Protein AF-A0A1Y2BN99-F1 (afdb_monomer_lite)

Organism: NCBI:txid1754190

Structure (mmCIF, N/CA/C/O backbone):
data_AF-A0A1Y2BN99-F1
#
_entry.id   AF-A0A1Y2BN99-F1
#
loop_
_atom_site.group_PDB
_atom_site.id
_atom_site.type_symbol
_atom_site.label_atom_id
_atom_site.label_alt_id
_atom_site.label_comp_id
_atom_site.label_asym_id
_atom_site.label_entity_id
_atom_site.label_seq_id
_atom_site.pdbx_PDB_ins_code
_atom_site.Cartn_x
_atom_site.Cartn_y
_atom_site.Cartn_z
_atom_site.occupancy
_atom_site.B_iso_or_equiv
_atom_site.auth_seq_id
_atom_site.auth_comp_id
_atom_site.auth_asym_id
_atom_site.auth_atom_id
_atom_site.pdbx_PDB_model_num
ATOM 1 N N . MET A 1 1 ? 44.346 22.057 24.877 1.00 33.91 1 MET A N 1
ATOM 2 C CA . MET A 1 1 ? 43.843 23.451 24.880 1.00 33.91 1 MET A CA 1
ATOM 3 C C . MET A 1 1 ? 42.356 23.394 25.220 1.00 33.91 1 MET A C 1
ATOM 5 O O . MET A 1 1 ? 41.665 22.600 24.599 1.00 33.91 1 MET A O 1
ATOM 9 N N . LYS A 1 2 ? 41.877 24.092 26.260 1.00 27.78 2 LYS A N 1
ATOM 10 C CA . LYS A 1 2 ? 40.460 24.037 26.681 1.00 27.78 2 LYS A CA 1
ATOM 11 C C . LYS A 1 2 ? 39.674 25.147 25.982 1.00 27.78 2 LYS A C 1
ATOM 13 O O . LYS A 1 2 ? 40.075 26.296 26.105 1.00 27.78 2 LYS A O 1
ATOM 18 N N . PHE A 1 3 ? 38.525 24.825 25.394 1.00 26.42 3 PHE A N 1
ATOM 19 C CA . PHE A 1 3 ? 37.441 25.790 25.208 1.00 26.42 3 PHE A CA 1
ATOM 20 C C . PHE A 1 3 ? 36.146 25.204 25.771 1.00 26.42 3 PHE A C 1
ATOM 22 O O . PHE A 1 3 ? 35.718 24.121 25.383 1.00 26.42 3 PHE A O 1
ATOM 29 N N . LYS A 1 4 ? 35.562 25.917 26.737 1.00 31.06 4 LYS A N 1
ATOM 30 C CA . LYS A 1 4 ? 34.190 25.715 27.208 1.00 31.06 4 LYS A CA 1
ATOM 31 C C . LYS A 1 4 ? 33.295 26.674 26.430 1.00 31.06 4 LYS A C 1
ATOM 33 O O . LYS A 1 4 ? 33.593 27.865 26.421 1.00 31.06 4 LYS A O 1
ATOM 38 N N . VAL A 1 5 ? 32.168 26.191 25.923 1.00 30.19 5 VAL A N 1
ATOM 39 C CA . VAL A 1 5 ? 30.958 27.003 25.728 1.00 30.19 5 VAL A CA 1
ATOM 40 C C . VAL A 1 5 ? 29.785 26.206 26.313 1.00 30.19 5 VAL A C 1
ATOM 42 O O . VAL A 1 5 ? 29.772 24.978 26.242 1.00 30.19 5 VAL A O 1
ATOM 45 N N . LEU A 1 6 ? 28.883 26.901 27.006 1.00 28.36 6 LEU A N 1
ATOM 46 C CA . LEU A 1 6 ? 27.783 26.341 27.804 1.00 28.36 6 LEU A CA 1
ATOM 47 C C . LEU A 1 6 ? 26.597 25.916 26.902 1.00 28.36 6 LEU A C 1
ATOM 49 O O . LEU A 1 6 ? 26.437 26.493 25.826 1.00 28.36 6 LEU A O 1
ATOM 53 N N . PRO A 1 7 ? 25.741 24.957 27.312 1.00 33.22 7 PRO A N 1
ATOM 54 C CA . PRO A 1 7 ? 24.580 24.555 26.525 1.00 33.22 7 PRO A CA 1
ATOM 55 C C . PRO A 1 7 ? 23.406 25.510 26.775 1.00 33.22 7 PRO A C 1
ATOM 57 O O . PRO A 1 7 ? 23.031 25.747 27.922 1.00 33.22 7 PRO A O 1
ATOM 60 N N . LEU A 1 8 ? 22.806 26.043 25.706 1.00 29.75 8 LEU A N 1
ATOM 61 C CA . LEU A 1 8 ? 21.688 26.989 25.815 1.00 29.75 8 LEU A CA 1
ATOM 62 C C . LEU A 1 8 ? 20.678 26.839 24.661 1.00 29.75 8 LEU A C 1
ATOM 64 O O . LEU A 1 8 ? 20.353 27.797 23.975 1.00 29.75 8 LEU A O 1
ATOM 68 N N . PHE A 1 9 ? 20.201 25.608 24.437 1.00 29.98 9 PHE A N 1
ATOM 69 C CA . PHE A 1 9 ? 19.189 25.291 23.411 1.00 29.98 9 PHE A CA 1
ATOM 70 C C . PHE A 1 9 ? 18.104 24.291 23.863 1.00 29.98 9 PHE A C 1
ATOM 72 O O . PHE A 1 9 ? 17.357 23.776 23.041 1.00 29.98 9 PHE A O 1
ATOM 79 N N . PHE A 1 10 ? 17.981 24.031 25.171 1.00 30.25 10 PHE A N 1
ATOM 80 C CA . PHE A 1 10 ? 17.065 23.018 25.728 1.00 30.25 10 PHE A CA 1
ATOM 81 C C . PHE A 1 10 ? 15.894 23.584 26.558 1.00 30.25 10 PHE A C 1
ATOM 83 O O . PHE A 1 10 ? 15.270 22.849 27.311 1.00 30.25 10 PHE A O 1
ATOM 90 N N . ALA A 1 11 ? 15.591 24.883 26.436 1.00 29.25 11 ALA A N 1
ATOM 91 C CA . ALA A 1 11 ? 14.594 25.564 27.277 1.00 29.25 11 ALA A CA 1
ATOM 92 C C . ALA A 1 11 ? 13.634 26.504 26.512 1.00 29.25 11 ALA A C 1
ATOM 94 O O . ALA A 1 11 ? 13.099 27.435 27.105 1.00 29.25 11 ALA A O 1
ATOM 95 N N . LEU A 1 12 ? 13.418 26.288 25.205 1.00 29.33 12 LEU A N 1
ATOM 96 C CA . LEU A 1 12 ? 12.486 27.105 24.402 1.00 29.33 12 LEU A CA 1
ATOM 97 C C . LEU A 1 12 ? 11.410 26.313 23.633 1.00 29.33 12 LEU A C 1
ATOM 99 O O . LEU A 1 12 ? 10.606 26.920 22.935 1.00 29.33 12 LEU A O 1
ATOM 103 N N . PHE A 1 13 ? 11.377 24.978 23.747 1.00 29.19 13 PHE A N 1
ATOM 104 C CA . PHE A 1 13 ? 10.461 24.131 22.962 1.00 29.19 13 PHE A CA 1
ATOM 105 C C . PHE A 1 13 ? 9.253 23.581 23.745 1.00 29.19 13 PHE A C 1
ATOM 107 O O . PHE A 1 13 ? 8.289 23.141 23.129 1.00 29.19 13 PHE A O 1
ATOM 114 N N . GLU A 1 14 ? 9.244 23.662 25.082 1.00 28.22 14 GLU A N 1
ATOM 115 C CA . GLU A 1 14 ? 8.116 23.195 25.918 1.00 28.22 14 GLU A CA 1
ATOM 116 C C . GLU A 1 14 ? 7.023 24.258 26.167 1.00 28.22 14 GLU A C 1
ATOM 118 O O . GLU A 1 14 ? 6.048 23.985 26.858 1.00 28.22 14 GLU A O 1
ATOM 123 N N . VAL A 1 15 ? 7.140 25.465 25.595 1.00 27.73 15 VAL A N 1
ATOM 124 C CA . VAL A 1 15 ? 6.176 26.571 25.823 1.00 27.73 15 VAL A CA 1
ATOM 125 C C . VAL A 1 15 ? 5.208 26.790 24.646 1.00 27.73 15 VAL A C 1
ATOM 127 O O . VAL A 1 15 ? 4.137 27.363 24.826 1.00 27.73 15 VAL A O 1
ATOM 130 N N . ILE A 1 16 ? 5.519 26.286 23.446 1.00 29.02 16 ILE A N 1
ATOM 131 C CA . ILE A 1 16 ? 4.730 26.564 22.226 1.00 29.02 16 ILE A CA 1
ATOM 132 C C . ILE A 1 16 ? 3.460 25.685 22.116 1.00 29.02 16 ILE A C 1
ATOM 134 O O . ILE A 1 16 ? 2.539 26.022 21.381 1.00 29.02 16 ILE A O 1
ATOM 138 N N . LEU A 1 17 ? 3.347 24.603 22.897 1.00 30.78 17 LEU A N 1
ATOM 139 C CA . LEU A 1 17 ? 2.191 23.685 22.875 1.00 30.78 17 LEU A CA 1
ATOM 140 C C . LEU A 1 17 ? 1.091 23.998 23.910 1.00 30.78 17 LEU A C 1
ATOM 142 O O . LEU A 1 17 ? 0.138 23.234 24.026 1.00 30.78 17 LEU A O 1
ATOM 146 N N . ALA A 1 18 ? 1.204 25.100 24.659 1.00 29.75 18 ALA A N 1
ATOM 147 C CA . ALA A 1 18 ? 0.263 25.451 25.733 1.00 29.75 18 ALA A CA 1
ATOM 148 C C . ALA A 1 18 ? -0.421 26.822 25.566 1.00 29.75 18 ALA A C 1
ATOM 150 O O . ALA A 1 18 ? -1.178 27.229 26.444 1.00 29.75 18 ALA A O 1
ATOM 151 N N . ASN A 1 19 ? -0.148 27.547 24.474 1.00 33.94 19 ASN A N 1
ATOM 152 C CA . ASN A 1 19 ? -0.617 28.922 24.291 1.00 33.94 19 ASN A CA 1
ATOM 153 C C . ASN A 1 19 ? -0.935 29.224 22.808 1.00 33.94 19 ASN A C 1
ATOM 155 O O . ASN A 1 19 ? -0.271 30.035 22.168 1.00 33.94 19 ASN A O 1
ATOM 159 N N . GLN A 1 20 ? -1.973 28.582 22.255 1.00 37.56 20 GLN A N 1
ATOM 160 C CA . GLN A 1 20 ? -2.703 29.172 21.125 1.00 37.56 20 GLN A CA 1
ATOM 161 C C . GLN A 1 20 ? -3.594 30.289 21.676 1.00 37.56 20 GLN A C 1
ATOM 163 O O . GLN A 1 20 ? -4.746 30.065 22.040 1.00 37.56 20 GLN A O 1
ATOM 168 N N . GLU A 1 21 ? -3.031 31.489 21.800 1.00 43.44 21 GLU A N 1
ATOM 169 C CA . GLU A 1 21 ? -3.819 32.685 22.089 1.00 43.44 21 GLU A CA 1
ATOM 170 C C . GLU A 1 21 ? -4.521 33.121 20.798 1.00 43.44 21 GLU A C 1
ATOM 172 O O . GLU A 1 21 ? -3.869 33.372 19.785 1.00 43.44 21 GLU A O 1
ATOM 177 N N . PHE A 1 22 ? -5.856 33.180 20.823 1.00 46.72 22 PHE A N 1
ATOM 178 C CA . PHE A 1 22 ? -6.636 33.766 19.734 1.00 46.72 22 PHE A CA 1
ATOM 179 C C . PHE A 1 22 ? -6.193 35.215 19.536 1.00 46.72 22 PHE A C 1
ATOM 181 O O . PHE A 1 22 ? -6.215 36.012 20.476 1.00 46.72 22 PHE A O 1
ATOM 188 N N . HIS A 1 23 ? -5.797 35.562 18.316 1.00 54.41 23 HIS A N 1
ATOM 189 C CA . HIS A 1 23 ? -5.402 36.926 17.998 1.00 54.41 23 HIS A CA 1
ATOM 190 C C . HIS A 1 23 ? -6.633 37.742 17.597 1.00 54.41 23 HIS A C 1
ATOM 192 O O . HIS A 1 23 ? -7.434 37.313 16.764 1.00 54.41 23 HIS A O 1
ATOM 198 N N . GLU A 1 24 ? -6.769 38.936 18.174 1.00 57.53 24 GLU A N 1
ATOM 199 C CA . GLU A 1 24 ? -7.702 39.941 17.665 1.00 57.53 24 GLU A CA 1
ATOM 200 C C . GLU A 1 24 ? -7.327 40.281 16.218 1.00 57.53 24 GLU A C 1
ATOM 202 O O . GLU A 1 24 ? -6.145 40.364 15.866 1.00 57.53 24 GLU A O 1
ATOM 207 N N . SER A 1 25 ? -8.337 40.428 15.361 1.00 55.97 25 SER A N 1
ATOM 208 C CA . SER A 1 25 ? -8.122 40.679 13.939 1.00 55.97 25 SER A CA 1
ATOM 209 C C . SER A 1 25 ? -7.267 41.933 13.685 1.00 55.97 25 SER A C 1
ATOM 211 O O . SER A 1 25 ? -7.557 42.993 14.244 1.00 55.97 25 SER A O 1
ATOM 213 N N . PRO A 1 26 ? -6.244 41.865 12.809 1.00 47.38 26 PRO A N 1
ATOM 214 C CA . PRO A 1 26 ? -5.308 42.968 12.593 1.00 47.38 26 PRO A CA 1
ATOM 215 C C . PRO A 1 26 ? -5.886 44.173 11.819 1.00 47.38 26 PRO A C 1
ATOM 217 O O . PRO A 1 26 ? -5.144 45.124 11.573 1.00 47.38 26 PRO A O 1
ATOM 220 N N . GLY A 1 27 ? -7.168 44.173 11.421 1.00 51.84 27 GLY A N 1
ATOM 221 C CA . GLY A 1 27 ? -7.800 45.350 10.812 1.00 51.84 27 GLY A CA 1
ATOM 222 C C . GLY A 1 27 ? -9.236 45.172 10.290 1.00 51.84 27 GLY A C 1
ATOM 223 O O . GLY A 1 27 ? -9.685 44.067 9.995 1.00 51.84 27 GLY A O 1
ATOM 224 N N . GLU A 1 28 ? -9.933 46.309 10.171 1.00 54.41 28 GLU A N 1
ATOM 225 C CA . GLU A 1 28 ? -11.200 46.541 9.443 1.00 54.41 28 GLU A CA 1
ATOM 226 C C . GLU A 1 28 ? -12.254 45.418 9.476 1.00 54.41 28 GLU A C 1
ATOM 228 O O . GLU A 1 28 ? -12.714 44.936 8.441 1.00 54.41 28 GLU A O 1
ATOM 233 N N . GLY A 1 29 ? -12.691 45.032 10.679 1.00 61.31 29 GLY A N 1
ATOM 234 C CA . GLY A 1 29 ? -13.958 44.313 10.871 1.00 61.31 29 GLY A CA 1
ATOM 235 C C . GLY A 1 29 ? -14.053 42.936 10.207 1.00 61.31 29 GLY A C 1
ATOM 236 O O . GLY A 1 29 ? -15.163 42.425 10.057 1.00 61.31 29 GLY A O 1
ATOM 237 N N . ARG A 1 30 ? -12.923 42.337 9.811 1.00 69.50 30 ARG A N 1
ATOM 238 C CA . ARG A 1 30 ? -12.855 40.963 9.299 1.00 69.50 30 ARG A CA 1
ATOM 239 C C . ARG A 1 30 ? -12.431 39.982 10.378 1.00 69.50 30 ARG A C 1
ATOM 241 O O . ARG A 1 30 ? -11.727 40.357 11.307 1.00 69.50 30 ARG A O 1
ATOM 248 N N . CYS A 1 31 ? -12.811 38.725 10.226 1.00 74.81 31 CYS A N 1
ATOM 249 C CA . CYS A 1 31 ? -12.552 37.659 11.190 1.00 74.81 31 CYS A CA 1
ATOM 250 C C . CYS A 1 31 ? -12.576 36.287 10.510 1.00 74.81 31 CYS A C 1
ATOM 252 O O . CYS A 1 31 ? -12.922 36.161 9.333 1.00 74.81 31 CYS A O 1
ATOM 254 N N . ASN A 1 32 ? -12.222 35.252 11.263 1.00 67.25 32 ASN A N 1
ATOM 255 C CA . ASN A 1 32 ? -12.538 33.856 10.961 1.00 67.25 32 ASN A CA 1
ATOM 256 C C . ASN A 1 32 ? -12.445 33.037 12.256 1.00 67.25 32 ASN A C 1
ATOM 258 O O . ASN A 1 32 ? -12.114 33.594 13.300 1.00 67.25 32 ASN A O 1
ATOM 262 N N . ALA A 1 33 ? -12.648 31.720 12.189 1.00 55.44 33 ALA A N 1
ATOM 263 C CA . ALA A 1 33 ? -12.542 30.804 13.334 1.00 55.44 33 ALA A CA 1
ATOM 264 C C . ALA A 1 33 ? -11.294 30.980 14.243 1.00 55.44 33 ALA A C 1
ATOM 266 O O . ALA A 1 33 ? -11.370 30.640 15.421 1.00 55.44 33 ALA A O 1
ATOM 267 N N . PHE A 1 34 ? -10.176 31.532 13.748 1.00 54.69 34 PHE A N 1
ATOM 268 C CA . PHE A 1 34 ? -8.941 31.767 14.519 1.00 54.69 34 PHE A CA 1
ATOM 269 C C . PHE A 1 34 ? -8.666 33.243 14.853 1.00 54.69 34 PHE A C 1
ATOM 271 O O . PHE A 1 34 ? -7.999 33.524 15.848 1.00 54.69 34 PHE A O 1
ATOM 278 N N . PHE A 1 35 ? -9.168 34.180 14.043 1.00 67.44 35 PHE A N 1
ATOM 279 C CA . PHE A 1 35 ? -9.079 35.617 14.312 1.00 67.44 35 PHE A CA 1
ATOM 280 C C . PHE A 1 35 ? -10.412 36.121 14.839 1.00 67.44 35 PHE A C 1
ATOM 282 O O . PHE A 1 35 ? -11.356 36.300 14.064 1.00 67.44 35 PHE A O 1
ATOM 289 N N . ARG A 1 36 ? -10.475 36.367 16.149 1.00 77.31 36 ARG A N 1
ATOM 290 C CA . ARG A 1 36 ? -11.670 36.938 16.767 1.00 77.31 36 ARG A CA 1
ATOM 291 C C . ARG A 1 36 ? -11.912 38.347 16.244 1.00 77.31 36 ARG A C 1
ATOM 293 O O . ARG A 1 36 ? -10.984 39.107 15.945 1.00 77.31 36 ARG A O 1
ATOM 300 N N . CYS A 1 37 ? -13.186 38.700 16.191 1.00 83.75 37 CYS A N 1
ATOM 301 C CA . CYS A 1 37 ? -13.590 40.089 16.090 1.00 83.75 37 CYS A CA 1
ATOM 302 C C . CYS A 1 37 ? -13.102 40.912 17.290 1.00 83.75 37 CYS A C 1
ATOM 304 O O . CYS A 1 37 ? -12.708 40.337 18.304 1.00 83.75 37 CYS A O 1
ATOM 306 N N . PRO A 1 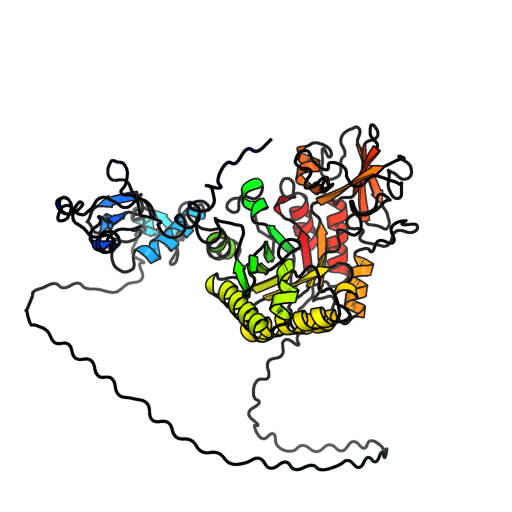38 ? -13.148 42.252 17.211 1.00 86.00 38 PRO A N 1
ATOM 307 C CA . PRO A 1 38 ? -12.959 43.100 18.381 1.00 86.00 38 PRO A CA 1
ATOM 308 C C . PRO A 1 38 ? -13.942 42.758 19.509 1.00 86.00 38 PRO A C 1
ATOM 310 O O . PRO A 1 38 ? -14.983 42.131 19.283 1.00 86.00 38 PRO A O 1
ATOM 313 N N . LEU A 1 39 ? -13.635 43.225 20.719 1.00 86.56 39 LEU A N 1
ATOM 314 C CA . LEU A 1 39 ? -14.598 43.255 21.819 1.00 86.56 39 LEU A CA 1
ATOM 315 C C . LEU A 1 39 ? -15.872 44.013 21.409 1.00 86.56 39 LEU A C 1
ATOM 317 O O . LEU A 1 39 ? -15.821 44.919 20.569 1.00 86.56 39 LEU A O 1
ATOM 321 N N . LYS A 1 40 ? -17.010 43.654 22.011 1.00 87.75 40 LYS A N 1
ATOM 322 C CA . LYS A 1 40 ? -18.251 44.440 21.901 1.00 87.75 40 LYS A CA 1
ATOM 323 C C . LYS A 1 40 ? -18.013 45.870 22.376 1.00 87.75 40 LYS A C 1
ATOM 325 O O . LYS A 1 40 ? -17.159 46.104 23.234 1.00 87.75 40 LYS A O 1
ATOM 330 N N . ASP A 1 41 ? -18.779 46.828 21.856 1.00 83.69 41 ASP A N 1
ATOM 331 C CA . ASP A 1 41 ? -18.519 48.251 22.146 1.00 83.69 41 ASP A CA 1
ATOM 332 C C . ASP A 1 41 ? -18.663 48.582 23.646 1.00 83.69 41 ASP A C 1
ATOM 334 O O . ASP A 1 41 ? -17.956 49.444 24.160 1.00 83.69 41 ASP A O 1
ATOM 338 N N . GLU A 1 42 ? -19.496 47.833 24.379 1.00 83.88 42 GLU A N 1
ATOM 339 C CA . GLU A 1 42 ? -19.636 47.925 25.842 1.00 83.88 42 GLU A CA 1
ATOM 340 C C . GLU A 1 42 ? -18.414 47.423 26.644 1.00 83.88 42 GLU A C 1
ATOM 342 O O . GLU A 1 42 ? -18.280 47.741 27.827 1.00 83.88 42 GLU A O 1
ATOM 347 N N . TYR A 1 43 ? -17.502 46.676 26.013 1.00 83.00 43 TYR A N 1
ATOM 348 C CA . TYR A 1 43 ? -16.294 46.115 26.630 1.00 83.00 43 TYR A CA 1
ATOM 349 C C . TYR A 1 43 ? -14.988 46.663 26.035 1.00 83.00 43 TYR A C 1
ATOM 351 O O . TYR A 1 43 ? -13.910 46.314 26.519 1.00 83.00 43 TYR A O 1
ATOM 359 N N . ALA A 1 44 ? -15.050 47.541 25.028 1.00 74.12 44 ALA A N 1
ATOM 360 C CA . ALA A 1 44 ? -13.874 48.057 24.322 1.00 74.12 44 ALA A CA 1
ATOM 361 C C . ALA A 1 44 ? -12.837 48.712 25.263 1.00 74.12 44 ALA A C 1
ATOM 363 O O . ALA A 1 44 ? -11.634 48.472 25.134 1.00 74.12 44 ALA A O 1
ATOM 364 N N . ASP A 1 45 ? -13.295 49.460 26.272 1.00 77.75 45 ASP A N 1
ATOM 365 C CA . ASP A 1 45 ? -12.431 50.098 27.279 1.00 77.75 45 ASP A CA 1
ATOM 366 C C . ASP A 1 45 ? -11.814 49.106 28.288 1.00 77.75 45 ASP A C 1
ATOM 368 O O . ASP A 1 45 ? -10.803 49.413 28.929 1.00 77.75 45 ASP A O 1
ATOM 372 N N . LEU A 1 46 ? -12.374 47.897 28.422 1.00 74.69 46 LEU A N 1
ATOM 373 C CA . LEU A 1 46 ? -11.901 46.859 29.348 1.00 74.69 46 LEU A CA 1
ATOM 374 C C . LEU A 1 46 ? -10.770 45.997 28.769 1.00 74.69 46 LEU A C 1
ATOM 376 O O . LEU A 1 46 ? -10.123 45.270 29.522 1.00 74.69 46 LEU A O 1
ATOM 380 N N . ALA A 1 47 ? -10.464 46.099 27.470 1.00 67.44 47 ALA A N 1
ATOM 381 C CA . ALA A 1 47 ? -9.470 45.261 26.783 1.00 67.44 47 ALA A CA 1
ATOM 382 C C . ALA A 1 47 ? -8.135 45.111 27.543 1.00 67.44 47 ALA A C 1
ATOM 384 O O . ALA A 1 47 ? -7.514 44.048 27.556 1.00 67.44 47 ALA A O 1
ATOM 385 N N . LYS A 1 48 ? -7.685 46.180 28.212 1.00 70.75 48 LYS A N 1
ATOM 386 C CA . LYS A 1 48 ? -6.408 46.239 28.946 1.00 70.75 48 LYS A CA 1
ATOM 387 C C . LYS A 1 48 ? -6.478 45.729 30.391 1.00 70.75 48 LYS A C 1
ATOM 389 O O . LYS A 1 48 ? -5.424 45.566 31.000 1.00 70.75 48 LYS A O 1
ATOM 394 N N . THR A 1 49 ? -7.670 45.492 30.934 1.00 78.25 49 THR A N 1
ATOM 395 C CA . THR A 1 49 ? -7.897 45.077 32.329 1.00 78.25 49 THR A CA 1
ATOM 396 C C . THR A 1 49 ? -8.501 43.679 32.474 1.00 78.25 49 THR A C 1
ATOM 398 O O . THR A 1 49 ? -8.383 43.117 33.561 1.00 78.25 49 THR A O 1
ATOM 401 N N . LEU A 1 50 ? -9.077 43.097 31.412 1.00 76.88 50 LEU A N 1
ATOM 402 C CA . LEU A 1 50 ? -9.521 41.695 31.401 1.00 76.88 50 LEU A CA 1
ATOM 403 C C . LEU A 1 50 ? -8.362 40.738 31.727 1.00 76.88 50 LEU A C 1
ATOM 405 O O . LEU A 1 50 ? -7.287 40.812 31.116 1.00 76.88 50 LEU A O 1
ATOM 409 N N . SER A 1 51 ? -8.605 39.815 32.657 1.00 79.19 51 SER A N 1
ATOM 410 C CA . SER A 1 51 ? -7.693 38.724 33.010 1.00 79.19 51 SER A CA 1
ATOM 411 C C . SER A 1 51 ? -7.537 37.707 31.872 1.00 79.19 51 SER A C 1
ATOM 413 O O . SER A 1 51 ? -8.261 37.733 30.876 1.00 79.19 51 SER A O 1
ATOM 415 N N . LYS A 1 52 ? -6.577 36.778 32.008 1.00 70.06 52 LYS A N 1
ATOM 416 C CA . LYS A 1 52 ? -6.327 35.762 30.973 1.00 70.06 52 LYS A CA 1
ATOM 417 C C . LYS A 1 52 ? -7.552 34.874 30.720 1.00 70.06 52 LYS A C 1
ATOM 419 O O . LYS A 1 52 ? -7.808 34.546 29.569 1.00 70.06 52 LYS A O 1
ATOM 424 N N . ASP A 1 53 ? -8.306 34.538 31.766 1.00 70.94 53 ASP A N 1
ATOM 425 C CA . ASP A 1 53 ? -9.484 33.675 31.653 1.00 70.94 53 ASP A CA 1
ATOM 426 C C . ASP A 1 53 ? -10.684 34.434 31.058 1.00 70.94 53 ASP A C 1
ATOM 428 O O . ASP A 1 53 ? -11.372 33.901 30.194 1.00 70.94 53 ASP A O 1
ATOM 432 N N . GLU A 1 54 ? -10.889 35.707 31.423 1.00 75.31 54 GLU A N 1
ATOM 433 C CA . GLU A 1 54 ? -11.934 36.558 30.820 1.00 75.31 54 GLU A CA 1
ATOM 434 C C . GLU A 1 54 ? -11.673 36.816 29.327 1.00 75.31 54 GLU A C 1
ATOM 436 O O . GLU A 1 54 ? -12.600 36.828 28.526 1.00 75.31 54 GLU A O 1
ATOM 441 N N . ARG A 1 55 ? -10.404 36.929 28.914 1.00 69.44 55 ARG A N 1
ATOM 442 C CA . ARG A 1 55 ? -10.016 37.000 27.493 1.00 69.44 55 ARG A CA 1
ATOM 443 C C . ARG A 1 55 ? -10.235 35.696 26.723 1.00 69.44 55 ARG A C 1
ATOM 445 O O . ARG A 1 55 ? -10.045 35.684 25.510 1.00 69.44 55 ARG A O 1
ATOM 452 N N . LEU A 1 56 ? -10.584 34.589 27.376 1.00 69.56 56 LEU A N 1
ATOM 453 C CA . LEU A 1 56 ? -10.949 33.339 26.703 1.00 69.56 56 LEU A CA 1
ATOM 454 C C . LEU A 1 56 ? -12.466 33.171 26.548 1.00 69.56 56 LEU A C 1
ATOM 456 O O . LEU A 1 56 ? -12.880 32.312 25.773 1.00 69.56 56 LEU A O 1
ATOM 460 N N . ASP A 1 57 ? -13.273 33.991 27.222 1.00 81.19 57 ASP A N 1
ATOM 461 C CA . ASP A 1 57 ? -14.730 33.967 27.129 1.00 81.19 57 ASP A CA 1
ATOM 462 C C . ASP A 1 57 ? -15.199 34.704 25.858 1.00 81.19 57 ASP A C 1
ATOM 464 O O . ASP A 1 57 ? -14.999 35.907 25.681 1.00 81.19 57 ASP A O 1
ATOM 468 N N . GLU A 1 58 ? -15.807 33.953 24.937 1.00 81.56 58 GLU A N 1
ATOM 469 C CA . GLU A 1 58 ? -16.276 34.455 23.640 1.00 81.56 58 GLU A CA 1
ATOM 470 C C . GLU A 1 58 ? -17.410 35.492 23.770 1.00 81.56 58 GLU A C 1
ATOM 472 O O . GLU A 1 58 ? -17.599 36.295 22.856 1.00 81.56 58 GLU A O 1
ATOM 477 N N . SER A 1 59 ? -18.130 35.538 24.902 1.00 85.06 59 SER A N 1
ATOM 478 C CA . SER A 1 59 ? -19.268 36.452 25.104 1.00 85.06 59 SER A CA 1
ATOM 479 C C . SER A 1 59 ? -18.875 37.936 25.144 1.00 85.06 59 SER A C 1
ATOM 481 O O . SER A 1 59 ? -19.713 38.811 24.897 1.00 85.06 59 SER A O 1
ATOM 483 N N . TYR A 1 60 ? -17.595 38.231 25.389 1.00 83.94 60 TYR A N 1
ATOM 484 C CA . TYR A 1 60 ? -17.034 39.583 25.353 1.00 83.94 60 TYR A CA 1
ATOM 485 C C . TYR A 1 60 ? -16.737 40.085 23.930 1.00 83.94 60 TYR A C 1
ATOM 487 O O . TYR A 1 60 ? -16.569 41.289 23.715 1.00 83.94 60 TYR A O 1
ATOM 495 N N . TYR A 1 61 ? -16.666 39.185 22.949 1.00 87.31 61 TYR A N 1
ATOM 496 C CA . TYR A 1 61 ? -16.281 39.496 21.576 1.00 87.31 61 TYR A CA 1
ATOM 497 C C . TYR A 1 61 ? -17.506 39.634 20.667 1.00 87.31 61 TYR A C 1
ATOM 499 O O . TYR A 1 61 ? -18.527 38.965 20.852 1.00 87.31 61 TYR A O 1
ATOM 507 N N . LYS A 1 62 ? -17.415 40.513 19.659 1.00 90.81 62 LYS A N 1
ATOM 508 C CA . LYS A 1 62 ? -18.426 40.568 18.594 1.00 90.81 62 LYS A CA 1
ATOM 509 C C . LYS A 1 62 ? -18.430 39.237 17.838 1.00 90.81 62 LYS A C 1
ATOM 511 O O . LYS A 1 62 ? -17.415 38.546 17.763 1.00 90.81 62 LYS A O 1
ATOM 516 N N . CYS A 1 63 ? -19.560 38.885 17.253 1.00 89.94 63 CYS A N 1
ATOM 517 C CA . CYS A 1 63 ? -19.713 37.641 16.519 1.00 89.94 63 CYS A CA 1
ATOM 518 C C . CYS A 1 63 ? -19.000 37.714 15.169 1.00 89.94 63 CYS A C 1
ATOM 520 O O . CYS A 1 63 ? -19.116 38.710 14.445 1.00 89.94 63 CYS A O 1
ATOM 522 N N . CYS A 1 64 ? -18.303 36.639 14.812 1.00 82.56 64 CYS A N 1
ATOM 523 C CA . CYS A 1 64 ? -17.746 36.470 13.483 1.00 82.56 64 CYS A CA 1
ATOM 524 C C . CYS A 1 64 ? -18.750 35.769 12.568 1.00 82.56 64 CYS A C 1
ATOM 526 O O . CYS A 1 64 ? -18.985 34.569 12.710 1.00 82.56 64 CYS A O 1
ATOM 528 N N . SER A 1 65 ? -19.316 36.498 11.607 1.00 75.44 65 SER A N 1
ATOM 529 C CA . SER A 1 65 ? -20.296 35.955 10.664 1.00 75.44 65 SER A CA 1
ATOM 530 C C . SER A 1 65 ? -19.696 34.897 9.735 1.00 75.44 65 SER A C 1
ATOM 532 O O . SER A 1 65 ? -18.479 34.814 9.541 1.00 75.44 65 SER A O 1
ATOM 534 N N . PHE A 1 66 ? -20.561 34.135 9.063 1.00 65.00 66 PHE A N 1
ATOM 535 C CA . PHE A 1 66 ? -20.163 33.161 8.040 1.00 65.00 66 PHE A CA 1
ATOM 536 C C . PHE A 1 66 ? -19.235 33.748 6.958 1.00 65.00 66 PHE A C 1
ATOM 538 O O . PHE A 1 66 ? -18.322 33.079 6.483 1.00 65.00 66 PHE A O 1
ATOM 545 N N . TYR A 1 67 ? -19.411 35.027 6.610 1.00 62.62 67 TYR A N 1
ATOM 546 C CA . TYR A 1 67 ? -18.607 35.726 5.599 1.00 62.62 67 TYR A CA 1
ATOM 547 C C . TYR A 1 67 ? -17.322 36.360 6.162 1.00 62.62 67 TYR A C 1
ATOM 549 O O . TYR A 1 67 ? -16.689 37.176 5.492 1.00 62.62 67 TYR A O 1
ATOM 557 N N . GLY A 1 68 ? -16.940 36.018 7.396 1.00 69.19 68 GLY A N 1
ATOM 558 C CA . GLY A 1 68 ? -15.740 36.536 8.048 1.00 69.19 68 GLY A CA 1
ATOM 559 C C . GLY A 1 68 ? -15.818 38.036 8.318 1.00 69.19 68 GLY A C 1
ATOM 560 O O . GLY A 1 68 ? -14.829 38.741 8.124 1.00 69.19 68 GLY A O 1
ATOM 561 N N . SER A 1 69 ? -16.996 38.531 8.709 1.00 79.25 69 SER A N 1
ATOM 562 C CA . SER A 1 69 ? -17.239 39.932 9.083 1.00 79.25 69 SER A CA 1
ATOM 563 C C . SER A 1 69 ? -17.715 40.035 10.533 1.00 79.25 69 SER A C 1
ATOM 565 O O . SER A 1 69 ? -18.346 39.111 11.039 1.00 79.25 69 SER A O 1
ATOM 567 N N . CYS A 1 70 ? -17.443 41.160 11.189 1.00 86.50 70 CYS A N 1
ATOM 568 C CA . CYS A 1 70 ? -17.705 41.359 12.614 1.00 86.50 70 CYS A CA 1
ATOM 569 C C . CYS A 1 70 ? -18.958 42.182 12.902 1.00 86.50 70 CYS A C 1
ATOM 571 O O . CYS A 1 70 ? -19.117 43.273 12.355 1.00 86.50 70 CYS A O 1
ATOM 573 N N . GLY A 1 71 ? -19.795 41.706 13.824 1.00 87.19 71 GLY A N 1
ATOM 574 C CA . GLY A 1 71 ? -20.995 42.419 14.260 1.00 87.19 71 GLY A CA 1
ATOM 575 C C . GLY A 1 71 ? -21.685 41.769 15.458 1.00 87.19 71 GLY A C 1
ATOM 576 O O . GLY A 1 71 ? -21.270 40.720 15.935 1.00 87.19 71 GLY A O 1
ATOM 577 N N . GLU A 1 72 ? -22.728 42.422 15.966 1.00 89.69 72 GLU A N 1
ATOM 578 C CA . GLU A 1 72 ? -23.436 42.027 17.201 1.00 89.69 72 GLU A CA 1
ATOM 579 C C . GLU A 1 72 ? -24.929 41.723 16.966 1.00 89.69 72 GLU A C 1
ATOM 581 O O . GLU A 1 72 ? -25.673 41.470 17.909 1.00 89.69 72 GLU A O 1
ATOM 586 N N . THR A 1 73 ? -25.396 41.767 15.714 1.00 88.06 73 THR A N 1
ATOM 587 C CA . THR A 1 73 ? -26.781 41.422 15.355 1.00 88.06 73 THR A CA 1
ATOM 588 C C . THR A 1 73 ? -26.907 39.945 14.976 1.00 88.06 73 THR A C 1
ATOM 590 O O . THR A 1 73 ? -25.918 39.284 14.652 1.00 88.06 73 THR A O 1
ATOM 593 N N . ASP A 1 74 ? -28.142 39.436 14.940 1.00 78.44 74 ASP A N 1
ATOM 594 C CA . ASP A 1 74 ? -28.472 38.058 14.536 1.00 78.44 74 ASP A CA 1
ATOM 595 C C . ASP A 1 74 ? -27.896 37.658 13.156 1.00 78.44 74 ASP A C 1
ATOM 597 O O . ASP A 1 74 ? -27.678 36.478 12.906 1.00 78.44 74 ASP A O 1
ATOM 601 N N . GLU A 1 75 ? -27.597 38.619 12.273 1.00 72.94 75 GLU A N 1
ATOM 602 C CA . GLU A 1 75 ? -26.928 38.398 10.976 1.00 72.94 75 GLU A CA 1
ATOM 603 C C . GLU A 1 75 ? -25.470 37.914 11.119 1.00 72.94 75 GLU A C 1
ATOM 605 O O . GLU A 1 75 ? -24.956 37.198 10.259 1.00 72.94 75 GLU A O 1
ATOM 610 N N . TYR A 1 76 ? -24.806 38.278 12.219 1.00 83.44 76 TYR A N 1
ATOM 611 C CA . TYR A 1 76 ? -23.418 37.917 12.518 1.00 83.44 76 TYR A CA 1
ATOM 612 C C . TYR A 1 76 ? -23.335 36.804 13.563 1.00 83.44 76 TYR A C 1
ATOM 614 O O . TYR A 1 76 ? -22.489 35.920 13.452 1.00 83.44 76 TYR A O 1
ATOM 622 N N . CYS A 1 77 ? -24.219 36.846 14.563 1.00 85.38 77 CYS A N 1
ATOM 623 C CA . CYS A 1 77 ? -24.269 35.889 15.668 1.00 85.38 77 CYS A CA 1
ATOM 624 C C . CYS A 1 77 ? -25.088 34.631 15.353 1.00 85.38 77 CYS A C 1
ATOM 626 O O . CYS A 1 77 ? -24.960 33.630 16.053 1.00 85.38 77 CYS A O 1
ATOM 628 N N . GLY A 1 78 ? -25.952 34.674 14.338 1.00 73.38 78 GLY A N 1
ATOM 629 C CA . GLY A 1 78 ? -26.818 33.569 13.945 1.00 73.38 78 GLY A CA 1
ATOM 630 C C . GLY A 1 78 ? -26.114 32.468 13.157 1.00 73.38 78 GLY A C 1
ATOM 631 O O . GLY A 1 78 ? -24.924 32.203 13.308 1.00 73.38 78 GLY A O 1
ATOM 632 N N . GLU A 1 79 ? -26.893 31.773 12.334 1.00 62.72 79 GLU A N 1
ATOM 633 C CA . GLU A 1 79 ? -26.462 30.594 11.584 1.00 62.72 79 GLU A CA 1
ATOM 634 C C . GLU A 1 79 ? -25.184 30.848 10.763 1.00 62.72 79 GLU A C 1
ATOM 636 O O . GLU A 1 79 ? -25.099 31.808 9.998 1.00 62.72 79 GLU A O 1
ATOM 641 N N . GLY A 1 80 ? -24.174 29.986 10.925 1.00 59.47 80 GLY A N 1
ATOM 642 C CA . GLY A 1 80 ? -22.880 30.148 10.259 1.00 59.47 80 GLY A CA 1
ATOM 643 C C . GLY A 1 80 ? -21.850 30.996 11.022 1.00 59.47 80 GLY A C 1
ATOM 644 O O . GLY A 1 80 ? -20.745 31.184 10.512 1.00 59.47 80 GLY A O 1
ATOM 645 N N . CYS A 1 81 ? -22.165 31.485 12.229 1.00 77.44 81 CYS A N 1
ATOM 646 C CA . CYS A 1 81 ? -21.204 32.147 13.117 1.00 77.44 81 CYS A CA 1
ATOM 647 C C . CYS A 1 81 ? -19.977 31.250 13.408 1.00 77.44 81 CYS A C 1
ATOM 649 O O . CYS A 1 81 ? -20.107 30.041 13.636 1.00 77.44 81 CYS A O 1
ATOM 651 N N . GLN A 1 82 ? -18.775 31.834 13.346 1.00 68.25 82 GLN A N 1
ATOM 652 C CA . GLN A 1 82 ? -17.488 31.123 13.399 1.00 68.25 82 GLN A CA 1
ATOM 653 C C . GLN A 1 82 ? -16.829 31.152 14.788 1.00 68.25 82 GLN A C 1
ATOM 655 O O . GLN A 1 82 ? -16.220 30.161 15.184 1.00 68.25 82 GLN A O 1
ATOM 660 N N . ASN A 1 83 ? -16.921 32.283 15.497 1.00 77.25 83 ASN A N 1
ATOM 661 C CA . ASN A 1 83 ? -16.498 32.518 16.888 1.00 77.25 83 ASN A CA 1
ATOM 662 C C . ASN A 1 83 ? -17.096 33.851 17.401 1.00 77.25 83 ASN A C 1
ATOM 664 O O . ASN A 1 83 ? -17.857 34.501 16.676 1.00 77.25 83 ASN A O 1
ATOM 668 N N . GLY A 1 84 ? -16.781 34.250 18.636 1.00 84.69 84 GLY A N 1
ATOM 669 C CA . GLY A 1 84 ? -17.493 35.297 19.372 1.00 84.69 84 GLY A CA 1
ATOM 670 C C . GLY A 1 84 ? -18.798 34.787 19.992 1.00 84.69 84 GLY A C 1
ATOM 671 O O . GLY A 1 84 ? -19.020 33.577 20.083 1.00 84.69 84 GLY A O 1
ATOM 672 N N . ASP A 1 85 ? -19.672 35.706 20.410 1.00 88.94 85 ASP A N 1
ATOM 673 C CA . ASP A 1 85 ? -20.930 35.418 21.125 1.00 88.94 85 ASP A CA 1
ATOM 674 C C . ASP A 1 85 ? -22.042 34.812 20.232 1.00 88.94 85 ASP A C 1
ATOM 676 O O . ASP A 1 85 ? -23.152 35.335 20.110 1.00 88.94 85 ASP A O 1
ATOM 680 N N . CYS A 1 86 ? -21.731 33.713 19.541 1.00 84.06 86 CYS A N 1
ATOM 681 C CA . CYS A 1 86 ? -22.639 33.031 18.625 1.00 84.06 86 CYS A CA 1
ATOM 682 C C . CYS A 1 86 ? -23.918 32.541 19.333 1.00 84.06 86 CYS A C 1
ATOM 684 O O . CYS A 1 86 ? -23.872 31.923 20.400 1.00 84.06 86 CYS A O 1
ATOM 686 N N . LEU A 1 87 ? -25.070 32.713 18.679 1.00 82.50 87 LEU A N 1
ATOM 687 C CA . LEU A 1 87 ? -26.360 32.236 19.169 1.00 82.50 87 LEU A CA 1
ATOM 688 C C . LEU A 1 87 ? -26.354 30.702 19.358 1.00 82.50 87 LEU A C 1
ATOM 690 O O . LEU A 1 87 ? -25.776 29.977 18.538 1.00 82.50 87 LEU A O 1
ATOM 694 N N . PRO A 1 88 ? -27.027 30.169 20.400 1.00 71.06 88 PRO A N 1
ATOM 695 C CA . PRO A 1 88 ? -27.023 28.738 20.698 1.00 71.06 88 PRO A CA 1
ATOM 696 C C . PRO A 1 88 ? -27.422 27.864 19.499 1.00 71.06 88 PRO A C 1
ATOM 698 O O . PRO A 1 88 ? -28.550 27.924 19.015 1.00 71.06 88 PRO A O 1
ATOM 701 N N . GLY A 1 89 ? -26.487 27.022 19.049 1.00 59.22 89 GLY A N 1
ATOM 702 C CA . GLY A 1 89 ? -26.652 26.106 17.912 1.00 59.22 89 GLY A CA 1
ATOM 703 C C . GLY A 1 89 ? -25.955 26.542 16.616 1.00 59.22 89 GLY A C 1
ATOM 704 O O . GLY A 1 89 ? -25.644 25.678 15.800 1.00 59.22 89 GLY A O 1
ATOM 705 N N . ALA A 1 90 ? -25.619 27.826 16.449 1.00 61.78 90 ALA A N 1
ATOM 706 C CA . ALA A 1 90 ? -25.071 28.377 15.202 1.00 61.78 90 ALA A CA 1
ATOM 707 C C . ALA A 1 90 ? -23.785 27.690 14.701 1.00 61.78 90 ALA A C 1
ATOM 709 O O . ALA A 1 90 ? -23.663 27.389 13.513 1.00 61.78 90 ALA A O 1
ATOM 710 N N . ALA A 1 91 ? -22.845 27.401 15.608 1.00 50.97 91 ALA A N 1
ATOM 711 C CA . ALA A 1 91 ? -21.549 26.808 15.269 1.00 50.97 91 ALA A CA 1
ATOM 712 C C . ALA A 1 91 ? -21.651 25.361 14.739 1.00 50.97 91 ALA A C 1
ATOM 714 O O . ALA A 1 91 ? -20.784 24.908 13.990 1.00 50.97 91 ALA A O 1
ATOM 715 N N . ALA A 1 92 ? -22.718 24.629 15.088 1.00 47.69 92 ALA A N 1
ATOM 716 C CA . ALA A 1 92 ? -22.964 23.295 14.539 1.00 47.69 92 ALA A CA 1
ATOM 717 C C . ALA A 1 92 ? -23.341 23.372 13.050 1.00 47.69 92 ALA A C 1
ATOM 719 O O . ALA A 1 92 ? -22.891 22.546 12.255 1.00 47.69 92 ALA A O 1
ATOM 720 N N . THR A 1 93 ? -24.096 24.402 12.660 1.00 48.06 93 THR A N 1
ATOM 721 C CA . THR A 1 93 ? -24.495 24.646 11.270 1.00 48.06 93 THR A CA 1
ATOM 722 C C . THR A 1 93 ? -23.333 25.131 10.404 1.00 48.06 93 THR A C 1
ATOM 724 O O . THR A 1 93 ? -23.281 24.800 9.223 1.00 48.06 93 THR A O 1
ATOM 727 N N . THR A 1 94 ? -22.350 25.831 10.980 1.00 45.25 94 THR A N 1
ATOM 728 C CA . THR A 1 94 ? -21.128 26.261 10.274 1.00 45.25 94 THR A CA 1
ATOM 729 C C . THR A 1 94 ? -20.351 25.074 9.698 1.00 45.25 94 THR A C 1
ATOM 731 O O . THR A 1 94 ? -19.974 25.101 8.528 1.00 45.25 94 THR A O 1
ATOM 734 N N . ASN A 1 95 ? -20.197 23.982 10.456 1.00 45.97 95 ASN A N 1
ATOM 735 C CA . ASN A 1 95 ? -19.591 22.748 9.938 1.00 45.97 95 ASN A CA 1
ATOM 736 C C . ASN A 1 95 ? -20.409 22.147 8.782 1.00 45.97 95 ASN A C 1
ATOM 738 O O . ASN A 1 95 ? -19.834 21.740 7.774 1.00 45.97 95 ASN A O 1
ATOM 742 N N . THR A 1 96 ? -21.740 22.146 8.874 1.00 46.41 96 THR A N 1
ATOM 743 C CA . THR A 1 96 ? -22.631 21.677 7.798 1.00 46.41 96 THR A CA 1
ATOM 744 C C . THR A 1 96 ? -22.510 22.536 6.530 1.00 46.41 96 THR A C 1
ATOM 746 O O . THR A 1 96 ? -22.398 22.000 5.427 1.00 46.41 96 THR A O 1
ATOM 749 N N . LEU A 1 97 ? -22.434 23.862 6.668 1.00 46.75 97 LEU A N 1
ATOM 750 C CA . LEU A 1 97 ? -22.292 24.810 5.555 1.00 46.75 97 LEU A CA 1
ATOM 751 C C . LEU A 1 97 ? -20.899 24.779 4.900 1.00 46.75 97 LEU A C 1
ATOM 753 O O . LEU A 1 97 ? -20.790 24.929 3.681 1.00 46.75 97 LEU A O 1
ATOM 757 N N . ILE A 1 98 ? -19.831 24.542 5.670 1.00 49.47 98 ILE A N 1
ATOM 758 C CA . ILE A 1 98 ? -18.477 24.338 5.126 1.00 49.47 98 ILE A CA 1
ATOM 759 C C . ILE A 1 98 ? -18.401 23.009 4.358 1.00 49.47 98 ILE A C 1
ATOM 761 O O . ILE A 1 98 ? -17.819 22.963 3.273 1.00 49.47 98 ILE A O 1
ATOM 765 N N . LEU A 1 99 ? -19.048 21.946 4.857 1.00 48.50 99 LEU A N 1
ATOM 766 C CA . LEU A 1 99 ? -19.213 20.711 4.086 1.00 48.50 99 LEU A CA 1
ATOM 767 C C . LEU A 1 99 ? -19.919 21.028 2.757 1.00 48.50 99 LEU A C 1
ATOM 769 O O . LEU A 1 99 ? -19.340 20.761 1.706 1.00 48.50 99 LEU A O 1
ATOM 773 N N . CYS A 1 100 ? -21.083 21.690 2.785 1.00 50.41 100 CYS A N 1
ATOM 774 C CA . CYS A 1 100 ? -21.850 22.099 1.597 1.00 50.41 100 CYS A CA 1
ATOM 775 C C . CYS A 1 100 ? -21.051 22.908 0.559 1.00 50.41 100 CYS A C 1
ATOM 777 O O . CYS A 1 100 ? -21.109 22.601 -0.636 1.00 50.41 100 CYS A O 1
ATOM 779 N N . SER A 1 101 ? -20.282 23.918 0.979 1.00 47.62 101 SER A N 1
ATOM 780 C CA . SER A 1 101 ? -19.521 24.770 0.051 1.00 47.62 101 SER A CA 1
ATOM 781 C C . SER A 1 101 ? -18.381 24.017 -0.651 1.00 47.62 101 SER A C 1
ATOM 783 O O . SER A 1 101 ? -18.093 24.279 -1.823 1.00 47.62 101 SER A O 1
ATOM 785 N N . SER A 1 102 ? -17.794 23.014 0.012 1.00 46.56 102 SER A N 1
ATOM 786 C CA . SER A 1 102 ? -16.702 22.199 -0.535 1.00 46.56 102 SER A CA 1
ATOM 787 C C . SER A 1 102 ? -17.112 21.234 -1.664 1.00 46.56 102 SER A C 1
ATOM 789 O O . SER A 1 102 ? -16.248 20.766 -2.405 1.00 46.56 102 SER A O 1
ATOM 791 N N . TYR A 1 103 ? -18.411 20.969 -1.865 1.00 43.38 103 TYR A N 1
ATOM 792 C CA . TYR A 1 103 ? -18.893 20.041 -2.904 1.00 43.38 103 TYR A CA 1
ATOM 793 C C . TYR A 1 103 ? -18.916 20.605 -4.332 1.00 43.38 103 TYR A C 1
ATOM 795 O O . TYR A 1 103 ? -19.175 19.843 -5.264 1.00 43.38 103 TYR A O 1
ATOM 803 N N . LYS A 1 104 ? -18.734 21.922 -4.532 1.00 45.53 104 LYS A N 1
ATOM 804 C CA . LYS A 1 104 ? -19.123 22.608 -5.787 1.00 45.53 104 LYS A CA 1
ATOM 805 C C . LYS A 1 104 ? -20.556 22.229 -6.220 1.00 45.53 104 LYS A C 1
ATOM 807 O O . LYS A 1 104 ? -20.808 21.962 -7.396 1.00 45.53 104 LYS A O 1
ATOM 812 N N . LEU A 1 105 ? -21.510 22.205 -5.281 1.00 52.22 105 LEU A N 1
ATOM 813 C CA . LEU A 1 105 ? -22.931 22.073 -5.619 1.00 52.22 105 LEU A CA 1
ATOM 814 C C . LEU A 1 105 ? -23.320 23.257 -6.513 1.00 52.22 105 LEU A C 1
ATOM 816 O O . LEU A 1 105 ? -23.385 24.395 -6.053 1.00 52.22 105 LEU A O 1
ATOM 820 N N . LEU A 1 106 ? -23.539 22.979 -7.802 1.00 54.25 106 LEU A N 1
ATOM 821 C CA . LEU A 1 106 ? -23.887 23.937 -8.859 1.00 54.25 106 LEU A CA 1
ATOM 822 C C . LEU A 1 106 ? -25.303 24.504 -8.638 1.00 54.25 106 LEU A C 1
ATOM 824 O O . LEU A 1 106 ? -26.233 24.192 -9.380 1.00 54.25 106 LEU A O 1
ATOM 828 N N . GLY A 1 107 ? -25.470 25.283 -7.568 1.00 58.72 107 GLY A N 1
ATOM 829 C CA . GLY A 1 107 ? -26.754 25.801 -7.106 1.00 58.72 107 GLY A CA 1
ATOM 830 C C . GLY A 1 107 ? -27.724 24.706 -6.658 1.00 58.72 107 GLY A C 1
ATOM 831 O O . GLY A 1 107 ? -28.891 24.784 -7.025 1.00 58.72 107 GLY A O 1
ATOM 832 N N . LYS A 1 108 ? -27.270 23.691 -5.907 1.00 65.94 108 LYS A N 1
ATOM 833 C CA . LYS A 1 108 ? -28.120 22.615 -5.355 1.00 65.94 108 LYS A CA 1
ATOM 834 C C . LYS A 1 108 ? -28.198 22.640 -3.824 1.00 65.94 108 LYS A C 1
ATOM 836 O O . LYS A 1 108 ? -27.202 22.969 -3.187 1.00 65.94 108 LYS A O 1
ATOM 841 N N . CYS A 1 109 ? -29.350 22.258 -3.271 1.00 69.69 109 CYS A N 1
ATOM 842 C CA . CYS A 1 109 ? -29.616 22.165 -1.829 1.00 69.69 109 CYS A CA 1
ATOM 843 C C . CYS A 1 109 ? -30.679 21.093 -1.499 1.00 69.69 109 CYS A C 1
ATOM 845 O O . CYS A 1 109 ? -31.433 20.671 -2.377 1.00 69.69 109 CYS A O 1
ATOM 847 N N . ASP A 1 110 ? -30.734 20.661 -0.238 1.00 66.62 110 ASP A N 1
ATOM 848 C CA . ASP A 1 110 ? -31.686 19.689 0.326 1.00 66.62 110 ASP A CA 1
ATOM 849 C C . ASP A 1 110 ? -31.930 19.960 1.835 1.00 66.62 110 ASP A C 1
ATOM 851 O O . ASP A 1 110 ? -31.684 21.072 2.302 1.00 66.62 110 ASP A O 1
ATOM 855 N N . GLU A 1 111 ? -32.479 18.993 2.584 1.00 55.22 111 GLU A N 1
ATOM 856 C CA . GLU A 1 111 ? -32.783 19.122 4.024 1.00 55.22 111 GLU A CA 1
ATOM 857 C C . GLU A 1 111 ? -31.521 19.139 4.913 1.00 55.22 111 GLU A C 1
ATOM 859 O O . GLU A 1 111 ? -31.517 19.806 5.947 1.00 55.22 111 GLU A O 1
ATOM 864 N N . ASP A 1 112 ? -30.438 18.480 4.486 1.00 54.00 112 ASP A N 1
ATOM 865 C CA . ASP A 1 112 ? -29.143 18.452 5.184 1.00 54.00 112 ASP A CA 1
ATOM 866 C C . ASP A 1 112 ? -28.189 19.561 4.700 1.00 54.00 112 ASP A C 1
ATOM 868 O O . ASP A 1 112 ? -27.158 19.818 5.328 1.00 54.00 112 ASP A O 1
ATOM 872 N N . CYS A 1 113 ? -28.489 20.187 3.560 1.00 62.81 113 CYS A N 1
ATOM 873 C CA . CYS A 1 113 ? -27.637 21.168 2.903 1.00 62.81 113 CYS A CA 1
ATOM 874 C C . CYS A 1 113 ? -28.453 22.374 2.401 1.00 62.81 113 CYS A C 1
ATOM 876 O O . CYS A 1 113 ? -28.852 22.402 1.233 1.00 62.81 113 CYS A O 1
ATOM 878 N N . PRO A 1 114 ? -28.722 23.379 3.260 1.00 64.00 114 PRO A N 1
ATOM 879 C CA . PRO A 1 114 ? -29.518 24.546 2.895 1.00 64.00 114 PRO A CA 1
ATOM 880 C C . PRO A 1 114 ? -28.795 25.457 1.894 1.00 64.00 114 PRO A C 1
ATOM 882 O O . PRO A 1 114 ? -27.568 25.483 1.780 1.00 64.00 114 PRO A O 1
ATOM 885 N N . CYS A 1 115 ? -29.578 26.228 1.145 1.00 60.56 115 CYS A N 1
ATOM 886 C CA . CYS A 1 115 ? -29.073 27.078 0.075 1.00 60.56 115 CYS A CA 1
ATOM 887 C C . CYS A 1 115 ? -28.393 28.347 0.647 1.00 60.56 115 CYS A C 1
ATOM 889 O O . CYS A 1 115 ? -28.919 28.955 1.581 1.00 60.56 115 CYS A O 1
ATOM 891 N N . PRO A 1 116 ? -27.256 28.805 0.088 1.00 55.25 116 PRO A N 1
ATOM 892 C CA . PRO A 1 116 ? -26.509 29.943 0.627 1.00 55.25 116 PRO A CA 1
ATOM 893 C C . PRO A 1 116 ? -27.211 31.290 0.378 1.00 55.25 116 PRO A C 1
ATOM 895 O O . PRO A 1 116 ? -28.106 31.400 -0.458 1.00 55.25 116 PRO A O 1
ATOM 898 N N . ASN A 1 117 ? -26.753 32.354 1.048 1.00 52.53 117 ASN A N 1
ATOM 899 C CA . ASN A 1 117 ? -27.207 33.741 0.837 1.00 52.53 117 ASN A CA 1
ATOM 900 C C . ASN A 1 117 ? -28.728 33.973 1.021 1.00 52.53 117 ASN A C 1
ATOM 902 O O . ASN A 1 117 ? -29.314 34.795 0.317 1.00 52.53 117 ASN A O 1
ATOM 906 N N . GLY A 1 118 ? -29.388 33.233 1.922 1.00 56.41 118 GLY A N 1
ATOM 907 C CA . GLY A 1 118 ? -30.836 33.363 2.157 1.00 56.41 118 GLY A CA 1
ATOM 908 C C . GLY A 1 118 ? -31.710 32.899 0.983 1.00 56.41 118 GLY A C 1
ATOM 909 O O . GLY A 1 118 ? -32.875 33.284 0.884 1.00 56.41 118 GLY A O 1
ATOM 910 N N . GLN A 1 119 ? -31.148 32.103 0.071 1.00 69.94 119 GLN A N 1
ATOM 911 C CA . GLN A 1 119 ? -31.878 31.499 -1.038 1.00 69.94 119 GLN A CA 1
ATOM 912 C C . GLN A 1 119 ? -32.799 30.377 -0.551 1.00 69.94 119 GLN A C 1
ATOM 914 O O . GLN A 1 119 ? -32.528 29.704 0.440 1.00 69.94 119 GLN A O 1
ATOM 919 N N . CYS A 1 120 ? -33.882 30.142 -1.283 1.00 71.62 120 CYS A N 1
ATOM 920 C CA . CYS A 1 120 ? -34.817 29.067 -0.978 1.00 71.62 120 CYS A CA 1
ATOM 921 C C . CYS A 1 120 ? -34.449 27.791 -1.737 1.00 71.62 120 CYS A C 1
ATOM 923 O O . CYS A 1 120 ? -33.984 27.849 -2.881 1.00 71.62 120 CYS A O 1
ATOM 925 N N . CYS A 1 121 ? -34.718 26.638 -1.120 1.00 76.56 121 CYS A N 1
ATOM 926 C CA . CYS A 1 121 ? -34.627 25.351 -1.795 1.00 76.56 121 CYS A CA 1
ATOM 927 C C . CYS A 1 121 ? -35.899 25.136 -2.606 1.00 76.56 121 CYS A C 1
ATOM 929 O O . CYS A 1 121 ? -36.974 24.900 -2.050 1.00 76.56 121 CYS A O 1
ATOM 931 N N . SER A 1 122 ? -35.782 25.219 -3.931 1.00 79.19 122 SER A N 1
ATOM 932 C CA . SER A 1 122 ? -36.865 24.782 -4.810 1.00 79.19 122 SER A CA 1
ATOM 933 C C . SER A 1 122 ? -37.165 23.299 -4.573 1.00 79.19 122 SER A C 1
ATOM 935 O O . SER A 1 122 ? -36.270 22.510 -4.274 1.00 79.19 122 SER A O 1
ATOM 937 N N . LYS A 1 123 ? -38.406 22.870 -4.833 1.00 78.88 123 LYS A N 1
ATOM 938 C CA . LYS A 1 123 ? -38.824 21.454 -4.737 1.00 78.88 123 LYS A CA 1
ATOM 939 C C . LYS A 1 123 ? -38.029 20.467 -5.619 1.00 78.88 123 LYS A C 1
ATOM 941 O O . LYS A 1 123 ? -38.299 19.272 -5.587 1.00 78.88 123 LYS A O 1
ATOM 946 N N . TYR A 1 124 ? -37.123 20.968 -6.459 1.00 74.50 124 TYR A N 1
ATOM 947 C CA . TYR A 1 124 ? -36.239 20.194 -7.330 1.00 74.50 124 TYR A CA 1
ATOM 948 C C . TYR A 1 124 ? -34.796 20.106 -6.794 1.00 74.50 124 TYR A C 1
ATOM 950 O O . TYR A 1 124 ? -33.932 19.571 -7.486 1.00 74.50 124 TYR A O 1
ATOM 958 N N . GLY A 1 125 ? -34.526 20.634 -5.595 1.00 73.56 125 GLY A N 1
ATOM 959 C CA . GLY A 1 125 ? -33.210 20.604 -4.956 1.00 73.56 125 GLY A CA 1
ATOM 960 C C . GLY A 1 125 ? -32.225 21.636 -5.505 1.00 73.56 125 GLY A C 1
ATOM 961 O O . GLY A 1 125 ? -31.033 21.352 -5.597 1.00 73.56 125 GLY A O 1
ATOM 962 N N . TYR A 1 126 ? -32.715 22.811 -5.921 1.00 77.56 126 TYR A N 1
ATOM 963 C CA . TYR A 1 126 ? -31.889 23.911 -6.439 1.00 77.56 126 TYR A CA 1
ATOM 964 C C . TYR A 1 126 ? -32.052 25.203 -5.637 1.00 77.56 126 TYR A C 1
ATOM 966 O O . TYR A 1 126 ? -33.178 25.567 -5.286 1.00 77.56 126 TYR A O 1
ATOM 974 N N . CYS A 1 127 ? -30.931 25.898 -5.432 1.00 73.56 127 CYS A N 1
ATOM 975 C CA . CYS A 1 127 ? -30.805 27.200 -4.787 1.00 73.56 127 CYS A CA 1
ATOM 976 C C . CYS A 1 127 ? -31.302 28.317 -5.712 1.00 73.56 127 CYS A C 1
ATOM 978 O O . CYS A 1 127 ? -30.903 28.376 -6.878 1.00 73.56 127 CYS A O 1
ATOM 980 N N . GLY A 1 128 ? -32.089 29.256 -5.191 1.00 73.81 128 GLY A N 1
ATOM 981 C CA . GLY A 1 128 ? -32.389 30.491 -5.912 1.00 73.81 128 GLY A CA 1
ATOM 982 C C . GLY A 1 128 ? -33.271 31.464 -5.140 1.00 73.81 128 GLY A C 1
ATOM 983 O O . GLY A 1 128 ? -33.684 31.209 -4.008 1.00 73.81 128 GLY A O 1
ATOM 984 N N . THR A 1 129 ? -33.549 32.606 -5.763 1.00 77.81 129 THR A N 1
ATOM 985 C CA . THR A 1 129 ? -34.437 33.649 -5.237 1.00 77.81 129 THR A CA 1
ATOM 986 C C . THR A 1 129 ? -35.716 33.746 -6.072 1.00 77.81 129 THR A C 1
ATOM 988 O O . THR A 1 129 ? -35.741 33.402 -7.254 1.00 77.81 129 THR A O 1
ATOM 991 N N . GLY A 1 130 ? -36.799 34.225 -5.457 1.00 74.62 130 GLY A N 1
ATOM 992 C CA . GLY A 1 130 ? -38.101 34.379 -6.112 1.00 74.62 130 GLY A CA 1
ATOM 993 C C . GLY A 1 130 ? -39.011 33.149 -6.011 1.00 74.62 130 GLY A C 1
ATOM 994 O O . GLY A 1 130 ? -38.653 32.108 -5.462 1.00 74.62 130 GLY A O 1
ATOM 995 N N . GLU A 1 131 ? -40.234 33.286 -6.523 1.00 75.06 131 GLU A N 1
ATOM 996 C CA . GLU A 1 131 ? -41.356 32.371 -6.257 1.00 75.06 131 GLU A CA 1
ATOM 997 C C . GLU A 1 131 ? -41.138 30.931 -6.757 1.00 75.06 131 GLU A C 1
ATOM 999 O O . GLU A 1 131 ? -41.595 29.986 -6.123 1.00 75.06 131 GLU A O 1
ATOM 1004 N N . ALA A 1 132 ? -40.362 30.728 -7.828 1.00 71.88 132 ALA A N 1
ATOM 1005 C CA . ALA A 1 132 ? -40.010 29.388 -8.315 1.00 71.88 132 ALA A CA 1
ATOM 1006 C C . ALA A 1 132 ? -39.155 28.570 -7.318 1.00 71.88 132 ALA A C 1
ATOM 1008 O O . ALA A 1 132 ? -39.121 27.340 -7.396 1.00 71.88 132 ALA A O 1
ATOM 1009 N N . TYR A 1 133 ? -38.489 29.253 -6.382 1.00 75.50 133 TYR A N 1
ATOM 1010 C CA . TYR A 1 133 ? -37.627 28.667 -5.355 1.00 75.50 133 TYR A CA 1
ATOM 1011 C C . TYR A 1 133 ? -38.259 28.754 -3.962 1.00 75.50 133 TYR A C 1
ATOM 1013 O O . TYR A 1 133 ? -38.198 27.795 -3.202 1.00 75.50 133 TYR A O 1
ATOM 1021 N N . CYS A 1 134 ? -38.902 29.880 -3.643 1.00 75.62 134 CYS A N 1
ATOM 1022 C CA . CYS A 1 134 ? -39.532 30.155 -2.346 1.00 75.62 134 CYS A CA 1
ATOM 1023 C C . CYS A 1 134 ? -41.034 29.812 -2.282 1.00 75.62 134 CYS A C 1
ATOM 1025 O O . CYS A 1 134 ? -41.682 30.070 -1.266 1.00 75.62 134 CYS A O 1
ATOM 1027 N N . GLY A 1 135 ? -41.608 29.283 -3.367 1.00 59.00 135 GLY A N 1
ATOM 1028 C CA . GLY A 1 135 ? -43.029 28.958 -3.487 1.00 59.00 135 GLY A CA 1
ATOM 1029 C C . GLY A 1 135 ? -43.496 27.944 -2.442 1.00 59.00 135 GLY A C 1
ATOM 1030 O O . GLY A 1 135 ? -42.756 27.053 -2.028 1.00 59.00 135 GLY A O 1
ATOM 1031 N N . SER A 1 136 ? -44.740 28.095 -1.985 1.00 55.41 136 SER A N 1
ATOM 1032 C CA . SER A 1 136 ? -45.214 27.545 -0.712 1.00 55.41 136 SER A CA 1
ATOM 1033 C C . SER A 1 136 ? -45.423 26.021 -0.683 1.00 55.41 136 SER A C 1
ATOM 1035 O O . SER A 1 136 ? -46.558 25.542 -0.641 1.00 55.41 136 SER A O 1
ATOM 1037 N N . THR A 1 137 ? -44.333 25.264 -0.580 1.00 46.47 137 THR A N 1
ATOM 1038 C CA . THR A 1 137 ? -44.303 23.914 0.013 1.00 46.47 137 THR A CA 1
ATOM 1039 C C . THR A 1 137 ? -43.144 23.769 1.000 1.00 46.47 137 THR A C 1
ATOM 1041 O O . THR A 1 137 ? -42.428 22.775 0.989 1.00 46.47 137 THR A O 1
ATOM 1044 N N . THR A 1 138 ? -42.971 24.747 1.895 1.00 40.75 138 THR A N 1
ATOM 1045 C CA . THR A 1 138 ? -42.246 24.508 3.148 1.00 40.75 138 THR A CA 1
ATOM 1046 C C . THR A 1 138 ? -43.126 23.694 4.093 1.00 40.75 138 THR A C 1
ATOM 1048 O O . THR A 1 138 ? -44.253 24.076 4.435 1.00 40.75 138 THR A O 1
ATOM 1051 N N . THR A 1 139 ? -42.608 22.554 4.537 1.00 38.19 139 THR A N 1
ATOM 1052 C CA . THR A 1 139 ? -43.171 21.742 5.616 1.00 38.19 139 THR A CA 1
ATOM 1053 C C . THR A 1 139 ? -43.139 22.540 6.926 1.00 38.19 139 THR A C 1
ATOM 1055 O O . THR A 1 139 ? -42.150 22.583 7.649 1.00 38.19 139 THR A O 1
ATOM 1058 N N . LYS A 1 140 ? -44.259 23.211 7.230 1.00 36.66 140 LYS A N 1
ATOM 1059 C CA . LYS A 1 140 ? -44.593 23.782 8.553 1.00 36.66 140 LYS A CA 1
ATOM 1060 C C . LYS A 1 140 ? -44.315 22.743 9.665 1.00 36.66 140 LYS A C 1
ATOM 1062 O O . LYS A 1 140 ? -44.574 21.567 9.448 1.00 36.66 140 LYS A O 1
ATOM 1067 N N . LYS A 1 141 ? -43.935 23.091 10.902 1.00 33.00 141 LYS A N 1
ATOM 1068 C CA . LYS A 1 141 ? -43.883 24.385 11.623 1.00 33.00 141 LYS A CA 1
ATOM 1069 C C . LYS A 1 141 ? -43.127 24.180 12.953 1.00 33.00 141 LYS A C 1
ATOM 1071 O O . LYS A 1 141 ? -43.211 23.085 13.494 1.00 33.00 141 LYS A O 1
ATOM 1076 N N . THR A 1 142 ? -42.655 25.253 13.602 1.00 27.98 142 THR A N 1
ATOM 1077 C CA . THR A 1 142 ? -43.048 25.577 15.003 1.00 27.98 142 THR A CA 1
ATOM 1078 C C . THR A 1 142 ? -42.917 27.082 15.288 1.00 27.98 142 THR A C 1
ATOM 1080 O O . THR A 1 142 ? -42.070 27.765 14.727 1.00 27.98 142 THR A O 1
ATOM 1083 N N . THR A 1 143 ? -43.843 27.616 16.093 1.00 31.38 143 THR A N 1
ATOM 1084 C CA . THR A 1 143 ? -44.082 29.049 16.391 1.00 31.38 143 THR A CA 1
ATOM 1085 C C . THR A 1 143 ? -44.702 29.124 17.809 1.00 31.38 143 THR A C 1
ATOM 1087 O O . THR A 1 143 ? -45.399 28.187 18.185 1.00 31.38 143 THR A O 1
ATOM 1090 N N . THR A 1 144 ? -44.535 30.146 18.663 1.00 28.77 144 THR A N 1
ATOM 1091 C CA . THR A 1 144 ? -44.213 31.573 18.436 1.00 28.77 144 THR A CA 1
ATOM 1092 C C . THR A 1 144 ? -43.487 32.189 19.650 1.00 28.77 144 THR A C 1
ATOM 1094 O O . THR A 1 144 ? -43.648 31.720 20.772 1.00 28.77 144 THR A O 1
ATOM 1097 N N . THR A 1 145 ? -42.755 33.282 19.427 1.00 34.62 145 THR A N 1
ATOM 1098 C CA . THR A 1 145 ? -42.144 34.204 20.408 1.00 34.62 145 THR A CA 1
ATOM 1099 C C . THR A 1 145 ? -43.057 34.630 21.572 1.00 34.62 145 THR A C 1
ATOM 1101 O O . THR A 1 145 ? -44.243 34.882 21.351 1.00 34.62 145 THR A O 1
ATOM 1104 N N . LYS A 1 146 ? -42.477 34.931 22.753 1.00 27.23 146 LYS A N 1
ATOM 1105 C CA . LYS A 1 146 ? -42.909 36.093 23.571 1.00 27.23 146 LYS A CA 1
ATOM 1106 C C . LYS A 1 146 ? -41.862 36.596 24.593 1.00 27.23 146 LYS A C 1
ATOM 1108 O O . LYS A 1 146 ? -41.376 35.824 25.409 1.00 27.23 146 LYS A O 1
ATOM 1113 N N . LYS A 1 147 ? -41.592 37.915 24.589 1.00 30.55 147 LYS A N 1
ATOM 1114 C CA . LYS A 1 147 ? -41.078 38.703 25.746 1.00 30.55 147 LYS A CA 1
ATOM 1115 C C . LYS A 1 147 ? -42.158 38.708 26.868 1.00 30.55 147 LYS A C 1
ATOM 1117 O O . LYS A 1 147 ? -43.315 38.416 26.567 1.00 30.55 147 LYS A O 1
ATOM 1122 N N . THR A 1 148 ? -41.900 38.979 28.160 1.00 27.62 148 THR A N 1
ATOM 1123 C CA . THR A 1 148 ? -41.350 40.232 28.739 1.00 27.62 148 THR A CA 1
ATOM 1124 C C . THR A 1 148 ? -41.093 40.102 30.268 1.00 27.62 148 THR A C 1
ATOM 1126 O O . THR A 1 148 ? -41.808 39.369 30.942 1.00 27.62 148 THR A O 1
ATOM 1129 N N . THR A 1 149 ? -40.169 40.918 30.808 1.00 25.91 149 THR A N 1
ATOM 1130 C CA . THR A 1 149 ? -40.015 41.389 32.223 1.00 25.91 149 THR A CA 1
ATOM 1131 C C . THR A 1 149 ? -39.710 40.425 33.389 1.00 25.91 149 THR A C 1
ATOM 1133 O O . THR A 1 149 ? -40.587 39.791 33.960 1.00 25.91 149 THR A O 1
ATOM 1136 N N . THR A 1 150 ? -38.453 40.503 33.841 1.00 25.47 150 THR A N 1
ATOM 1137 C CA . THR A 1 150 ? -37.996 40.881 35.202 1.00 25.47 150 THR A CA 1
ATOM 1138 C C . THR A 1 150 ? -38.844 40.521 36.436 1.00 25.47 150 THR A C 1
ATOM 1140 O O . THR A 1 150 ? -39.868 41.145 36.691 1.00 25.47 150 THR A O 1
ATOM 1143 N N . THR A 1 151 ? -38.289 39.706 37.347 1.00 24.47 151 THR A N 1
ATOM 1144 C CA . THR A 1 151 ? -38.347 39.948 38.810 1.00 24.47 151 THR A CA 1
ATOM 1145 C C . THR A 1 151 ? -37.123 39.334 39.508 1.00 24.47 151 THR A C 1
ATOM 1147 O O . THR A 1 151 ? -36.673 38.244 39.169 1.00 24.47 151 THR A O 1
ATOM 1150 N N . THR A 1 152 ? -36.580 40.062 40.481 1.00 24.06 152 THR A N 1
ATOM 1151 C CA . THR A 1 152 ? -35.357 39.769 41.242 1.00 24.06 152 THR A CA 1
ATOM 1152 C C . THR A 1 152 ? -35.595 38.824 42.427 1.00 24.06 152 THR A C 1
ATOM 1154 O O . THR A 1 152 ? -36.408 39.161 43.285 1.00 24.06 152 THR A O 1
ATOM 1157 N N . THR A 1 153 ? -34.774 37.777 42.616 1.00 24.64 153 THR A N 1
ATOM 1158 C CA . THR A 1 153 ? -34.450 37.286 43.979 1.00 24.64 153 THR A CA 1
ATOM 1159 C C . THR A 1 153 ? -33.113 36.539 44.084 1.00 24.64 153 THR A C 1
ATOM 1161 O O . THR A 1 153 ? -32.542 36.075 43.104 1.00 24.64 153 THR A O 1
ATOM 1164 N N . LYS A 1 154 ? -32.577 36.491 45.311 1.00 24.00 154 LYS A N 1
ATOM 1165 C CA . LYS A 1 154 ? -31.197 36.113 45.657 1.00 24.00 154 LYS A CA 1
ATOM 1166 C C . LYS A 1 154 ? -31.033 34.629 46.042 1.00 24.00 154 LYS A C 1
ATOM 1168 O O . LYS A 1 154 ? -31.825 34.117 46.818 1.00 24.00 154 LYS A O 1
ATOM 1173 N N . LYS A 1 155 ? -29.881 34.058 45.650 1.00 23.98 155 LYS A N 1
ATOM 1174 C CA . LYS A 1 155 ? -28.899 33.335 46.503 1.00 23.98 155 LYS A CA 1
ATOM 1175 C C . LYS A 1 155 ? -29.409 32.218 47.446 1.00 23.98 155 LYS A C 1
ATOM 1177 O O . LYS A 1 155 ? -29.958 32.526 48.495 1.00 23.98 155 LYS A O 1
ATOM 1182 N N . SER A 1 156 ? -28.959 30.973 47.229 1.00 24.83 156 SER A N 1
ATOM 1183 C CA . SER A 1 156 ? -28.158 30.253 48.248 1.00 24.83 156 SER A CA 1
ATOM 1184 C C . SER A 1 156 ? -27.466 28.989 47.719 1.00 24.83 156 SER A C 1
ATOM 1186 O O . SER A 1 156 ? -28.092 28.087 47.176 1.00 24.83 156 SER A O 1
ATOM 1188 N N . THR A 1 157 ? -26.171 28.894 48.005 1.00 24.28 157 THR A N 1
ATOM 1189 C CA . THR A 1 157 ? -25.404 27.647 48.151 1.00 24.28 157 THR A CA 1
ATOM 1190 C C . THR A 1 157 ? -25.997 26.716 49.214 1.00 24.28 157 THR A C 1
ATOM 1192 O O . THR A 1 157 ? -26.316 27.227 50.286 1.00 24.28 157 THR A O 1
ATOM 1195 N N . THR A 1 158 ? -25.934 25.388 49.015 1.00 25.67 158 THR A N 1
ATOM 1196 C CA . THR A 1 158 ? -25.322 24.479 50.018 1.00 25.67 158 THR A CA 1
ATOM 1197 C C . THR A 1 158 ? -24.847 23.155 49.412 1.00 25.67 158 THR A C 1
ATOM 1199 O O . THR A 1 158 ? -25.615 22.419 48.800 1.00 25.67 158 THR A O 1
ATOM 1202 N N . SER A 1 159 ? -23.592 22.795 49.676 1.00 23.53 159 SER A N 1
ATOM 1203 C CA . SER A 1 159 ? -23.035 21.457 49.443 1.00 23.53 159 SER A CA 1
ATOM 1204 C C . SER A 1 159 ? -23.535 20.456 50.493 1.00 23.53 159 SER A C 1
ATOM 1206 O O . SER A 1 159 ? -23.657 20.821 51.663 1.00 23.53 159 SER A O 1
ATOM 1208 N N . LYS A 1 160 ? -23.682 19.166 50.151 1.00 26.80 160 LYS A N 1
ATOM 1209 C CA . LYS A 1 160 ? -23.615 18.076 51.146 1.00 26.80 160 LYS A CA 1
ATOM 1210 C C . LYS A 1 160 ? -22.849 16.858 50.626 1.00 26.80 160 LYS A C 1
ATOM 1212 O O . LYS A 1 160 ? -23.117 16.336 49.553 1.00 26.80 160 LYS A O 1
ATOM 1217 N N . LYS A 1 161 ? -21.894 16.422 51.448 1.00 23.25 161 LYS A N 1
ATOM 1218 C CA . LYS A 1 161 ? -20.963 15.304 51.259 1.00 23.25 161 LYS A CA 1
ATOM 1219 C C . LYS A 1 161 ? -21.198 14.317 52.404 1.00 23.25 161 LYS A C 1
ATOM 1221 O O . LYS A 1 161 ? -20.967 14.692 53.549 1.00 23.25 161 LYS A O 1
ATOM 1226 N N . VAL A 1 162 ? -21.635 13.092 52.108 1.00 26.80 162 VAL A N 1
ATOM 1227 C CA . VAL A 1 162 ? -21.680 11.954 53.053 1.00 26.80 162 VAL A CA 1
ATOM 1228 C C . VAL A 1 162 ? -21.355 10.692 52.240 1.00 26.80 162 VAL A C 1
ATOM 1230 O O . VAL A 1 162 ? -22.133 10.303 51.383 1.00 26.80 162 VAL A O 1
ATOM 1233 N N . THR A 1 163 ? -20.100 10.240 52.216 1.00 25.61 163 THR A N 1
ATOM 1234 C CA . THR A 1 163 ? -19.462 9.290 53.156 1.00 25.61 163 THR A CA 1
ATOM 1235 C C . THR A 1 163 ? -19.840 7.827 52.896 1.00 25.61 163 THR A C 1
ATOM 1237 O O . THR A 1 163 ? -20.902 7.347 53.270 1.00 25.61 163 THR A O 1
ATOM 1240 N N . THR A 1 164 ? -18.886 7.112 52.299 1.00 23.78 164 THR A N 1
ATOM 1241 C CA . THR A 1 164 ? -18.829 5.654 52.117 1.00 23.78 164 THR A CA 1
ATOM 1242 C C . THR A 1 164 ? -18.905 4.863 53.423 1.00 23.78 164 THR A C 1
ATOM 1244 O O . THR A 1 164 ? -18.261 5.234 54.404 1.00 23.78 164 THR A O 1
ATOM 1247 N N . THR A 1 165 ? -19.516 3.676 53.385 1.00 26.56 165 THR A N 1
ATOM 1248 C CA . THR A 1 165 ? -19.333 2.637 54.413 1.00 26.56 165 THR A CA 1
ATOM 1249 C C . THR A 1 165 ? -18.852 1.341 53.758 1.00 26.56 165 THR A C 1
ATOM 1251 O O . THR A 1 165 ? -19.541 0.773 52.915 1.00 26.56 165 THR A O 1
ATOM 1254 N N . LYS A 1 166 ? -17.659 0.862 54.133 1.00 24.45 166 LYS A N 1
ATOM 1255 C CA . LYS A 1 166 ? -17.179 -0.477 53.752 1.00 24.45 166 LYS A CA 1
ATOM 1256 C C . LYS A 1 166 ? -17.969 -1.540 54.516 1.00 24.45 166 LYS A C 1
ATOM 1258 O O . LYS A 1 166 ? -18.167 -1.400 55.721 1.00 24.45 166 LYS A O 1
ATOM 1263 N N . ARG A 1 167 ? -18.291 -2.656 53.858 1.00 27.25 167 ARG A N 1
ATOM 1264 C CA . ARG A 1 167 ? -18.601 -3.921 54.536 1.00 27.25 167 ARG A CA 1
ATOM 1265 C C . ARG A 1 167 ? -17.764 -5.038 53.922 1.00 27.25 167 ARG A C 1
ATOM 1267 O O . ARG A 1 167 ? -17.783 -5.236 52.713 1.00 27.25 167 ARG A O 1
ATOM 1274 N N . THR A 1 168 ? -17.009 -5.725 54.769 1.00 25.91 168 THR A N 1
ATOM 1275 C CA . THR A 1 168 ? -16.145 -6.850 54.401 1.00 25.91 168 THR A CA 1
ATOM 1276 C C . THR A 1 168 ? -16.853 -8.149 54.775 1.00 25.91 168 THR A C 1
ATOM 1278 O O . THR A 1 168 ? -17.348 -8.253 55.896 1.00 25.91 168 THR A O 1
ATOM 1281 N N . SER A 1 169 ? -16.853 -9.157 53.903 1.00 29.98 169 SER A N 1
ATOM 1282 C CA . SER A 1 169 ? -17.153 -10.539 54.297 1.00 29.98 169 SER A CA 1
ATOM 1283 C C . SER A 1 169 ? -16.350 -11.527 53.456 1.00 29.98 169 SER A C 1
ATOM 1285 O O . SER A 1 169 ? -16.528 -11.621 52.244 1.00 29.98 169 SER A O 1
ATOM 1287 N N . THR A 1 170 ? -15.447 -12.236 54.124 1.00 25.84 170 THR A N 1
ATOM 1288 C CA . THR A 1 170 ? -14.654 -13.360 53.608 1.00 25.84 170 THR A CA 1
ATOM 1289 C C . THR A 1 170 ? -15.493 -14.652 53.567 1.00 25.84 170 THR A C 1
ATOM 1291 O O . THR A 1 170 ? -16.646 -14.625 53.984 1.00 25.84 170 THR A O 1
ATOM 1294 N N . ILE A 1 171 ? -14.854 -15.784 53.208 1.00 28.91 171 ILE A N 1
ATOM 1295 C CA . ILE A 1 171 ? -15.342 -17.191 53.244 1.00 28.91 171 ILE A CA 1
ATOM 1296 C C . ILE A 1 171 ? -16.038 -17.629 51.935 1.00 28.91 171 ILE A C 1
ATOM 1298 O O . ILE A 1 171 ? -16.930 -16.942 51.462 1.00 28.91 171 ILE A O 1
ATOM 1302 N N . ARG A 1 172 ? -15.733 -18.785 51.316 1.00 26.89 172 ARG A N 1
ATOM 1303 C CA . ARG A 1 172 ? -14.578 -19.721 51.383 1.00 26.89 172 ARG A CA 1
ATOM 1304 C C . ARG A 1 172 ? -14.710 -20.694 50.201 1.00 26.89 172 ARG A C 1
ATOM 1306 O O . ARG A 1 172 ? -15.818 -21.118 49.897 1.00 26.89 172 ARG A O 1
ATOM 1313 N N . SER A 1 173 ? -13.605 -21.065 49.561 1.00 25.50 173 SER A N 1
ATOM 1314 C CA . SER A 1 173 ? -13.613 -21.998 48.427 1.00 25.50 173 SER A CA 1
ATOM 1315 C C . SER A 1 173 ? -13.948 -23.436 48.841 1.00 25.50 173 SER A C 1
ATOM 1317 O O . SER A 1 173 ? -13.447 -23.914 49.861 1.00 25.50 173 SER A O 1
ATOM 1319 N N . THR A 1 174 ? -14.662 -24.162 47.981 1.00 27.09 174 THR A N 1
ATOM 1320 C CA . THR A 1 174 ? -14.665 -25.633 47.942 1.00 27.09 174 THR A CA 1
ATOM 1321 C C . THR A 1 174 ? -14.408 -26.100 46.513 1.00 27.09 174 THR A C 1
ATOM 1323 O O . THR A 1 174 ? -15.103 -25.716 45.578 1.00 27.09 174 THR A O 1
ATOM 1326 N N . VAL A 1 175 ? -13.367 -26.915 46.358 1.00 26.53 175 VAL A N 1
ATOM 1327 C CA . VAL A 1 175 ? -12.990 -27.581 45.108 1.00 26.53 175 VAL A CA 1
ATOM 1328 C C . VAL A 1 175 ? -13.497 -29.014 45.184 1.00 26.53 175 VAL A C 1
ATOM 1330 O O . VAL A 1 175 ? -13.215 -29.696 46.167 1.00 26.53 175 VAL A O 1
ATOM 1333 N N . THR A 1 176 ? -14.172 -29.488 44.138 1.00 26.97 176 THR A N 1
ATOM 1334 C CA . THR A 1 176 ? -14.472 -30.916 43.970 1.00 26.97 176 THR A CA 1
ATOM 1335 C C . THR A 1 176 ? -13.738 -31.425 42.740 1.00 26.97 176 THR A C 1
ATOM 1337 O O . THR A 1 176 ? -14.019 -31.010 41.618 1.00 26.97 176 THR A O 1
ATOM 1340 N N . VAL A 1 177 ? -12.781 -32.322 42.964 1.00 26.58 177 VAL A N 1
ATOM 1341 C CA . VAL A 1 177 ? -12.108 -33.097 41.916 1.00 26.58 177 VAL A CA 1
ATOM 1342 C C . VAL A 1 177 ? -12.943 -34.346 41.645 1.00 26.58 177 VAL A C 1
ATOM 1344 O O . VAL A 1 177 ? -13.467 -34.956 42.575 1.00 26.58 177 VAL A O 1
ATOM 1347 N N . THR A 1 178 ? -13.046 -34.781 40.392 1.00 27.38 178 THR A N 1
ATOM 1348 C CA . THR A 1 178 ? -13.472 -36.152 40.075 1.00 27.38 178 THR A CA 1
ATOM 1349 C C . THR A 1 178 ? -12.692 -36.646 38.866 1.00 27.38 178 THR A C 1
ATOM 1351 O O . THR A 1 178 ? -12.576 -35.945 37.863 1.00 27.38 178 THR A O 1
ATOM 1354 N N . THR A 1 179 ? -12.110 -37.835 39.000 1.00 27.78 179 THR A N 1
ATOM 1355 C CA . THR A 1 179 ? -11.113 -38.378 38.073 1.00 27.78 179 THR A CA 1
ATOM 1356 C C . THR A 1 179 ? -11.735 -39.352 37.068 1.00 27.78 179 THR A C 1
ATOM 1358 O O . THR A 1 179 ? -12.679 -40.078 37.368 1.00 27.78 179 THR A O 1
ATOM 1361 N N . THR A 1 180 ? -11.152 -39.355 35.874 1.00 27.00 180 THR A N 1
ATOM 1362 C CA . THR A 1 180 ? -11.356 -40.205 34.691 1.00 27.00 180 THR A CA 1
ATOM 1363 C C . THR A 1 180 ? -11.654 -41.691 34.942 1.00 27.00 180 THR A C 1
ATOM 1365 O O . THR A 1 180 ? -10.915 -42.329 35.684 1.00 27.00 180 THR A O 1
ATOM 1368 N N . ILE A 1 181 ? -12.562 -42.287 34.146 1.00 29.34 181 ILE A N 1
ATOM 1369 C CA . ILE A 1 181 ? -12.361 -43.629 33.549 1.00 29.34 181 ILE A CA 1
ATOM 1370 C C . ILE A 1 181 ? -12.825 -43.630 32.081 1.00 29.34 181 ILE A C 1
ATOM 1372 O O . ILE A 1 181 ? -13.934 -43.215 31.757 1.00 29.34 181 ILE A O 1
ATOM 1376 N N . THR A 1 182 ? -11.969 -44.147 31.199 1.00 28.73 182 THR A N 1
ATOM 1377 C CA . THR A 1 182 ? -12.208 -44.332 29.760 1.00 28.73 182 THR A CA 1
ATOM 1378 C C . THR A 1 182 ? -12.695 -45.753 29.467 1.00 28.73 182 THR A C 1
ATOM 1380 O O . THR A 1 182 ? -12.035 -46.701 29.882 1.00 28.73 182 THR A O 1
ATOM 1383 N N . THR A 1 183 ? -13.733 -45.941 28.643 1.00 27.50 183 THR A N 1
ATOM 1384 C CA . THR A 1 183 ? -13.897 -47.190 27.864 1.00 27.50 183 THR A CA 1
ATOM 1385 C C . THR A 1 183 ? -14.440 -46.921 26.457 1.00 27.50 183 THR A C 1
ATOM 1387 O O . THR A 1 183 ? -15.447 -46.245 26.273 1.00 27.50 183 THR A O 1
ATOM 1390 N N . LYS A 1 184 ? -13.769 -47.478 25.440 1.00 29.97 184 LYS A N 1
ATOM 1391 C CA . LYS A 1 184 ? -14.307 -47.606 24.075 1.00 29.97 184 LYS A CA 1
ATOM 1392 C C . LYS A 1 184 ? -15.256 -48.803 24.024 1.00 29.97 184 LYS A C 1
ATOM 1394 O O . LYS A 1 184 ? -14.848 -49.894 24.421 1.00 29.97 184 LYS A O 1
ATOM 1399 N N . LYS A 1 185 ? -16.418 -48.665 23.378 1.00 27.88 185 LYS A N 1
ATOM 1400 C CA . LYS A 1 185 ? -17.014 -49.785 22.633 1.00 27.88 185 LYS A CA 1
ATOM 1401 C C . LYS A 1 185 ? -17.886 -49.320 21.469 1.00 27.88 185 LYS A C 1
ATOM 1403 O O . LYS A 1 185 ? -18.718 -48.432 21.601 1.00 27.88 185 LYS A O 1
ATOM 1408 N N . THR A 1 186 ? -17.651 -49.946 20.325 1.00 27.19 186 THR A N 1
ATOM 1409 C CA . THR A 1 186 ? -18.341 -49.748 19.049 1.00 27.19 186 THR A CA 1
ATOM 1410 C C . THR A 1 186 ? -19.684 -50.480 19.048 1.00 27.19 186 THR A C 1
ATOM 1412 O O . THR A 1 186 ? -19.723 -51.630 19.478 1.00 27.19 186 THR A O 1
ATOM 1415 N N . SER A 1 187 ? -20.752 -49.900 18.490 1.00 28.92 187 SER A N 1
ATOM 1416 C CA . SER A 1 187 ? -21.760 -50.677 17.739 1.00 28.92 187 SER A CA 1
ATOM 1417 C C . SER A 1 187 ? -22.740 -49.805 16.936 1.00 28.92 187 SER A C 1
ATOM 1419 O O . SER A 1 187 ? -23.344 -48.880 17.458 1.00 28.92 187 SER A O 1
ATOM 1421 N N . VAL A 1 188 ? -22.838 -50.156 15.648 1.00 29.06 188 VAL A N 1
ATOM 1422 C CA . VAL A 1 188 ? -24.039 -50.298 14.798 1.00 29.06 188 VAL A CA 1
ATOM 1423 C C . VAL A 1 188 ? -25.160 -49.248 14.888 1.00 29.06 188 VAL A C 1
ATOM 1425 O O . VAL A 1 188 ? -25.827 -49.072 15.900 1.00 29.06 188 VAL A O 1
ATOM 1428 N N . ALA A 1 189 ? -25.450 -48.644 13.733 1.00 32.09 189 ALA A N 1
ATOM 1429 C CA . ALA A 1 189 ? -26.598 -47.772 13.519 1.00 32.09 189 ALA A CA 1
ATOM 1430 C C . ALA A 1 189 ? -27.927 -48.543 13.430 1.00 32.09 189 ALA A C 1
ATOM 1432 O O . ALA A 1 189 ? -28.018 -49.537 12.712 1.00 32.09 189 ALA A O 1
ATOM 1433 N N . THR A 1 190 ? -28.984 -47.978 14.019 1.00 27.28 190 THR A N 1
ATOM 1434 C CA . THR A 1 190 ? -30.378 -48.336 13.715 1.00 27.28 190 THR A CA 1
ATOM 1435 C C . THR A 1 190 ? -31.204 -47.056 13.605 1.00 27.28 190 THR A C 1
ATOM 1437 O O . THR A 1 190 ? -31.260 -46.263 14.544 1.00 27.28 190 THR A O 1
ATOM 1440 N N . LYS A 1 191 ? -31.840 -46.831 12.449 1.00 32.72 191 LYS A N 1
ATOM 1441 C CA . LYS A 1 191 ? -32.807 -45.738 12.264 1.00 32.72 191 LYS A CA 1
ATOM 1442 C C . LYS A 1 191 ? -34.094 -46.070 13.021 1.00 32.72 191 LYS A C 1
ATOM 1444 O O . LYS A 1 191 ? -34.768 -47.022 12.642 1.00 32.72 191 LYS A O 1
ATOM 1449 N N . THR A 1 192 ? -34.489 -45.222 13.968 1.00 26.30 192 THR A N 1
ATOM 1450 C CA . THR A 1 192 ? -35.858 -45.210 14.506 1.00 26.30 192 THR A CA 1
ATOM 1451 C C . THR A 1 192 ? -36.379 -43.780 14.544 1.00 26.30 192 THR A C 1
ATOM 1453 O O . THR A 1 192 ? -35.802 -42.906 15.186 1.00 26.30 192 THR A O 1
ATOM 1456 N N . THR A 1 193 ? -37.464 -43.539 13.815 1.00 31.17 193 THR A N 1
ATOM 1457 C CA . THR A 1 193 ? -38.107 -42.232 13.670 1.00 31.17 193 THR A CA 1
ATOM 1458 C C . THR A 1 193 ? -39.109 -42.010 14.803 1.00 31.17 193 THR A C 1
ATOM 1460 O O . THR A 1 193 ? -40.110 -42.720 14.860 1.00 31.17 193 THR A O 1
ATOM 1463 N N . THR A 1 194 ? -38.920 -40.982 15.635 1.00 26.31 194 THR A N 1
ATOM 1464 C CA . THR A 1 194 ? -39.947 -40.552 16.604 1.00 26.31 194 THR A CA 1
ATOM 1465 C C . THR A 1 194 ? -40.022 -39.026 16.665 1.00 26.31 194 THR A C 1
ATOM 1467 O O . THR A 1 194 ? -39.023 -38.359 16.922 1.00 26.31 194 THR A O 1
ATOM 1470 N N . LYS A 1 195 ? -41.213 -38.462 16.423 1.00 33.66 195 LYS A N 1
ATOM 1471 C CA . LYS A 1 195 ? -41.517 -37.033 16.615 1.00 33.66 195 LYS A CA 1
ATOM 1472 C C . LYS A 1 195 ? -41.972 -36.789 18.057 1.00 33.66 195 LYS A C 1
ATOM 1474 O O . LYS A 1 195 ? -43.008 -37.341 18.417 1.00 33.66 195 LYS A O 1
ATOM 1479 N N . THR A 1 196 ? -41.348 -35.860 18.789 1.00 26.11 196 THR A N 1
ATOM 1480 C CA . THR A 1 196 ? -42.002 -35.223 19.953 1.00 26.11 196 THR A CA 1
ATOM 1481 C C . THR A 1 196 ? -41.527 -33.781 20.192 1.00 26.11 196 THR A C 1
ATOM 1483 O O . THR A 1 196 ? -40.334 -33.504 20.177 1.00 26.11 196 THR A O 1
ATOM 1486 N N . SER A 1 197 ? -42.499 -32.889 20.418 1.00 25.80 197 SER A N 1
ATOM 1487 C CA . SER A 1 197 ? -42.439 -31.578 21.101 1.00 25.80 197 SER A CA 1
ATOM 1488 C C . SER A 1 197 ? -41.178 -30.698 20.992 1.00 25.80 197 SER A C 1
ATOM 1490 O O . SER A 1 197 ? -40.221 -30.850 21.749 1.00 25.80 197 SER A O 1
ATOM 1492 N N . THR A 1 198 ? -41.279 -29.617 20.215 1.00 26.58 198 THR A N 1
ATOM 1493 C CA . THR A 1 198 ? -40.461 -28.409 20.405 1.00 26.58 198 THR A CA 1
ATOM 1494 C C . THR A 1 198 ? -40.954 -27.598 21.608 1.00 26.58 198 THR A C 1
ATOM 1496 O O . THR A 1 198 ? -41.929 -26.849 21.501 1.00 26.58 198 THR A O 1
ATOM 1499 N N . THR A 1 199 ? -40.265 -27.687 22.744 1.00 28.75 199 THR A N 1
ATOM 1500 C CA . THR A 1 199 ? -40.327 -26.649 23.782 1.00 28.75 199 THR A CA 1
ATOM 1501 C C . THR A 1 199 ? -39.486 -25.445 23.348 1.00 28.75 199 THR A C 1
ATOM 1503 O O . THR A 1 199 ? -38.359 -25.593 22.879 1.00 28.75 199 THR A O 1
ATOM 1506 N N . LYS A 1 200 ? -40.030 -24.227 23.481 1.00 37.66 200 LYS A N 1
ATOM 1507 C CA . LYS A 1 200 ? -39.293 -22.982 23.204 1.00 37.66 200 LYS A CA 1
ATOM 1508 C C . LYS A 1 200 ? -38.202 -22.774 24.260 1.00 37.66 200 LYS A C 1
ATOM 1510 O O . LYS A 1 200 ? -38.464 -22.196 25.311 1.00 37.66 200 LYS A O 1
ATOM 1515 N N . ALA A 1 201 ? -36.978 -23.196 23.961 1.00 30.03 201 ALA A N 1
ATOM 1516 C CA . ALA A 1 201 ? -35.792 -22.685 24.637 1.00 30.03 201 ALA A CA 1
ATOM 1517 C C . ALA A 1 201 ? -35.410 -21.332 24.015 1.00 30.03 201 ALA A C 1
ATOM 1519 O O . ALA A 1 201 ? -35.251 -21.223 22.799 1.00 30.03 201 ALA A O 1
ATOM 1520 N N . SER A 1 202 ? -35.283 -20.296 24.846 1.00 32.69 202 SER A N 1
ATOM 1521 C CA . SER A 1 202 ? -34.794 -18.984 24.414 1.00 32.69 202 SER A CA 1
ATOM 1522 C C . SER A 1 202 ? -33.303 -19.090 24.098 1.00 32.69 202 SER A C 1
ATOM 1524 O O . SER A 1 202 ? -32.481 -19.137 25.012 1.00 32.69 202 SER A O 1
ATOM 1526 N N . ALA A 1 203 ? -32.953 -19.174 22.815 1.00 32.62 203 ALA A N 1
ATOM 1527 C CA . ALA A 1 203 ? -31.563 -19.235 22.387 1.00 32.62 203 ALA A CA 1
ATOM 1528 C C . ALA A 1 203 ? -30.900 -17.861 22.557 1.00 32.62 203 ALA A C 1
ATOM 1530 O O . ALA A 1 203 ? -31.202 -16.914 21.829 1.00 32.62 203 ALA A O 1
ATOM 1531 N N . THR A 1 204 ? -29.983 -17.762 23.518 1.00 32.59 204 THR A N 1
ATOM 1532 C CA . THR A 1 204 ? -29.044 -16.643 23.632 1.00 32.59 204 THR A CA 1
ATOM 1533 C C . THR A 1 204 ? -28.298 -16.496 22.308 1.00 32.59 204 THR A C 1
ATOM 1535 O O . THR A 1 204 ? -27.654 -17.447 21.867 1.00 32.59 204 THR A O 1
ATOM 1538 N N . LYS A 1 205 ? -28.375 -15.321 21.667 1.00 33.22 205 LYS A N 1
ATOM 1539 C CA . LYS A 1 205 ? -27.589 -15.032 20.460 1.00 33.22 205 LYS A CA 1
ATOM 1540 C C . LYS A 1 205 ? -26.103 -15.174 20.791 1.00 33.22 205 LYS A C 1
ATOM 1542 O O . LYS A 1 205 ? -25.569 -14.387 21.566 1.00 33.22 205 LYS A O 1
ATOM 1547 N N . THR A 1 206 ? -25.449 -16.172 20.212 1.00 34.41 206 THR A N 1
ATOM 1548 C CA . THR A 1 206 ? -23.988 -16.271 20.199 1.00 34.41 206 THR A CA 1
ATOM 1549 C C . THR A 1 206 ? -23.501 -15.546 18.950 1.00 34.41 206 THR A C 1
ATOM 1551 O O . THR A 1 206 ? -23.895 -15.927 17.850 1.00 34.41 206 THR A O 1
ATOM 1554 N N . ASN A 1 207 ? -22.694 -14.492 19.107 1.00 47.94 207 ASN A N 1
ATOM 1555 C CA . ASN A 1 207 ? -22.083 -13.810 17.965 1.00 47.94 207 ASN A CA 1
ATOM 1556 C C . ASN A 1 207 ? -21.154 -14.772 17.223 1.00 47.94 207 ASN A C 1
ATOM 1558 O O . ASN A 1 207 ? -20.277 -15.385 17.834 1.00 47.94 207 ASN A O 1
ATOM 1562 N N . THR A 1 208 ? -21.314 -14.852 15.906 1.00 42.41 208 THR A N 1
ATOM 1563 C CA . THR A 1 208 ? -20.369 -15.527 15.019 1.00 42.41 208 THR A CA 1
ATOM 1564 C C . THR A 1 208 ? -20.251 -14.789 13.688 1.00 42.41 208 THR A C 1
ATOM 1566 O O . THR A 1 208 ? -21.061 -14.969 12.778 1.00 42.41 208 THR A O 1
ATOM 1569 N N . LEU A 1 209 ? -19.141 -14.067 13.510 1.00 49.88 209 LEU A N 1
ATOM 1570 C CA . LEU A 1 209 ? -18.537 -13.824 12.194 1.00 49.88 209 LEU A CA 1
ATOM 1571 C C . LEU A 1 209 ? -18.014 -15.156 11.601 1.00 49.88 209 LEU A C 1
ATOM 1573 O O . LEU A 1 209 ? -16.816 -15.345 11.410 1.00 49.88 209 LEU A O 1
ATOM 1577 N N . GLN A 1 210 ? -18.914 -16.113 11.342 1.00 46.00 210 GLN A N 1
ATOM 1578 C CA . GLN A 1 210 ? -18.609 -17.399 10.687 1.00 46.00 210 GLN A CA 1
ATOM 1579 C C . GLN A 1 210 ? -19.105 -17.492 9.241 1.00 46.00 210 GLN A C 1
ATOM 1581 O O . GLN A 1 210 ? -18.770 -18.452 8.549 1.00 46.00 210 GLN A O 1
ATOM 1586 N N . ALA A 1 211 ? -19.852 -16.503 8.747 1.00 56.38 211 ALA A N 1
ATOM 1587 C CA . ALA A 1 211 ? -20.025 -16.358 7.310 1.00 56.38 211 ALA A CA 1
ATOM 1588 C C . ALA A 1 211 ? -18.683 -15.913 6.709 1.00 56.38 211 ALA A C 1
ATOM 1590 O O . ALA A 1 211 ? -18.221 -14.798 6.962 1.00 56.38 211 ALA A O 1
ATOM 1591 N N . THR A 1 212 ? -18.044 -16.777 5.917 1.00 59.50 212 THR A N 1
ATOM 1592 C CA . THR A 1 212 ? -16.982 -16.333 5.008 1.00 59.50 212 THR A CA 1
ATOM 1593 C C . THR A 1 212 ? -17.560 -15.235 4.115 1.00 59.50 212 THR A C 1
ATOM 1595 O O . THR A 1 212 ? -18.597 -15.485 3.491 1.00 59.50 212 THR A O 1
ATOM 1598 N N . PRO A 1 213 ? -16.945 -14.041 4.042 1.00 68.25 213 PRO A N 1
ATOM 1599 C CA . PRO A 1 213 ? -17.434 -12.998 3.154 1.00 68.25 213 PRO A CA 1
ATOM 1600 C C . PRO A 1 213 ? -17.407 -13.501 1.700 1.00 68.25 213 PRO A C 1
ATOM 1602 O O . PRO A 1 213 ? -16.585 -14.369 1.371 1.00 68.25 213 PRO A O 1
ATOM 1605 N N . PRO A 1 214 ? -18.303 -13.000 0.831 1.00 66.19 214 PRO A N 1
ATOM 1606 C CA . PRO A 1 214 ? -18.273 -13.354 -0.581 1.00 66.19 214 PRO A CA 1
ATOM 1607 C C . PRO A 1 214 ? -16.934 -12.924 -1.214 1.00 66.19 214 PRO A C 1
ATOM 1609 O O . PRO A 1 214 ? -16.320 -11.959 -0.748 1.00 66.19 214 PRO A O 1
ATOM 1612 N N . PRO A 1 215 ? -16.472 -13.603 -2.279 1.00 67.50 215 PRO A N 1
ATOM 1613 C CA . PRO A 1 215 ? -15.415 -13.073 -3.139 1.00 67.50 215 PRO A CA 1
ATOM 1614 C C . PRO A 1 215 ? -15.722 -11.626 -3.550 1.00 67.50 215 PRO A C 1
ATOM 1616 O O . PRO A 1 215 ? -16.884 -11.277 -3.759 1.00 67.50 215 PRO A O 1
ATOM 1619 N N . GLY A 1 216 ? -14.696 -10.781 -3.628 1.00 79.44 216 GLY A N 1
ATOM 1620 C CA . GLY A 1 216 ? -14.849 -9.355 -3.933 1.00 79.44 216 GLY A CA 1
ATOM 1621 C C . GLY A 1 216 ? -15.349 -8.461 -2.788 1.00 79.44 216 GLY A C 1
ATOM 1622 O O . GLY A 1 216 ? -15.560 -7.276 -3.013 1.00 79.44 216 GLY A O 1
ATOM 1623 N N . ALA A 1 217 ? -15.521 -8.961 -1.556 1.00 86.19 217 ALA A N 1
ATOM 1624 C CA . ALA A 1 217 ? -16.029 -8.151 -0.434 1.00 86.19 217 ALA A CA 1
ATOM 1625 C C . ALA A 1 217 ? -15.162 -6.927 -0.050 1.00 86.19 217 ALA A C 1
ATOM 1627 O O . ALA A 1 217 ? -15.667 -5.988 0.582 1.00 86.19 217 ALA A O 1
ATOM 1628 N N . ALA A 1 218 ? -13.874 -6.927 -0.401 1.00 94.94 218 ALA A N 1
ATOM 1629 C CA . ALA A 1 218 ? -12.987 -5.777 -0.247 1.00 94.94 218 ALA A CA 1
ATOM 1630 C C . ALA A 1 218 ? -12.985 -4.887 -1.500 1.00 94.94 218 ALA A C 1
ATOM 1632 O O . ALA A 1 218 ? -13.000 -3.670 -1.348 1.00 94.94 218 ALA A O 1
ATOM 1633 N N . GLY A 1 219 ? -13.028 -5.477 -2.699 1.00 96.81 219 GLY A N 1
ATOM 1634 C CA . GLY A 1 219 ? -13.018 -4.743 -3.967 1.00 96.81 219 GLY A CA 1
ATOM 1635 C C . GLY A 1 219 ? -11.655 -4.113 -4.268 1.00 96.81 219 GLY A C 1
ATOM 1636 O O . GLY A 1 219 ? -10.616 -4.753 -4.063 1.00 96.81 219 GLY A O 1
ATOM 1637 N N . VAL A 1 220 ? -11.646 -2.866 -4.735 1.00 98.50 220 VAL A N 1
ATOM 1638 C CA . VAL A 1 220 ? -10.428 -2.061 -4.924 1.00 98.50 220 VAL A CA 1
ATOM 1639 C C . VAL A 1 220 ? -10.085 -1.325 -3.623 1.00 98.50 220 VAL A C 1
ATOM 1641 O O . VAL A 1 220 ? -10.791 -0.408 -3.197 1.00 98.50 220 VAL A O 1
ATOM 1644 N N . VAL A 1 221 ? -8.972 -1.716 -2.998 1.00 98.69 221 VAL A N 1
ATOM 1645 C CA . VAL A 1 221 ? -8.450 -1.135 -1.750 1.00 98.69 221 VAL A CA 1
ATOM 1646 C C . VAL A 1 221 ? -7.230 -0.271 -2.068 1.00 98.69 221 VAL A C 1
ATOM 1648 O O . VAL A 1 221 ? -6.289 -0.740 -2.703 1.00 98.69 221 VAL A O 1
ATOM 1651 N N . VAL A 1 222 ? -7.189 0.975 -1.600 1.00 98.44 222 VAL A N 1
ATOM 1652 C CA . VAL A 1 222 ? -6.044 1.877 -1.824 1.00 98.44 222 VAL A CA 1
ATOM 1653 C C . VAL A 1 222 ? -5.469 2.378 -0.507 1.00 98.44 222 VAL A C 1
ATOM 1655 O O . VAL A 1 222 ? -6.210 2.806 0.379 1.00 98.44 222 VAL A O 1
ATOM 1658 N N . TYR A 1 223 ? -4.143 2.367 -0.378 1.00 98.25 223 TYR A N 1
ATOM 1659 C CA . TYR A 1 223 ? -3.467 3.110 0.682 1.00 98.25 223 TYR A CA 1
ATOM 1660 C C . TYR A 1 223 ? -3.295 4.572 0.279 1.00 98.25 223 TYR A C 1
ATOM 1662 O O . TYR A 1 223 ? -2.893 4.887 -0.845 1.00 98.25 223 TYR A O 1
ATOM 1670 N N . LEU A 1 224 ? -3.599 5.458 1.225 1.00 95.12 224 LEU A N 1
ATOM 1671 C CA . LEU A 1 224 ? -3.534 6.902 1.058 1.00 95.12 224 LEU A CA 1
ATOM 1672 C C . LEU A 1 224 ? -2.675 7.504 2.177 1.00 95.12 224 LEU A C 1
ATOM 1674 O O . LEU A 1 224 ? -3.197 7.836 3.246 1.00 95.12 224 LEU A O 1
ATOM 1678 N N . PRO A 1 225 ? -1.348 7.591 1.984 1.00 92.31 225 PRO A N 1
ATOM 1679 C CA . PRO A 1 225 ? -0.460 8.159 2.977 1.00 92.31 225 PRO A CA 1
ATOM 1680 C C . PRO A 1 225 ? -0.572 9.680 3.027 1.00 92.31 225 PRO A C 1
ATOM 1682 O O . PRO A 1 225 ? -0.656 10.342 1.991 1.00 92.31 225 PRO A O 1
ATOM 1685 N N . TYR A 1 226 ? -0.481 10.251 4.230 1.00 86.81 226 TYR A N 1
ATOM 1686 C CA . TYR A 1 226 ? -0.609 11.697 4.437 1.00 86.81 226 TYR A CA 1
ATOM 1687 C C . TYR A 1 226 ? 0.323 12.519 3.527 1.00 86.81 226 TYR A C 1
ATOM 1689 O O . TYR A 1 226 ? -0.110 13.482 2.904 1.00 86.81 226 TYR A O 1
ATOM 1697 N N . TYR A 1 227 ? 1.584 12.105 3.351 1.00 85.56 227 TYR A N 1
ATOM 1698 C CA . TYR A 1 227 ? 2.545 12.808 2.489 1.00 85.56 227 TYR A CA 1
ATOM 1699 C C . TYR A 1 227 ? 2.154 12.809 0.998 1.00 85.56 227 TYR A C 1
ATOM 1701 O O . TYR A 1 227 ? 2.551 13.717 0.263 1.00 85.56 227 TYR A O 1
ATOM 1709 N N . GLY A 1 228 ? 1.364 11.830 0.548 1.00 83.31 228 GLY A N 1
ATOM 1710 C CA . GLY A 1 228 ? 0.833 11.757 -0.813 1.00 83.31 228 GLY A CA 1
ATOM 1711 C C . GLY A 1 228 ? -0.271 12.785 -1.075 1.00 83.31 228 GLY A C 1
ATOM 1712 O O . GLY A 1 228 ? -0.358 13.340 -2.174 1.00 83.31 228 GLY A O 1
ATOM 1713 N N . LEU A 1 229 ? -1.061 13.116 -0.047 1.00 80.75 229 LEU A N 1
ATOM 1714 C CA . LEU A 1 229 ? -2.099 14.149 -0.118 1.00 80.75 229 LEU A CA 1
ATOM 1715 C C . LEU A 1 229 ? -1.503 15.524 -0.413 1.00 80.75 229 LEU A C 1
ATOM 1717 O O . LEU A 1 229 ? -1.849 16.155 -1.407 1.00 80.75 229 LEU A O 1
ATOM 1721 N N . TYR A 1 230 ? -0.538 15.963 0.396 1.00 76.44 230 TYR A N 1
ATOM 1722 C CA . TYR A 1 230 ? 0.050 17.306 0.279 1.00 76.44 230 TYR A CA 1
ATOM 1723 C C . TYR A 1 230 ? 0.944 17.503 -0.958 1.00 76.44 230 TYR A C 1
ATOM 1725 O O . TYR A 1 230 ? 1.461 18.600 -1.157 1.00 76.44 230 TYR A O 1
ATOM 1733 N N . SER A 1 231 ? 1.161 16.467 -1.779 1.00 76.31 231 SER A N 1
ATOM 1734 C CA . SER A 1 231 ? 2.128 16.502 -2.887 1.00 76.31 231 SER A CA 1
ATOM 1735 C C . SER A 1 231 ? 1.608 16.025 -4.250 1.00 76.31 231 SER A C 1
ATOM 1737 O O . SER A 1 231 ? 2.138 16.479 -5.272 1.00 76.31 231 SER A O 1
ATOM 1739 N N . LYS A 1 232 ? 0.615 15.120 -4.298 1.00 83.44 232 LYS A N 1
ATOM 1740 C CA . LYS A 1 232 ? 0.125 14.496 -5.547 1.00 83.44 232 LYS A CA 1
ATOM 1741 C C . LYS A 1 232 ? -1.393 14.302 -5.625 1.00 83.44 232 LYS A C 1
ATOM 1743 O O . LYS A 1 232 ? -1.926 14.349 -6.731 1.00 83.44 232 LYS A O 1
ATOM 1748 N N . ILE A 1 233 ? -2.094 14.109 -4.504 1.00 85.94 233 ILE A N 1
ATOM 1749 C CA . ILE A 1 233 ? -3.538 13.810 -4.487 1.00 85.94 233 ILE A CA 1
ATOM 1750 C C . ILE A 1 233 ? -4.336 14.968 -3.879 1.00 85.94 233 ILE A C 1
ATOM 1752 O O . ILE A 1 233 ? -4.439 15.101 -2.662 1.00 85.94 233 ILE A O 1
ATOM 1756 N N . ASN A 1 234 ? -4.985 15.770 -4.728 1.00 83.62 234 ASN A N 1
ATOM 1757 C CA . ASN A 1 234 ? -5.987 16.734 -4.273 1.00 83.62 234 ASN A CA 1
ATOM 1758 C C . ASN A 1 234 ? -7.314 16.014 -3.973 1.00 83.62 234 ASN A C 1
ATOM 1760 O O . ASN A 1 234 ? -8.077 15.730 -4.897 1.00 83.62 234 ASN A O 1
ATOM 1764 N N . LEU A 1 235 ? -7.614 15.760 -2.693 1.00 81.62 235 LEU A N 1
ATOM 1765 C CA . LEU A 1 235 ? -8.838 15.066 -2.252 1.00 81.62 235 LEU A CA 1
ATOM 1766 C C . LEU A 1 235 ? -10.141 15.646 -2.825 1.00 81.62 235 LEU A C 1
ATOM 1768 O O . LEU A 1 235 ? -11.108 14.908 -2.988 1.00 81.62 235 LEU A O 1
ATOM 1772 N N . MET A 1 236 ? -10.182 16.948 -3.120 1.00 78.44 236 MET A N 1
ATOM 1773 C CA . MET A 1 236 ? -11.394 17.617 -3.606 1.00 78.44 236 MET A CA 1
ATOM 1774 C C . MET A 1 236 ? -11.677 17.354 -5.089 1.00 78.44 236 MET A C 1
ATOM 1776 O O . MET A 1 236 ? -12.825 17.421 -5.534 1.00 78.44 236 MET A O 1
ATOM 1780 N N . GLU A 1 237 ? -10.626 17.089 -5.862 1.00 82.25 237 GLU A N 1
ATOM 1781 C CA . GLU A 1 237 ? -10.678 16.943 -7.321 1.00 82.25 237 GLU A CA 1
ATOM 1782 C C . GLU A 1 237 ? -10.476 15.497 -7.765 1.00 82.25 237 GLU A C 1
ATOM 1784 O O . GLU A 1 237 ? -10.925 15.125 -8.848 1.00 82.25 237 GLU A O 1
ATOM 1789 N N . TYR A 1 238 ? -9.842 14.676 -6.926 1.00 89.88 238 TYR A N 1
ATOM 1790 C CA . TYR A 1 238 ? -9.635 13.268 -7.205 1.00 89.88 238 TYR A CA 1
ATOM 1791 C C . TYR A 1 238 ? -10.968 12.519 -7.276 1.00 89.88 238 TYR A C 1
ATOM 1793 O O . TYR A 1 238 ? -11.864 12.690 -6.441 1.00 89.88 238 TYR A O 1
ATOM 1801 N N . ASP A 1 239 ? -11.094 11.677 -8.295 1.00 93.06 239 ASP A N 1
ATOM 1802 C CA . ASP A 1 239 ? -12.252 10.821 -8.465 1.00 93.06 239 ASP A CA 1
ATOM 1803 C C . ASP A 1 239 ? -12.032 9.478 -7.755 1.00 93.06 239 ASP A C 1
ATOM 1805 O O . ASP A 1 239 ? -11.117 8.723 -8.088 1.00 93.06 239 ASP A O 1
ATOM 1809 N N . PHE A 1 240 ? -12.889 9.188 -6.776 1.00 94.69 240 PHE A N 1
ATOM 1810 C CA . PHE A 1 240 ? -12.893 7.931 -6.024 1.00 94.69 240 PHE A CA 1
ATOM 1811 C C . PHE A 1 240 ? -13.973 6.948 -6.509 1.00 94.69 240 PHE A C 1
ATOM 1813 O O . PHE A 1 240 ? -14.194 5.926 -5.868 1.00 94.69 240 PHE A O 1
ATOM 1820 N N . SER A 1 241 ? -14.641 7.223 -7.638 1.00 93.88 241 SER A N 1
ATOM 1821 C CA . SER A 1 241 ? -15.592 6.282 -8.246 1.00 93.88 241 SER A CA 1
ATOM 1822 C C . SER A 1 241 ? -14.907 4.947 -8.546 1.00 93.88 241 SER A C 1
ATOM 1824 O O . SER A 1 241 ? -13.930 4.917 -9.290 1.00 93.88 241 SER A O 1
ATOM 1826 N N . GLY A 1 242 ? -15.422 3.849 -7.987 1.00 95.00 242 GLY A N 1
ATOM 1827 C CA . GLY A 1 242 ? -14.845 2.511 -8.167 1.00 95.00 242 GLY A CA 1
ATOM 1828 C C . GLY A 1 242 ? -13.685 2.179 -7.221 1.00 95.00 242 GLY A C 1
ATOM 1829 O O . GLY A 1 242 ? -13.076 1.126 -7.375 1.00 95.00 242 GLY A O 1
ATOM 1830 N N . ILE A 1 243 ? -13.382 3.044 -6.246 1.00 97.88 243 ILE A N 1
ATOM 1831 C CA . ILE A 1 243 ? -12.532 2.708 -5.098 1.00 97.88 243 ILE A CA 1
ATOM 1832 C C . ILE A 1 243 ? -13.454 2.319 -3.940 1.00 97.88 243 ILE A C 1
ATOM 1834 O O . ILE A 1 243 ? -14.243 3.129 -3.458 1.00 97.88 243 ILE A O 1
ATOM 1838 N N . ASP A 1 244 ? -13.346 1.079 -3.475 1.00 98.00 244 ASP A N 1
ATOM 1839 C CA . ASP A 1 244 ? -14.250 0.522 -2.466 1.00 98.00 244 ASP A CA 1
ATOM 1840 C C . ASP A 1 244 ? -13.776 0.769 -1.028 1.00 98.00 244 ASP A C 1
ATOM 1842 O O . ASP A 1 244 ? -14.592 0.798 -0.096 1.00 98.00 244 ASP A O 1
ATOM 1846 N N . VAL A 1 245 ? -12.458 0.905 -0.829 1.00 98.44 245 VAL A N 1
ATOM 1847 C CA . VAL A 1 245 ? -11.834 1.119 0.485 1.00 98.44 245 VAL A CA 1
ATOM 1848 C C . VAL A 1 245 ? -10.625 2.051 0.387 1.00 98.44 245 VAL A C 1
ATOM 1850 O O . VAL A 1 245 ? -9.702 1.798 -0.387 1.00 98.44 245 VAL A O 1
ATOM 1853 N N . ILE A 1 246 ? -10.583 3.079 1.237 1.00 98.12 246 ILE A N 1
ATOM 1854 C CA . ILE A 1 246 ? -9.371 3.867 1.513 1.00 98.12 246 ILE A CA 1
ATOM 1855 C C . ILE A 1 246 ? -8.808 3.455 2.872 1.00 98.12 246 ILE A C 1
ATOM 1857 O O . ILE A 1 246 ? -9.444 3.687 3.903 1.00 98.12 246 ILE A O 1
ATOM 1861 N N . ASN A 1 247 ? -7.581 2.938 2.872 1.00 98.31 247 ASN A N 1
ATOM 1862 C CA . ASN A 1 247 ? -6.762 2.786 4.068 1.00 98.31 247 ASN A CA 1
ATOM 1863 C C . ASN A 1 247 ? -5.930 4.063 4.261 1.00 98.31 247 ASN A C 1
ATOM 1865 O O . ASN A 1 247 ? -4.945 4.299 3.556 1.00 98.31 247 ASN A O 1
ATOM 1869 N N . TYR A 1 248 ? -6.329 4.910 5.210 1.00 96.38 248 TYR A N 1
ATOM 1870 C CA . TYR A 1 248 ? -5.601 6.140 5.517 1.00 96.38 248 TYR A CA 1
ATOM 1871 C C . TYR A 1 248 ? -4.319 5.837 6.300 1.00 96.38 248 TYR A C 1
ATOM 1873 O O . TYR A 1 248 ? -4.380 5.288 7.405 1.00 96.38 248 TYR A O 1
ATOM 1881 N N . ALA A 1 249 ? -3.168 6.213 5.738 1.00 94.44 249 ALA A N 1
ATOM 1882 C CA . ALA A 1 249 ? -1.844 5.872 6.250 1.00 94.44 249 ALA A CA 1
ATOM 1883 C C . ALA A 1 249 ? -1.095 7.107 6.810 1.00 94.44 249 ALA A C 1
ATOM 1885 O O . ALA A 1 249 ? -0.929 8.130 6.154 1.00 94.44 249 ALA A O 1
ATOM 1886 N N . PHE A 1 250 ? -0.571 7.102 8.029 1.00 94.00 250 PHE A N 1
ATOM 1887 C CA . PHE A 1 250 ? -0.775 6.150 9.115 1.00 94.00 250 PHE A CA 1
ATOM 1888 C C . PHE A 1 250 ? -0.997 6.932 10.408 1.00 94.00 250 PHE A C 1
ATOM 1890 O O . PHE A 1 250 ? -0.500 8.056 10.570 1.00 94.00 250 PHE A O 1
ATOM 1897 N N . LEU A 1 251 ? -1.653 6.291 11.370 1.00 95.31 251 LEU A N 1
ATOM 1898 C CA . LEU A 1 251 ? -1.361 6.563 12.772 1.00 95.31 251 LEU A CA 1
ATOM 1899 C C . LEU A 1 251 ? -0.265 5.619 13.259 1.00 95.31 251 LEU A C 1
ATOM 1901 O O . LEU A 1 251 ? -0.065 4.520 12.745 1.00 95.31 251 LEU A O 1
ATOM 1905 N N . ARG A 1 252 ? 0.430 6.040 14.304 1.00 95.44 252 ARG A N 1
ATOM 1906 C CA . ARG A 1 252 ? 1.394 5.242 15.057 1.00 95.44 252 ARG A CA 1
ATOM 1907 C C . ARG A 1 252 ? 0.925 5.149 16.503 1.00 95.44 252 ARG A C 1
ATOM 1909 O O . ARG A 1 252 ? 0.139 5.981 16.943 1.00 95.44 252 ARG A O 1
ATOM 1916 N N . LEU A 1 253 ? 1.428 4.170 17.247 1.00 95.81 253 LEU A N 1
ATOM 1917 C CA . LEU A 1 253 ? 1.196 4.072 18.689 1.00 95.81 253 LEU A CA 1
ATOM 1918 C C . LEU A 1 253 ? 2.413 4.607 19.449 1.00 95.81 253 LEU A C 1
ATOM 1920 O O . LEU A 1 253 ? 3.551 4.238 19.140 1.00 95.81 253 LEU A O 1
ATOM 1924 N N . ASP A 1 254 ? 2.190 5.485 20.426 1.00 95.00 254 ASP A N 1
ATOM 1925 C CA . ASP A 1 254 ? 3.234 5.903 21.370 1.00 95.00 254 ASP A CA 1
ATOM 1926 C C . ASP A 1 254 ? 3.583 4.772 22.364 1.00 95.00 254 ASP A C 1
ATOM 1928 O O . ASP A 1 254 ? 3.030 3.672 22.303 1.00 95.00 254 ASP A O 1
ATOM 1932 N N . ASP A 1 255 ? 4.509 5.016 23.291 1.00 92.94 255 ASP A N 1
ATOM 1933 C CA . ASP A 1 255 ? 4.937 4.021 24.286 1.00 92.94 255 ASP A CA 1
ATOM 1934 C C . ASP A 1 255 ? 3.844 3.630 25.307 1.00 92.94 255 ASP A C 1
ATOM 1936 O O . ASP A 1 255 ? 4.001 2.653 26.045 1.00 92.94 255 ASP A O 1
ATOM 1940 N N . LYS A 1 256 ? 2.716 4.350 25.323 1.00 90.81 256 LYS A N 1
ATOM 1941 C CA . LYS A 1 256 ? 1.536 4.114 26.171 1.00 90.81 256 LYS A CA 1
ATOM 1942 C C . LYS A 1 256 ? 0.363 3.511 25.392 1.00 90.81 256 LYS A C 1
ATOM 1944 O O . LYS A 1 256 ? -0.659 3.193 26.004 1.00 90.81 256 LYS A O 1
ATOM 1949 N N . GLY A 1 257 ? 0.494 3.327 24.077 1.00 91.44 257 GLY A N 1
ATOM 1950 C CA . GLY A 1 257 ? -0.579 2.837 23.215 1.00 91.44 257 GLY A CA 1
ATOM 1951 C C . GLY A 1 257 ? -1.591 3.913 22.808 1.00 91.44 257 GLY A C 1
ATOM 1952 O O . GLY A 1 257 ? -2.757 3.597 22.581 1.00 91.44 257 GLY A O 1
ATOM 1953 N N . VAL A 1 258 ? -1.202 5.185 22.747 1.00 95.19 258 VAL A N 1
ATOM 1954 C CA . VAL A 1 258 ? -2.042 6.272 22.222 1.00 95.19 258 VAL A CA 1
ATOM 1955 C C . VAL A 1 258 ? -1.775 6.441 20.717 1.00 95.19 258 VAL A C 1
ATOM 1957 O O . VAL A 1 258 ? -0.614 6.601 20.330 1.00 95.19 258 VAL A O 1
ATOM 1960 N N . PRO A 1 259 ? -2.811 6.407 19.854 1.00 94.62 259 PRO A N 1
ATOM 1961 C CA . PRO A 1 259 ? -2.685 6.748 18.442 1.00 94.62 259 PRO A CA 1
ATOM 1962 C C . PRO A 1 259 ? -2.272 8.210 18.238 1.00 94.62 259 PRO A C 1
ATOM 1964 O O . PRO A 1 259 ? -2.894 9.116 18.790 1.00 94.62 259 PRO A O 1
ATOM 1967 N N . TYR A 1 260 ? -1.262 8.442 17.404 1.00 92.50 260 TYR A N 1
ATOM 1968 C CA . TYR A 1 260 ? -0.834 9.772 16.964 1.00 92.50 260 TYR A CA 1
ATOM 1969 C C . TYR A 1 260 ? -0.472 9.764 15.474 1.00 92.50 260 TYR A C 1
ATOM 1971 O O . TYR A 1 260 ? -0.105 8.723 14.928 1.00 92.50 260 TYR A O 1
ATOM 1979 N N . SER A 1 261 ? -0.548 10.917 14.807 1.00 88.69 261 SER A N 1
ATOM 1980 C CA . SER A 1 261 ? -0.106 11.069 13.414 1.00 88.69 261 SER A CA 1
ATOM 1981 C C . SER A 1 261 ? 1.135 11.956 13.311 1.00 88.69 261 SER A C 1
ATOM 1983 O O . SER A 1 261 ? 1.427 12.745 14.208 1.00 88.69 261 SER A O 1
ATOM 1985 N N . SER A 1 262 ? 1.859 11.834 12.197 1.00 85.31 262 SER A N 1
ATOM 1986 C CA . SER A 1 262 ? 2.797 12.871 11.741 1.00 85.31 262 SER A CA 1
ATOM 1987 C C . SER A 1 262 ? 2.140 13.884 10.803 1.00 85.31 262 SER A C 1
ATOM 1989 O O . SER A 1 262 ? 2.792 14.853 10.427 1.00 85.31 262 SER A O 1
ATOM 1991 N N . ASP A 1 263 ? 0.873 13.678 10.439 1.00 85.19 263 ASP A N 1
ATOM 1992 C CA . ASP A 1 263 ? 0.075 14.696 9.775 1.00 85.19 263 ASP A CA 1
ATOM 1993 C C . ASP A 1 263 ? -0.451 15.715 10.795 1.00 85.19 263 ASP A C 1
ATOM 1995 O O . ASP A 1 263 ? -1.206 15.369 11.706 1.00 85.19 263 ASP A O 1
ATOM 1999 N N . THR A 1 264 ? -0.058 16.977 10.633 1.00 82.00 264 THR A N 1
ATOM 2000 C CA . THR A 1 264 ? -0.543 18.100 11.446 1.00 82.00 264 THR A CA 1
ATOM 2001 C C . THR A 1 264 ? -1.930 18.578 11.023 1.00 82.00 264 THR A C 1
ATOM 2003 O O . THR A 1 264 ? -2.591 19.260 11.799 1.00 82.00 264 THR A O 1
ATOM 2006 N N . ASN A 1 265 ? -2.380 18.213 9.820 1.00 79.81 265 ASN A N 1
ATOM 2007 C CA . ASN A 1 265 ? -3.604 18.705 9.185 1.00 79.81 265 ASN A CA 1
ATOM 2008 C C . ASN A 1 265 ? -4.801 17.730 9.334 1.00 79.81 265 ASN A C 1
ATOM 2010 O O . ASN A 1 265 ? -5.797 17.780 8.603 1.00 79.81 265 ASN A O 1
ATOM 2014 N N . LEU A 1 266 ? -4.672 16.791 10.277 1.00 78.00 266 LEU A N 1
ATOM 2015 C CA . LEU A 1 266 ? -5.501 15.596 10.410 1.00 78.00 266 LEU A CA 1
ATOM 2016 C C . LEU A 1 266 ? -6.960 15.901 10.805 1.00 78.00 266 LEU A C 1
ATOM 2018 O O . LEU A 1 266 ? -7.892 15.461 10.131 1.00 78.00 266 LEU A O 1
ATOM 2022 N N . GLU A 1 267 ? -7.153 16.648 11.899 1.00 68.31 267 GLU A N 1
ATOM 2023 C CA . GLU A 1 267 ? -8.475 17.080 12.394 1.00 68.31 267 GLU A CA 1
ATOM 2024 C C . GLU A 1 267 ? -8.823 18.502 11.920 1.00 68.31 267 GLU A C 1
ATOM 2026 O O . GLU A 1 267 ? -9.971 18.769 11.576 1.00 68.31 267 GLU A O 1
ATOM 2031 N N . ASN A 1 268 ? -7.823 19.381 11.806 1.00 63.81 268 ASN A N 1
ATOM 2032 C CA . ASN A 1 268 ? -7.943 20.766 11.344 1.00 63.81 268 ASN A CA 1
ATOM 2033 C C . ASN A 1 268 ? -6.884 21.037 10.260 1.00 63.81 268 ASN A C 1
ATOM 2035 O O . ASN A 1 268 ? -5.815 20.462 10.347 1.00 63.81 268 ASN A O 1
ATOM 2039 N N . SER A 1 269 ? -7.175 21.925 9.297 1.00 57.16 269 SER A N 1
ATOM 2040 C CA . SER A 1 269 ? -6.282 22.467 8.238 1.00 57.16 269 SER A CA 1
ATOM 2041 C C . SER A 1 269 ? -5.900 21.641 6.983 1.00 57.16 269 SER A C 1
ATOM 2043 O O . SER A 1 269 ? -4.749 21.665 6.560 1.00 57.16 269 SER A O 1
ATOM 2045 N N . TRP A 1 270 ? -6.885 21.133 6.224 1.00 44.12 270 TRP A N 1
ATOM 2046 C CA . TRP A 1 270 ? -6.858 21.263 4.747 1.00 44.12 270 TRP A CA 1
ATOM 2047 C C . TRP A 1 270 ? -8.014 22.184 4.313 1.00 44.12 270 TRP A C 1
ATOM 2049 O O . TRP A 1 270 ? -9.176 21.841 4.472 1.00 44.12 270 TRP A O 1
ATOM 2059 N N . ASN A 1 271 ? -7.748 23.393 3.804 1.00 46.47 271 ASN A N 1
ATOM 2060 C CA . ASN A 1 271 ? -8.797 24.359 3.398 1.00 46.47 271 ASN A CA 1
ATOM 2061 C C . ASN A 1 271 ? -9.912 24.619 4.447 1.00 46.47 271 ASN A C 1
ATOM 2063 O O . ASN A 1 271 ? -11.058 24.875 4.091 1.00 46.47 271 ASN A O 1
ATOM 2067 N N . GLY A 1 272 ? -9.586 24.543 5.743 1.00 52.91 272 GLY A N 1
ATOM 2068 C CA . GLY A 1 272 ? -10.541 24.722 6.849 1.00 52.91 272 GLY A CA 1
ATOM 2069 C C . GLY A 1 272 ? -11.246 23.446 7.332 1.00 52.91 272 GLY A C 1
ATOM 2070 O O . GLY A 1 272 ? -11.872 23.476 8.384 1.00 52.91 272 GLY A O 1
ATOM 2071 N N . VAL A 1 273 ? -11.089 22.313 6.639 1.00 59.00 273 VAL A N 1
ATOM 2072 C CA . VAL A 1 273 ? -11.657 21.004 7.008 1.00 59.00 273 VAL A CA 1
ATOM 2073 C C . VAL A 1 273 ? -10.512 19.993 7.071 1.00 59.00 273 VAL A C 1
ATOM 2075 O O . VAL A 1 273 ? -9.879 19.726 6.056 1.00 59.00 273 VAL A O 1
ATOM 2078 N N . GLY A 1 274 ? -10.183 19.444 8.244 1.00 73.38 274 GLY A N 1
ATOM 2079 C CA . GLY A 1 274 ? -9.094 18.460 8.339 1.00 73.38 274 GLY A CA 1
ATOM 2080 C C . GLY A 1 274 ? -9.307 17.243 7.432 1.00 73.38 274 GLY A C 1
ATOM 2081 O O . GLY A 1 274 ? -10.440 16.924 7.058 1.00 73.38 274 GLY A O 1
ATOM 2082 N N . VAL A 1 275 ? -8.227 16.532 7.104 1.00 84.75 275 VAL A N 1
ATOM 2083 C CA . VAL A 1 275 ? -8.276 15.362 6.205 1.00 84.75 275 VAL A CA 1
ATOM 2084 C C . VAL A 1 275 ? -9.295 14.316 6.664 1.00 84.75 275 VAL A C 1
ATOM 2086 O O . VAL A 1 275 ? -10.047 13.791 5.842 1.00 84.75 275 VAL A O 1
ATOM 2089 N N . ILE A 1 276 ? -9.380 14.044 7.970 1.00 86.25 276 ILE A N 1
ATOM 2090 C CA . ILE A 1 276 ? -10.340 13.082 8.522 1.00 86.25 276 ILE A CA 1
ATOM 2091 C C . ILE A 1 276 ? -11.794 13.551 8.325 1.00 86.25 276 ILE A C 1
ATOM 2093 O O . ILE A 1 276 ? -12.557 12.807 7.700 1.00 86.25 276 ILE A O 1
ATOM 2097 N N . PRO A 1 277 ? -12.206 14.754 8.787 1.00 83.00 277 PRO A N 1
ATOM 2098 C CA . PRO A 1 277 ? -13.513 15.311 8.448 1.00 83.00 277 PRO A CA 1
ATOM 2099 C C . PRO A 1 277 ? -13.811 15.324 6.943 1.00 83.00 277 PRO A C 1
ATOM 2101 O O . PRO A 1 277 ? -14.936 15.013 6.556 1.00 83.00 277 PRO A O 1
ATOM 2104 N N . TYR A 1 278 ? -12.831 15.619 6.083 1.00 84.12 278 TYR A N 1
ATOM 2105 C CA . TYR A 1 278 ? -13.046 15.633 4.635 1.00 84.12 278 TYR A CA 1
ATOM 2106 C C . TYR A 1 278 ? -13.352 14.233 4.083 1.00 84.12 278 TYR A C 1
ATOM 2108 O O . TYR A 1 278 ? -14.364 14.038 3.409 1.00 84.12 278 TYR A O 1
ATOM 2116 N N . MET A 1 279 ? -12.539 13.225 4.410 1.00 88.19 279 MET A N 1
ATOM 2117 C CA . MET A 1 279 ? -12.805 11.846 3.983 1.00 88.19 279 MET A CA 1
ATOM 2118 C C . MET A 1 279 ? -14.160 11.350 4.504 1.00 88.19 279 MET A C 1
ATOM 2120 O O . MET A 1 279 ? -14.973 10.831 3.737 1.00 88.19 279 MET A O 1
ATOM 2124 N N . ASN A 1 280 ? -14.430 11.547 5.795 1.00 87.06 280 ASN A N 1
ATOM 2125 C CA . ASN A 1 280 ? -15.539 10.864 6.453 1.00 87.06 280 ASN A CA 1
ATOM 2126 C C . ASN A 1 280 ? -16.885 11.596 6.311 1.00 87.06 280 ASN A C 1
ATOM 2128 O O . ASN A 1 280 ? -17.922 10.934 6.297 1.00 87.06 280 ASN A O 1
ATOM 2132 N N . ASN A 1 281 ? -16.880 12.923 6.120 1.00 80.69 281 ASN A N 1
ATOM 2133 C CA . ASN A 1 281 ? -18.098 13.735 5.994 1.00 80.69 281 ASN A CA 1
ATOM 2134 C C . ASN A 1 281 ? -18.311 14.335 4.588 1.00 80.69 281 ASN A C 1
ATOM 2136 O O . ASN A 1 281 ? -19.443 14.719 4.281 1.00 80.69 281 ASN A O 1
ATOM 2140 N N . VAL A 1 282 ? -17.270 14.420 3.739 1.00 81.19 282 VAL A N 1
ATOM 2141 C CA . VAL A 1 282 ? -17.386 14.877 2.335 1.00 81.19 282 VAL A CA 1
ATOM 2142 C C . VAL A 1 282 ? -17.322 13.708 1.356 1.00 81.19 282 VAL A C 1
ATOM 2144 O O . VAL A 1 282 ? -18.293 13.450 0.640 1.00 81.19 282 VAL A O 1
ATOM 2147 N N . LEU A 1 283 ? -16.213 12.960 1.330 1.00 84.62 283 LEU A N 1
ATOM 2148 C CA . LEU A 1 283 ? -16.021 11.911 0.319 1.00 84.62 283 LEU A CA 1
ATOM 2149 C C . LEU A 1 283 ? -17.057 10.791 0.438 1.00 84.62 283 LEU A C 1
ATOM 2151 O O . LEU A 1 283 ? -17.639 10.420 -0.576 1.00 84.62 283 LEU A O 1
ATOM 2155 N N . LYS A 1 284 ? -17.371 10.313 1.647 1.00 85.75 284 LYS A N 1
ATOM 2156 C CA . LYS A 1 284 ? -18.391 9.263 1.846 1.00 85.75 284 LYS A CA 1
ATOM 2157 C C . LYS A 1 284 ? -19.810 9.673 1.436 1.00 85.75 284 LYS A C 1
ATOM 2159 O O . LYS A 1 284 ? -20.575 8.829 0.988 1.00 85.75 284 LYS A O 1
ATOM 2164 N N . LYS A 1 285 ? -20.176 10.956 1.539 1.00 83.19 285 LYS A N 1
ATOM 2165 C CA . LYS A 1 285 ? -21.467 11.452 1.020 1.00 83.19 285 LYS A CA 1
ATOM 2166 C C . LYS A 1 285 ? -21.456 11.545 -0.51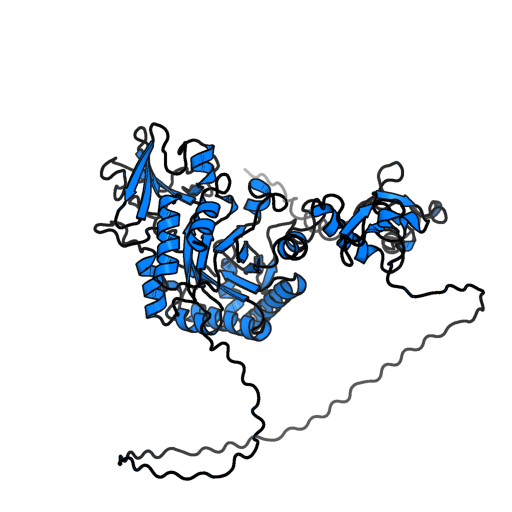3 1.00 83.19 285 LYS A C 1
ATOM 2168 O O . LYS A 1 285 ? -22.454 11.214 -1.146 1.00 83.19 285 LYS A O 1
ATOM 2173 N N . LYS A 1 286 ? -20.330 11.955 -1.116 1.00 85.00 286 LYS A N 1
ATOM 2174 C CA . LYS A 1 286 ? -20.138 11.987 -2.581 1.00 85.00 286 LYS A CA 1
ATOM 2175 C C . LYS A 1 286 ? -20.088 10.579 -3.196 1.00 85.00 286 LYS A C 1
ATOM 2177 O O . LYS A 1 286 ? -20.572 10.382 -4.307 1.00 85.00 286 LYS A O 1
ATOM 2182 N N . TYR A 1 287 ? -19.537 9.613 -2.463 1.00 92.50 287 TYR A N 1
ATOM 2183 C CA . TYR A 1 287 ? -19.342 8.224 -2.873 1.00 92.50 287 TYR A CA 1
ATOM 2184 C C . TYR A 1 287 ? -19.892 7.262 -1.797 1.00 92.50 287 TYR A C 1
ATOM 2186 O O . TYR A 1 287 ? -19.113 6.709 -1.028 1.00 92.50 287 TYR A O 1
ATOM 2194 N N . PRO A 1 288 ? -21.215 7.009 -1.724 1.00 89.00 288 PRO A N 1
ATOM 2195 C CA . PRO A 1 288 ? -21.819 6.220 -0.634 1.00 89.00 288 PRO A CA 1
ATOM 2196 C C . PRO A 1 288 ? -21.387 4.746 -0.527 1.00 89.00 288 PRO A C 1
ATOM 2198 O O . PRO A 1 288 ? -21.724 4.086 0.450 1.00 89.00 288 PRO A O 1
ATOM 2201 N N . HIS A 1 289 ? -20.669 4.220 -1.525 1.00 92.94 289 HIS A N 1
ATOM 2202 C CA . HIS A 1 289 ? -20.055 2.885 -1.500 1.00 92.94 289 HIS A CA 1
ATOM 2203 C C . HIS A 1 289 ? -18.689 2.865 -0.793 1.00 92.94 289 HIS A C 1
ATOM 2205 O O . HIS A 1 289 ? -18.236 1.809 -0.354 1.00 92.94 289 HIS A O 1
ATOM 2211 N N . LEU A 1 290 ? -18.032 4.023 -0.696 1.00 96.75 290 LEU A N 1
ATOM 2212 C CA . LEU A 1 290 ? -16.664 4.164 -0.222 1.00 96.75 290 LEU A CA 1
ATOM 2213 C C . LEU A 1 290 ? -16.579 3.941 1.289 1.00 96.75 290 LEU A C 1
ATOM 2215 O O . LEU A 1 290 ? -17.233 4.631 2.075 1.00 96.75 290 LEU A O 1
ATOM 2219 N N . ARG A 1 291 ? -15.709 3.016 1.695 1.00 97.94 291 ARG A N 1
ATOM 2220 C CA . ARG A 1 291 ? -15.419 2.721 3.102 1.00 97.94 291 ARG A CA 1
ATOM 2221 C C . ARG A 1 291 ? -14.070 3.320 3.484 1.00 97.94 291 ARG A C 1
ATOM 2223 O O . ARG A 1 291 ? -13.081 3.134 2.776 1.00 97.94 291 ARG A O 1
ATOM 2230 N N . THR A 1 292 ? -14.003 4.029 4.602 1.00 97.62 292 THR A N 1
ATOM 2231 C CA . THR A 1 292 ? -12.760 4.621 5.106 1.00 97.62 292 THR A CA 1
ATOM 2232 C C . THR A 1 292 ? -12.262 3.850 6.320 1.00 97.62 292 THR A C 1
ATOM 2234 O O . THR A 1 292 ? -12.991 3.602 7.282 1.00 97.62 292 THR A O 1
ATOM 2237 N N . VAL A 1 293 ? -10.990 3.470 6.294 1.00 98.44 293 VAL A N 1
ATOM 2238 C CA . VAL A 1 293 ? -10.356 2.623 7.306 1.00 98.44 293 VAL A CA 1
ATOM 2239 C C . VAL A 1 293 ? -9.087 3.314 7.793 1.00 98.44 293 VAL A C 1
ATOM 2241 O O . VAL A 1 293 ? -8.288 3.804 6.994 1.00 98.44 293 VAL A O 1
ATOM 2244 N N . ILE A 1 294 ? -8.899 3.387 9.112 1.00 97.75 294 ILE A N 1
ATOM 2245 C CA . ILE A 1 294 ? -7.710 4.013 9.702 1.00 97.75 294 ILE A CA 1
ATOM 2246 C C . ILE A 1 294 ? -6.593 2.979 9.865 1.00 97.75 294 ILE A C 1
ATOM 2248 O O . ILE A 1 294 ? -6.778 1.999 10.585 1.00 97.75 294 ILE A O 1
ATOM 2252 N N . SER A 1 295 ? -5.447 3.180 9.203 1.00 98.25 295 SER A N 1
ATOM 2253 C CA . SER A 1 295 ? -4.316 2.246 9.279 1.00 98.25 295 SER A CA 1
ATOM 2254 C C . SER A 1 295 ? -3.320 2.637 10.374 1.00 98.25 295 SER A C 1
ATOM 2256 O O . SER A 1 295 ? -2.885 3.792 10.471 1.00 98.25 295 SER A O 1
ATOM 2258 N N . ILE A 1 296 ? -2.981 1.668 11.225 1.00 98.19 296 ILE A N 1
ATOM 2259 C CA . ILE A 1 296 ? -2.123 1.828 12.402 1.00 98.19 296 ILE A CA 1
ATOM 2260 C C . ILE A 1 296 ? -0.820 1.043 12.203 1.00 98.19 296 ILE A C 1
ATOM 2262 O O . ILE A 1 296 ? -0.837 -0.188 12.219 1.00 98.19 296 ILE A O 1
ATOM 2266 N N . GLY A 1 297 ? 0.315 1.744 12.110 1.00 96.81 297 GLY A N 1
ATOM 2267 C CA . GLY A 1 297 ? 1.649 1.136 12.057 1.00 96.81 297 GLY A CA 1
ATOM 2268 C C . GLY A 1 297 ? 2.462 1.490 10.809 1.00 96.81 297 GLY A C 1
ATOM 2269 O O . GLY A 1 297 ? 2.965 2.615 10.699 1.00 96.81 297 GLY A O 1
ATOM 2270 N N . GLY A 1 298 ? 2.691 0.494 9.955 1.00 95.81 298 GLY A N 1
ATOM 2271 C CA . GLY A 1 298 ? 3.638 0.503 8.840 1.00 95.81 298 GLY A CA 1
ATOM 2272 C C . GLY A 1 298 ? 5.097 0.436 9.292 1.00 95.81 298 GLY A C 1
ATOM 2273 O O . GLY A 1 298 ? 5.409 0.545 10.488 1.00 95.81 298 GLY A O 1
ATOM 2274 N N . ALA A 1 299 ? 6.023 0.313 8.342 1.00 90.75 299 ALA A N 1
ATOM 2275 C CA . ALA A 1 299 ? 7.462 0.149 8.583 1.00 90.75 299 ALA A CA 1
ATOM 2276 C C . ALA A 1 299 ? 8.051 1.188 9.556 1.00 90.75 299 ALA A C 1
ATOM 2278 O O . ALA A 1 299 ? 8.902 0.873 10.387 1.00 90.75 299 ALA A O 1
ATOM 2279 N N . SER A 1 300 ? 7.569 2.436 9.500 1.00 86.69 300 SER A N 1
ATOM 2280 C CA . SER A 1 300 ? 8.012 3.515 10.401 1.00 86.69 300 SER A CA 1
ATOM 2281 C C . SER A 1 300 ? 7.254 3.594 11.736 1.00 86.69 300 SER A C 1
ATOM 2283 O O . SER A 1 300 ? 7.743 4.229 12.670 1.00 86.69 300 SER A O 1
ATOM 2285 N N . GLY A 1 301 ? 6.067 2.986 11.848 1.00 91.00 301 GLY A N 1
ATOM 2286 C CA . GLY A 1 301 ? 5.237 2.984 13.061 1.00 91.00 301 GLY A CA 1
ATOM 2287 C C . GLY A 1 301 ? 5.333 1.718 13.911 1.00 91.00 301 GLY A C 1
ATOM 2288 O O . GLY A 1 301 ? 4.946 1.735 15.079 1.00 91.00 301 GLY A O 1
ATOM 2289 N N . SER A 1 302 ? 5.893 0.639 13.366 1.00 95.06 302 SER A N 1
ATOM 2290 C CA . SER A 1 302 ? 5.893 -0.694 13.986 1.00 95.06 302 SER A CA 1
ATOM 2291 C C . SER A 1 302 ? 6.789 -0.847 15.222 1.00 95.06 302 SER A C 1
ATOM 2293 O O . SER A 1 302 ? 6.603 -1.771 16.013 1.00 95.06 302 SER A O 1
ATOM 2295 N N . LYS A 1 303 ? 7.734 0.078 15.449 1.00 92.31 303 LYS A N 1
ATOM 2296 C CA . LYS A 1 303 ? 8.776 -0.018 16.493 1.00 92.31 303 LYS A CA 1
ATOM 2297 C C . LYS A 1 303 ? 8.246 -0.287 17.911 1.00 92.31 303 LYS A C 1
ATOM 2299 O O . LYS A 1 303 ? 8.918 -0.960 18.688 1.00 92.31 303 LYS A O 1
ATOM 2304 N N . ASN A 1 304 ? 7.077 0.250 18.264 1.00 94.12 304 ASN A N 1
ATOM 2305 C CA . ASN A 1 304 ? 6.554 0.161 19.631 1.00 94.12 304 ASN A CA 1
ATOM 2306 C C . ASN A 1 304 ? 5.664 -1.073 19.877 1.00 94.12 304 ASN A C 1
ATOM 2308 O O . ASN A 1 304 ? 5.414 -1.397 21.038 1.00 94.12 304 ASN A O 1
ATOM 2312 N N . PHE A 1 305 ? 5.214 -1.784 18.833 1.00 97.19 305 PHE A N 1
ATOM 2313 C CA . PHE A 1 305 ? 4.220 -2.862 18.957 1.00 97.19 305 PHE A CA 1
ATOM 2314 C C . PHE A 1 305 ? 4.659 -3.970 19.925 1.00 97.19 305 PHE A C 1
ATOM 2316 O O . PHE A 1 305 ? 3.938 -4.249 20.882 1.00 97.19 305 PHE A O 1
ATOM 2323 N N . GLY A 1 306 ? 5.861 -4.537 19.762 1.00 95.31 306 GLY A N 1
ATOM 2324 C CA . GLY A 1 306 ? 6.367 -5.593 20.654 1.00 95.31 306 GLY A CA 1
ATOM 2325 C C . GLY A 1 306 ? 6.410 -5.176 22.134 1.00 95.31 306 GLY A C 1
ATOM 2326 O O . GLY A 1 306 ? 6.060 -5.957 23.019 1.00 95.31 306 GLY A O 1
ATOM 2327 N N . THR A 1 307 ? 6.744 -3.912 22.420 1.00 94.56 307 THR A N 1
ATOM 2328 C CA . THR A 1 307 ? 6.773 -3.357 23.786 1.00 94.56 307 THR A CA 1
ATOM 2329 C C . THR A 1 307 ? 5.372 -3.174 24.374 1.00 94.56 307 THR A C 1
ATOM 2331 O O . THR A 1 307 ? 5.136 -3.553 25.523 1.00 94.56 307 THR A O 1
ATOM 2334 N N . ILE A 1 308 ? 4.440 -2.605 23.601 1.00 96.56 308 ILE A N 1
ATOM 2335 C CA . ILE A 1 308 ? 3.057 -2.345 24.033 1.00 96.56 308 ILE A CA 1
ATOM 2336 C C . ILE A 1 308 ? 2.323 -3.675 24.241 1.00 96.56 308 ILE A C 1
ATOM 2338 O O . ILE A 1 308 ? 1.781 -3.931 25.318 1.00 96.56 308 ILE A O 1
ATOM 2342 N N . LEU A 1 309 ? 2.321 -4.539 23.224 1.00 97.69 309 LEU A N 1
ATOM 2343 C CA . LEU A 1 309 ? 1.442 -5.708 23.165 1.00 97.69 309 LEU A CA 1
ATOM 2344 C C . LEU A 1 309 ? 1.878 -6.839 24.109 1.00 97.69 309 LEU A C 1
ATOM 2346 O O . LEU A 1 309 ? 1.037 -7.589 24.598 1.00 97.69 309 LEU A O 1
ATOM 2350 N N . LYS A 1 310 ? 3.163 -6.895 24.483 1.00 95.69 310 LYS A N 1
ATOM 2351 C CA . LYS A 1 310 ? 3.673 -7.791 25.537 1.00 95.69 310 LYS A CA 1
ATOM 2352 C C . LYS A 1 310 ? 3.032 -7.554 26.911 1.00 95.69 310 LYS A C 1
ATOM 2354 O O . LYS A 1 310 ? 3.021 -8.448 27.759 1.00 95.69 310 LYS A O 1
ATOM 2359 N N . SER A 1 311 ? 2.519 -6.352 27.167 1.00 95.44 311 SER A N 1
ATOM 2360 C CA . SER A 1 311 ? 1.846 -6.000 28.416 1.00 95.44 311 SER A CA 1
ATOM 2361 C C . SER A 1 311 ? 0.335 -6.053 28.227 1.00 95.44 311 SER A C 1
ATOM 2363 O O . SER A 1 311 ? -0.238 -5.155 27.625 1.00 95.44 311 SER A O 1
ATOM 2365 N N . SER A 1 312 ? -0.339 -7.046 28.820 1.00 92.19 312 SER A N 1
ATOM 2366 C CA . SER A 1 312 ? -1.806 -7.190 28.731 1.00 92.19 312 SER A CA 1
ATOM 2367 C C . SER A 1 312 ? -2.571 -5.903 29.094 1.00 92.19 312 SER A C 1
ATOM 2369 O O . SER A 1 312 ? -3.588 -5.593 28.481 1.00 92.19 312 SER A O 1
ATOM 2371 N N . ARG A 1 313 ? -2.050 -5.088 30.027 1.00 95.38 313 ARG A N 1
ATOM 2372 C CA . ARG A 1 313 ? -2.620 -3.765 30.333 1.00 95.38 313 ARG A CA 1
ATOM 2373 C C . ARG A 1 313 ? -2.475 -2.786 29.164 1.00 95.38 313 ARG A C 1
ATOM 2375 O O . ARG A 1 313 ? -3.455 -2.146 28.807 1.00 95.38 313 ARG A O 1
ATOM 2382 N N . LEU A 1 314 ? -1.273 -2.650 28.596 1.00 94.38 314 LEU A N 1
ATOM 2383 C CA . LEU A 1 314 ? -1.020 -1.698 27.506 1.00 94.38 314 LEU A CA 1
ATOM 2384 C C . LEU A 1 314 ? -1.660 -2.155 26.191 1.00 94.38 314 LEU A C 1
ATOM 2386 O O . LEU A 1 314 ? -2.173 -1.311 25.471 1.00 94.38 314 LEU A O 1
ATOM 2390 N N . LEU A 1 315 ? -1.725 -3.463 25.925 1.00 97.56 315 LEU A N 1
ATOM 2391 C CA . LEU A 1 315 ? -2.489 -4.057 24.824 1.00 97.56 315 LEU A CA 1
ATOM 2392 C C . LEU A 1 315 ? -3.957 -3.615 24.872 1.00 97.56 315 LEU A C 1
ATOM 2394 O O . LEU A 1 315 ? -4.468 -3.080 23.890 1.00 97.56 315 LEU A O 1
ATOM 2398 N N . LYS A 1 316 ? -4.619 -3.765 26.028 1.00 95.50 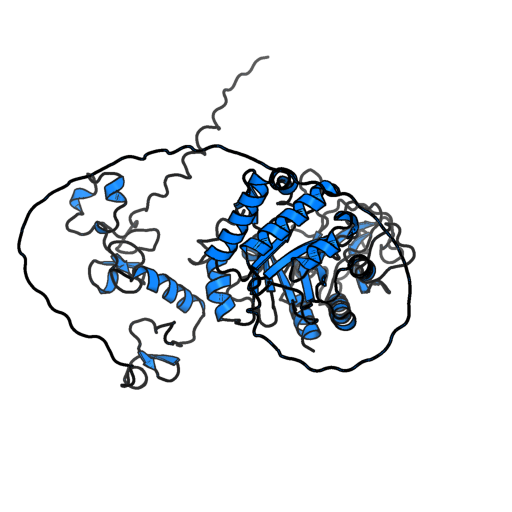316 LYS A N 1
ATOM 2399 C CA . LYS A 1 316 ? -6.020 -3.350 26.210 1.00 95.50 316 LYS A CA 1
ATOM 2400 C C . LYS A 1 316 ? -6.202 -1.836 26.108 1.00 95.50 316 LYS A C 1
ATOM 2402 O O . LYS A 1 316 ? -7.153 -1.378 25.477 1.00 95.50 316 LYS A O 1
ATOM 2407 N N . THR A 1 317 ? -5.284 -1.050 26.679 1.00 95.44 317 THR A N 1
ATOM 2408 C CA . THR A 1 317 ? -5.271 0.415 26.520 1.00 95.44 317 THR A CA 1
ATOM 2409 C C . THR A 1 317 ? -5.128 0.818 25.051 1.00 95.44 317 THR A C 1
ATOM 2411 O O . THR A 1 317 ? -5.914 1.631 24.576 1.00 95.44 317 THR A O 1
ATOM 2414 N N . ALA A 1 318 ? -4.203 0.206 24.310 1.00 97.62 318 ALA A N 1
ATOM 2415 C CA . ALA A 1 318 ? -3.996 0.467 22.891 1.00 97.62 318 ALA A CA 1
ATOM 2416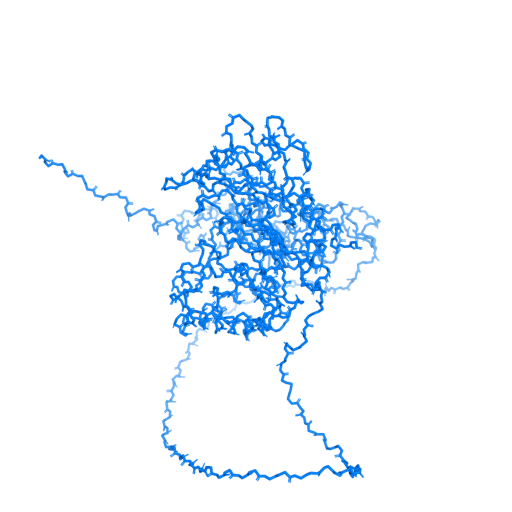 C C . ALA A 1 318 ? -5.217 0.087 22.046 1.00 97.62 318 ALA A C 1
ATOM 2418 O O . ALA A 1 318 ? -5.661 0.894 21.234 1.00 97.62 318 ALA A O 1
ATOM 2419 N N . ALA A 1 319 ? -5.806 -1.091 22.275 1.00 98.50 319 ALA A N 1
ATOM 2420 C CA . ALA A 1 319 ? -6.994 -1.539 21.550 1.00 98.50 319 ALA A CA 1
ATOM 2421 C C . ALA A 1 319 ? -8.176 -0.589 21.798 1.00 98.50 319 ALA A C 1
ATOM 2423 O O . ALA A 1 319 ? -8.812 -0.124 20.853 1.00 98.50 319 ALA A O 1
ATOM 2424 N N . THR A 1 320 ? -8.392 -0.203 23.061 1.00 97.50 320 THR A N 1
ATOM 2425 C CA . THR A 1 320 ? -9.401 0.792 23.452 1.00 97.50 320 THR A CA 1
ATOM 2426 C C . THR A 1 320 ? -9.162 2.137 22.768 1.00 97.50 320 THR A C 1
ATOM 2428 O O . THR A 1 320 ? -10.094 2.715 22.216 1.00 97.50 320 THR A O 1
ATOM 2431 N N . ASN A 1 321 ? -7.925 2.639 22.755 1.00 97.00 321 ASN A N 1
ATOM 2432 C CA . ASN A 1 321 ? -7.607 3.928 22.142 1.00 97.00 321 ASN A CA 1
ATOM 2433 C C . ASN A 1 321 ? -7.768 3.911 20.613 1.00 97.00 321 ASN A C 1
ATOM 2435 O O . ASN A 1 321 ? -8.280 4.877 20.051 1.00 97.00 321 ASN A O 1
ATOM 2439 N N . VAL A 1 322 ? -7.377 2.823 19.941 1.00 98.56 322 VAL A N 1
ATOM 2440 C CA . VAL A 1 322 ? -7.549 2.638 18.488 1.00 98.56 322 VAL A CA 1
ATOM 2441 C C . VAL A 1 322 ? -9.032 2.584 18.111 1.00 98.56 322 VAL A C 1
ATOM 2443 O O . VAL A 1 322 ? -9.458 3.300 17.203 1.00 98.56 322 VAL A O 1
ATOM 2446 N N . VAL A 1 323 ? -9.843 1.808 18.836 1.00 98.12 323 VAL A N 1
ATOM 2447 C CA . VAL A 1 323 ? -11.295 1.726 18.599 1.00 98.12 323 VAL A CA 1
ATOM 2448 C C . VAL A 1 323 ? -11.987 3.055 18.920 1.00 98.12 323 VAL A C 1
ATOM 2450 O O . VAL A 1 323 ? -12.815 3.519 18.136 1.00 98.12 323 VAL A O 1
ATOM 2453 N N . ASN A 1 324 ? -11.601 3.728 20.008 1.00 94.94 324 ASN A N 1
ATOM 2454 C CA . ASN A 1 324 ? -12.100 5.065 20.333 1.00 94.94 324 ASN A CA 1
ATOM 2455 C C . ASN A 1 324 ? -11.749 6.086 19.247 1.00 94.94 324 ASN A C 1
ATOM 2457 O O . ASN A 1 324 ? -12.601 6.903 18.908 1.00 94.94 324 ASN A O 1
ATOM 2461 N N . PHE A 1 325 ? -10.546 6.030 18.666 1.00 95.19 325 PHE A N 1
ATOM 2462 C CA . PHE A 1 325 ? -10.170 6.893 17.546 1.00 95.19 325 PHE A CA 1
ATOM 2463 C C . PHE A 1 325 ? -11.042 6.609 16.314 1.00 95.19 325 PHE A C 1
ATOM 2465 O O . PHE A 1 325 ? -11.670 7.524 15.784 1.00 95.19 325 PHE A O 1
ATOM 2472 N N . CYS A 1 326 ? -11.152 5.341 15.899 1.00 96.19 326 CYS A N 1
ATOM 2473 C CA . CYS A 1 326 ? -12.010 4.911 14.788 1.00 96.19 326 CYS A CA 1
ATOM 2474 C C . CYS A 1 326 ? -13.459 5.413 14.949 1.00 96.19 326 CYS A C 1
ATOM 2476 O O . CYS A 1 326 ? -14.050 5.954 14.010 1.00 96.19 326 CYS A O 1
ATOM 2478 N N . ASN A 1 327 ? -14.015 5.285 16.158 1.00 91.25 327 ASN A N 1
ATOM 2479 C CA . ASN A 1 327 ? -15.381 5.691 16.480 1.00 91.25 327 ASN A CA 1
ATOM 2480 C C . ASN A 1 327 ? -15.553 7.215 16.567 1.00 91.25 327 ASN A C 1
ATOM 2482 O O . ASN A 1 327 ? -16.461 7.734 15.921 1.00 91.25 327 ASN A O 1
ATOM 2486 N N . LYS A 1 328 ? -14.673 7.936 17.283 1.00 88.75 328 LYS A N 1
ATOM 2487 C CA . LYS A 1 328 ? -14.672 9.414 17.379 1.00 88.75 328 LYS A CA 1
ATOM 2488 C C . LYS A 1 328 ? -14.658 10.063 15.994 1.00 88.75 328 LYS A C 1
ATOM 2490 O O . LYS A 1 328 ? -15.301 11.086 15.789 1.00 88.75 328 LYS A O 1
ATOM 2495 N N . HIS A 1 329 ? -13.914 9.472 15.062 1.00 86.38 329 HIS A N 1
ATOM 2496 C CA . HIS A 1 329 ? -13.637 10.066 13.760 1.00 86.38 329 HIS A CA 1
ATOM 2497 C C . HIS A 1 329 ? -14.524 9.577 12.610 1.00 86.38 329 HIS A C 1
ATOM 2499 O O . HIS A 1 329 ? -14.369 10.075 11.500 1.00 86.38 329 HIS A O 1
ATOM 2505 N N . GLY A 1 330 ? -15.463 8.655 12.845 1.00 87.25 330 GLY A N 1
ATOM 2506 C CA . GLY A 1 330 ? -16.428 8.226 11.821 1.00 87.25 330 GLY A CA 1
ATOM 2507 C C . GLY A 1 330 ? -15.871 7.285 10.741 1.00 87.25 330 GLY A C 1
ATOM 2508 O O . GLY A 1 330 ? -16.464 7.177 9.666 1.00 87.25 330 GLY A O 1
ATOM 2509 N N . PHE A 1 331 ? -14.756 6.601 11.016 1.00 96.50 331 PHE A N 1
ATOM 2510 C CA . PHE A 1 331 ? -14.225 5.555 10.133 1.00 96.50 331 PHE A CA 1
ATOM 2511 C C . PHE A 1 331 ? -15.103 4.299 10.168 1.00 96.50 331 PHE A C 1
ATOM 2513 O O . PHE A 1 331 ? -15.646 3.936 11.216 1.00 96.50 331 PHE A O 1
ATOM 2520 N N . ASP A 1 332 ? -15.178 3.594 9.041 1.00 98.12 332 ASP A N 1
ATOM 2521 C CA . ASP A 1 332 ? -15.873 2.306 8.900 1.00 98.12 332 ASP A CA 1
ATOM 2522 C C . ASP A 1 332 ? -15.073 1.135 9.477 1.00 98.12 332 ASP A C 1
ATOM 2524 O O . ASP A 1 332 ? -15.604 0.036 9.629 1.00 98.12 332 ASP A O 1
ATOM 2528 N N . GLY A 1 333 ? -13.803 1.353 9.822 1.00 98.44 333 GLY A N 1
ATOM 2529 C CA . GLY A 1 333 ? -12.983 0.327 10.445 1.00 98.44 333 GLY A CA 1
ATOM 2530 C C . GLY A 1 333 ? -11.553 0.724 10.773 1.00 98.44 333 GLY A C 1
ATOM 2531 O O . GLY A 1 333 ? -11.176 1.898 10.722 1.00 98.44 333 GLY A O 1
ATOM 2532 N N . VAL A 1 334 ? -10.770 -0.297 11.114 1.00 98.75 334 VAL A N 1
ATOM 2533 C CA . VAL A 1 334 ? -9.361 -0.232 11.515 1.00 98.75 334 VAL A CA 1
ATOM 2534 C C . VAL A 1 334 ? -8.543 -1.209 10.669 1.00 98.75 334 VAL A C 1
ATOM 2536 O O . VAL A 1 334 ? -8.950 -2.352 10.474 1.00 98.75 334 VAL A O 1
ATOM 2539 N N . ASP A 1 335 ? -7.371 -0.779 10.221 1.00 98.88 335 ASP A N 1
ATOM 2540 C CA . ASP A 1 335 ? -6.352 -1.617 9.591 1.00 98.88 335 ASP A CA 1
ATOM 2541 C C . ASP A 1 335 ? -5.115 -1.647 10.499 1.00 98.88 335 ASP A C 1
ATOM 2543 O O . ASP A 1 335 ? -4.691 -0.598 10.988 1.00 98.88 335 ASP A O 1
ATOM 2547 N N . ILE A 1 336 ? -4.546 -2.823 10.772 1.00 98.75 336 ILE A N 1
ATOM 2548 C CA . ILE A 1 336 ? -3.307 -2.932 11.560 1.00 98.75 336 ILE A CA 1
ATOM 2549 C C . ILE A 1 336 ? -2.165 -3.428 10.678 1.00 98.75 336 ILE A C 1
ATOM 2551 O O . ILE A 1 336 ? -2.261 -4.477 10.043 1.00 98.75 336 ILE A O 1
ATOM 2555 N N . ASP A 1 337 ? -1.068 -2.681 10.690 1.00 98.50 337 ASP A N 1
ATOM 2556 C CA . ASP A 1 337 ? 0.120 -2.933 9.886 1.00 98.50 337 ASP A CA 1
ATOM 2557 C C . ASP A 1 337 ? 1.352 -3.031 10.798 1.00 98.50 337 ASP A C 1
ATOM 2559 O O . ASP A 1 337 ? 2.093 -2.066 10.998 1.00 98.50 337 ASP A O 1
ATOM 2563 N N . TRP A 1 338 ? 1.528 -4.193 11.440 1.00 98.25 338 TRP A N 1
ATOM 2564 C CA . TRP A 1 338 ? 2.739 -4.489 12.210 1.00 98.25 338 TRP A CA 1
ATOM 2565 C C . TRP A 1 338 ? 3.776 -5.187 11.322 1.00 98.25 338 TRP A C 1
ATOM 2567 O O . TRP A 1 338 ? 3.663 -6.379 11.010 1.00 98.25 338 TRP A O 1
ATOM 2577 N N . GLU A 1 339 ? 4.833 -4.440 11.012 1.00 96.81 339 GLU A N 1
ATOM 2578 C CA . GLU A 1 339 ? 6.024 -4.849 10.273 1.00 96.81 339 GLU A CA 1
ATOM 2579 C C . GLU A 1 339 ? 7.252 -5.054 11.185 1.00 96.81 339 GLU A C 1
ATOM 2581 O O . GLU A 1 339 ? 7.956 -4.111 11.540 1.00 96.81 339 GLU A O 1
ATOM 2586 N N . PHE A 1 340 ? 7.599 -6.260 11.634 1.00 96.50 340 PHE A N 1
ATOM 2587 C CA . PHE A 1 340 ? 6.801 -7.485 11.740 1.00 96.50 340 PHE A CA 1
ATOM 2588 C C . PHE A 1 340 ? 7.057 -8.083 13.134 1.00 96.50 340 PHE A C 1
ATOM 2590 O O . PHE A 1 340 ? 8.122 -7.806 13.697 1.00 96.50 340 PHE A O 1
ATOM 2597 N N . PRO A 1 341 ? 6.160 -8.926 13.679 1.00 97.06 341 PRO A N 1
ATOM 2598 C CA . PRO A 1 341 ? 6.473 -9.741 14.851 1.00 97.06 341 PRO A CA 1
ATOM 2599 C C . PRO A 1 341 ? 7.800 -10.493 14.670 1.00 97.06 341 PRO A C 1
ATOM 2601 O O . PRO A 1 341 ? 8.051 -11.077 13.612 1.00 97.06 341 PRO A O 1
ATOM 2604 N N . ALA A 1 342 ? 8.663 -10.464 15.683 1.00 96.62 342 ALA A N 1
ATOM 2605 C CA . ALA A 1 342 ? 9.986 -11.083 15.620 1.00 96.62 342 ALA A CA 1
ATOM 2606 C C . ALA A 1 342 ? 9.943 -12.612 15.787 1.00 96.62 342 ALA A C 1
ATOM 2608 O O . ALA A 1 342 ? 10.813 -13.318 15.267 1.00 96.62 342 ALA A O 1
ATOM 2609 N N . ASP A 1 343 ? 8.953 -13.120 16.528 1.00 97.62 343 ASP A N 1
ATOM 2610 C CA . ASP A 1 343 ? 8.805 -14.537 16.851 1.00 97.62 343 ASP A CA 1
ATOM 2611 C C . ASP A 1 343 ? 7.334 -14.977 17.056 1.00 97.62 343 ASP A C 1
ATOM 2613 O O . ASP A 1 343 ? 6.370 -14.233 16.835 1.00 97.62 343 ASP A O 1
ATOM 2617 N N . SER A 1 344 ? 7.146 -16.236 17.467 1.00 97.75 344 SER A N 1
ATOM 2618 C CA . SER A 1 344 ? 5.835 -16.837 17.746 1.00 97.75 344 SER A CA 1
ATOM 2619 C C . SER A 1 344 ? 5.163 -16.333 19.028 1.00 97.75 344 SER A C 1
ATOM 2621 O O . SER A 1 344 ? 3.960 -16.554 19.196 1.00 97.75 344 SER A O 1
ATOM 2623 N N . VAL A 1 345 ? 5.906 -15.676 19.922 1.00 98.25 345 VAL A N 1
ATOM 2624 C CA . VAL A 1 345 ? 5.387 -15.042 21.139 1.00 98.25 345 VAL A CA 1
ATOM 2625 C C . VAL A 1 345 ? 4.819 -13.673 20.776 1.00 98.25 345 VAL A C 1
ATOM 2627 O O . VAL A 1 345 ? 3.664 -13.394 21.092 1.00 98.25 345 VAL A O 1
ATOM 2630 N N . GLU A 1 346 ? 5.562 -12.868 20.014 1.00 98.31 346 GLU A N 1
ATOM 2631 C CA . GLU A 1 346 ? 5.066 -11.599 19.468 1.00 98.31 346 GLU A CA 1
ATOM 2632 C C . GLU A 1 346 ? 3.889 -11.797 18.504 1.00 98.31 346 GLU A C 1
ATOM 2634 O O . GLU A 1 346 ? 2.922 -11.039 18.555 1.00 98.31 346 GLU A O 1
ATOM 2639 N N . SER A 1 347 ? 3.895 -12.865 17.699 1.00 98.50 347 SER A N 1
ATOM 2640 C CA . SER A 1 347 ? 2.737 -13.238 16.867 1.00 98.50 347 SER A CA 1
ATOM 2641 C C . SER A 1 347 ? 1.499 -13.596 17.708 1.00 98.50 347 SER A C 1
ATOM 2643 O O . SER A 1 347 ? 0.371 -13.334 17.290 1.00 98.50 347 SER A O 1
ATOM 2645 N N . GLY A 1 348 ? 1.703 -14.144 18.913 1.00 98.56 348 GLY A N 1
ATOM 2646 C CA . GLY A 1 348 ? 0.646 -14.356 19.905 1.00 98.56 348 GLY A CA 1
ATOM 2647 C C . GLY A 1 348 ? 0.102 -13.042 20.462 1.00 98.56 348 GLY A C 1
ATOM 2648 O O . GLY A 1 348 ? -1.107 -12.832 20.442 1.00 98.56 348 GLY A O 1
ATOM 2649 N N . TYR A 1 349 ? 0.980 -12.113 20.852 1.00 98.62 349 TYR A N 1
ATOM 2650 C CA . TYR A 1 349 ? 0.570 -10.770 21.284 1.00 98.62 349 TYR A CA 1
ATOM 2651 C C . TYR A 1 349 ? -0.180 -10.006 20.182 1.00 98.62 349 TYR A C 1
ATOM 2653 O O . TYR A 1 349 ? -1.116 -9.263 20.477 1.00 98.62 349 TYR A O 1
ATOM 2661 N N . TYR A 1 350 ? 0.185 -10.211 18.911 1.00 98.69 350 TYR A N 1
ATOM 2662 C CA . TYR A 1 350 ? -0.550 -9.646 17.781 1.00 98.69 350 TYR A CA 1
ATOM 2663 C C . TYR A 1 350 ? -1.965 -10.235 17.684 1.00 98.69 350 TYR A C 1
ATOM 2665 O O . TYR A 1 350 ? -2.931 -9.487 17.552 1.00 98.69 350 TYR A O 1
ATOM 2673 N N . TYR A 1 351 ? -2.111 -11.559 17.815 1.00 98.69 351 TYR A N 1
ATOM 2674 C CA . TYR A 1 351 ? -3.421 -12.222 17.818 1.00 98.69 351 TYR A CA 1
ATOM 2675 C C . TYR A 1 351 ? -4.319 -11.734 18.963 1.00 98.69 351 TYR A C 1
ATOM 2677 O O . TYR A 1 351 ? -5.501 -11.461 18.740 1.00 98.69 351 TYR A O 1
ATOM 2685 N N . ASP A 1 352 ? -3.762 -11.583 20.165 1.00 98.75 352 ASP A N 1
ATOM 2686 C CA . ASP A 1 352 ? -4.488 -11.070 21.330 1.00 98.75 352 ASP A CA 1
ATOM 2687 C C . ASP A 1 352 ? -4.944 -9.616 21.103 1.00 98.75 352 ASP A C 1
ATOM 2689 O O . ASP A 1 352 ? -6.075 -9.263 21.431 1.00 98.75 352 ASP A O 1
ATOM 2693 N N . PHE A 1 353 ? -4.108 -8.783 20.472 1.00 98.81 353 PHE A N 1
ATOM 2694 C CA . PHE A 1 353 ? -4.439 -7.396 20.129 1.00 98.81 353 PHE A CA 1
ATOM 2695 C C . PHE A 1 353 ? -5.536 -7.291 19.064 1.00 98.81 353 PHE A C 1
ATOM 2697 O O . PHE A 1 353 ? -6.494 -6.542 19.245 1.00 98.81 353 PHE A O 1
ATOM 2704 N N . ILE A 1 354 ? -5.439 -8.078 17.988 1.00 98.69 354 ILE A N 1
ATOM 2705 C CA . ILE A 1 354 ? -6.470 -8.170 16.941 1.00 98.69 354 ILE A CA 1
ATOM 2706 C C . ILE A 1 354 ? -7.797 -8.659 17.541 1.00 98.69 354 ILE A C 1
ATOM 2708 O O . ILE A 1 354 ? -8.862 -8.149 17.193 1.00 98.69 354 ILE A O 1
ATOM 2712 N N . SER A 1 355 ? -7.739 -9.625 18.464 1.00 98.69 355 SER A N 1
ATOM 2713 C CA . SER A 1 355 ? -8.918 -10.147 19.159 1.00 98.69 355 SER A CA 1
ATOM 2714 C C . SER A 1 355 ? -9.572 -9.088 20.048 1.00 98.69 355 SER A C 1
ATOM 2716 O O . SER A 1 355 ? -10.773 -8.875 19.923 1.00 98.69 355 SER A O 1
ATOM 2718 N N . GLU A 1 356 ? -8.800 -8.378 20.879 1.00 98.56 356 GLU A N 1
ATOM 2719 C CA . GLU A 1 356 ? -9.321 -7.296 21.730 1.00 98.56 356 GLU A CA 1
ATOM 2720 C C . GLU A 1 356 ? -9.902 -6.148 20.885 1.00 98.56 356 GLU A C 1
ATOM 2722 O O . GLU A 1 356 ? -10.955 -5.615 21.227 1.00 98.56 356 GLU A O 1
ATOM 2727 N N . ILE A 1 357 ? -9.270 -5.792 19.755 1.00 98.75 357 ILE A N 1
ATOM 2728 C CA . ILE A 1 357 ? -9.835 -4.800 18.828 1.00 98.75 357 ILE A CA 1
ATOM 2729 C C . ILE A 1 357 ? -11.171 -5.291 18.276 1.00 98.75 357 ILE A C 1
ATOM 2731 O O . ILE A 1 357 ? -12.125 -4.524 18.324 1.00 98.75 357 ILE A O 1
ATOM 2735 N N . ARG A 1 358 ? -11.287 -6.536 17.786 1.00 98.44 358 ARG A N 1
ATOM 2736 C CA . ARG A 1 358 ? -12.575 -7.056 17.286 1.00 98.44 358 ARG A CA 1
ATOM 2737 C C . ARG A 1 358 ? -13.652 -7.020 18.370 1.00 98.44 358 ARG A C 1
ATOM 2739 O O . ARG A 1 358 ? -14.747 -6.528 18.109 1.00 98.44 358 ARG A O 1
ATOM 2746 N N . ASP A 1 359 ? -13.337 -7.498 19.570 1.00 97.69 359 ASP A N 1
ATOM 2747 C CA . ASP A 1 359 ? -14.295 -7.581 20.675 1.00 97.69 359 ASP A CA 1
ATOM 2748 C C . ASP A 1 359 ? -14.792 -6.181 21.117 1.00 97.69 359 ASP A C 1
ATOM 2750 O O . ASP A 1 359 ? -15.943 -6.040 21.531 1.00 97.69 359 ASP A O 1
ATOM 2754 N N . LEU A 1 360 ? -13.962 -5.134 20.986 1.00 97.25 360 LEU A N 1
ATOM 2755 C CA . LEU A 1 360 ? -14.319 -3.732 21.270 1.00 97.25 360 LEU A CA 1
ATOM 2756 C C . LEU A 1 360 ? -14.979 -2.997 20.088 1.00 97.25 360 LEU A C 1
ATOM 2758 O O . LEU A 1 360 ? -15.813 -2.117 20.301 1.00 97.25 360 LEU A O 1
ATOM 2762 N N . LEU A 1 361 ? -14.579 -3.310 18.855 1.00 96.75 361 LEU A N 1
ATOM 2763 C CA . LEU A 1 361 ? -15.036 -2.658 17.622 1.00 96.75 361 LEU A CA 1
ATOM 2764 C C . LEU A 1 361 ? -16.407 -3.182 17.162 1.00 96.75 361 LEU A C 1
ATOM 2766 O O . LEU A 1 361 ? -17.145 -2.459 16.492 1.00 96.75 361 LEU A O 1
ATOM 2770 N N . GLY A 1 362 ? -16.748 -4.418 17.539 1.00 94.50 362 GLY A N 1
ATOM 2771 C CA . GLY A 1 362 ? -17.964 -5.110 17.120 1.00 94.50 362 GLY A CA 1
ATOM 2772 C C . GLY A 1 362 ? -17.867 -5.692 15.708 1.00 94.50 362 GLY A C 1
ATOM 2773 O O . GLY A 1 362 ? -16.838 -5.596 15.038 1.00 94.50 362 GLY A O 1
ATOM 2774 N N . ASP A 1 363 ? -18.955 -6.314 15.253 1.00 91.19 363 ASP A N 1
ATOM 2775 C CA . ASP A 1 363 ? -19.013 -7.013 13.959 1.00 91.19 363 ASP A CA 1
ATOM 2776 C C . ASP A 1 363 ? -19.453 -6.093 12.797 1.00 91.19 363 ASP A C 1
ATOM 2778 O O . ASP A 1 363 ? -19.197 -6.409 11.636 1.00 91.19 363 ASP A O 1
ATOM 2782 N N . ASP A 1 364 ? -20.051 -4.932 13.103 1.00 90.00 364 ASP A N 1
ATOM 2783 C CA . ASP A 1 364 ? -20.591 -3.968 12.123 1.00 90.00 364 ASP A CA 1
ATOM 2784 C C . ASP A 1 364 ? -19.509 -3.140 11.398 1.00 90.00 364 ASP A C 1
ATOM 2786 O O . ASP A 1 364 ? -19.792 -2.480 10.397 1.00 90.00 364 ASP A O 1
ATOM 2790 N N . LYS A 1 365 ? -18.268 -3.157 11.901 1.00 95.50 365 LYS A N 1
ATOM 2791 C CA . LYS A 1 365 ? -17.127 -2.400 11.366 1.00 95.50 365 LYS A CA 1
ATOM 2792 C C . LYS A 1 365 ? -16.017 -3.305 10.838 1.00 95.50 365 LYS A C 1
ATOM 2794 O O . LYS A 1 365 ? -15.837 -4.448 11.273 1.00 95.50 365 LYS A O 1
ATOM 2799 N N . LEU A 1 366 ? -15.239 -2.772 9.899 1.00 98.50 366 LEU A N 1
ATOM 2800 C CA . LEU A 1 366 ? -14.106 -3.471 9.304 1.00 98.50 366 LEU A CA 1
ATOM 2801 C C . LEU A 1 366 ? -12.936 -3.569 10.293 1.00 98.50 366 LEU A C 1
ATOM 2803 O O . LEU A 1 366 ? -12.546 -2.586 10.919 1.00 98.50 366 LEU A O 1
ATOM 2807 N N . LEU A 1 367 ? -12.330 -4.748 10.371 1.00 98.75 367 LEU A N 1
ATOM 2808 C CA . LEU A 1 367 ? -10.983 -4.938 10.897 1.00 98.75 367 LEU A CA 1
ATOM 2809 C C . LEU A 1 367 ? -10.172 -5.653 9.820 1.00 98.75 367 LEU A C 1
ATOM 2811 O O . LEU A 1 367 ? -10.568 -6.737 9.387 1.00 98.75 367 LEU A O 1
ATOM 2815 N N . THR A 1 368 ? -9.073 -5.057 9.378 1.00 98.75 368 THR A N 1
ATOM 2816 C CA . THR A 1 368 ? -8.182 -5.604 8.343 1.00 98.75 368 THR A CA 1
ATOM 2817 C C . THR A 1 368 ? -6.739 -5.597 8.827 1.00 98.75 368 THR A C 1
ATOM 2819 O O . THR A 1 368 ? -6.422 -4.976 9.843 1.00 98.75 368 THR A O 1
ATOM 2822 N N . LEU A 1 369 ? -5.865 -6.311 8.120 1.00 98.56 369 LEU A N 1
ATOM 2823 C CA . LEU A 1 369 ? -4.422 -6.263 8.353 1.00 98.56 369 LEU A CA 1
ATOM 2824 C C . LEU A 1 369 ? -3.695 -6.012 7.039 1.00 98.56 369 LEU A C 1
ATOM 2826 O O . LEU A 1 369 ? -4.014 -6.681 6.054 1.00 98.56 369 LEU A O 1
ATOM 2830 N N . ALA A 1 370 ? -2.654 -5.188 7.047 1.00 98.62 370 ALA A N 1
ATOM 2831 C CA . ALA A 1 370 ? -1.559 -5.354 6.098 1.00 98.62 370 ALA A CA 1
ATOM 2832 C C . ALA A 1 370 ? -0.657 -6.498 6.574 1.00 98.62 370 ALA A C 1
ATOM 2834 O O . ALA A 1 370 ? -0.396 -6.652 7.773 1.00 98.62 370 ALA A O 1
ATOM 2835 N N . ALA A 1 371 ? -0.206 -7.344 5.647 1.00 98.31 371 ALA A N 1
ATOM 2836 C CA . ALA A 1 371 ? 0.637 -8.477 6.003 1.00 98.31 371 ALA A CA 1
ATOM 2837 C C . ALA A 1 371 ? 1.717 -8.791 4.966 1.00 98.31 371 ALA A C 1
ATOM 2839 O O . ALA A 1 371 ? 1.483 -8.715 3.763 1.00 98.31 371 ALA A O 1
ATOM 2840 N N . ALA A 1 372 ? 2.897 -9.212 5.430 1.00 98.00 372 ALA A N 1
ATOM 2841 C CA . ALA A 1 372 ? 4.026 -9.569 4.574 1.00 98.00 372 ALA A CA 1
ATOM 2842 C C . ALA A 1 372 ? 3.643 -10.599 3.502 1.00 98.00 372 ALA A C 1
ATOM 2844 O O . ALA A 1 372 ? 2.996 -11.603 3.812 1.00 98.00 372 ALA A O 1
ATOM 2845 N N . GLY A 1 373 ? 4.186 -10.468 2.288 1.00 97.50 373 GLY A N 1
ATOM 2846 C CA . GLY A 1 373 ? 4.060 -11.502 1.255 1.00 97.50 373 GLY A CA 1
ATOM 2847 C C . GLY A 1 373 ? 4.495 -12.906 1.718 1.00 97.50 373 GLY A C 1
ATOM 2848 O O . GLY A 1 373 ? 3.994 -13.905 1.211 1.00 97.50 373 GLY A O 1
ATOM 2849 N N . LYS A 1 374 ? 5.381 -13.034 2.717 1.00 96.69 374 LYS A N 1
ATOM 2850 C CA . LYS A 1 374 ? 5.799 -14.335 3.275 1.00 96.69 374 LYS A CA 1
ATOM 2851 C C . LYS A 1 374 ? 5.104 -14.604 4.627 1.00 96.69 374 LYS A C 1
ATOM 2853 O O . LYS A 1 374 ? 5.620 -14.142 5.648 1.00 96.69 374 LYS A O 1
ATOM 2858 N N . PRO A 1 375 ? 4.025 -15.417 4.701 1.00 97.00 375 PRO A N 1
ATOM 2859 C CA . PRO A 1 375 ? 3.255 -15.629 5.940 1.00 97.00 375 PRO A CA 1
ATOM 2860 C C . PRO A 1 375 ? 4.052 -16.281 7.082 1.00 97.00 375 PRO A C 1
ATOM 2862 O O . PRO A 1 375 ? 3.660 -16.193 8.244 1.00 97.00 375 PRO A O 1
ATOM 2865 N N . LYS A 1 376 ? 5.224 -16.870 6.791 1.00 96.56 376 LYS A N 1
ATOM 2866 C CA . LYS A 1 376 ? 6.185 -17.345 7.803 1.00 96.56 376 LYS A CA 1
ATOM 2867 C C . LYS A 1 376 ? 6.573 -16.257 8.824 1.00 96.56 376 LYS A C 1
ATOM 2869 O O . LYS A 1 376 ? 6.906 -16.609 9.951 1.00 96.56 376 LYS A O 1
ATOM 2874 N N . LYS A 1 377 ? 6.480 -14.968 8.461 1.00 96.94 377 LYS A N 1
ATOM 2875 C CA . LYS A 1 377 ? 6.653 -13.808 9.362 1.00 96.94 377 LYS A CA 1
ATOM 2876 C C . LYS A 1 377 ? 5.697 -13.783 10.562 1.00 96.94 377 LYS A C 1
ATOM 2878 O O . LYS A 1 377 ? 5.981 -13.098 11.529 1.00 96.94 377 LYS A O 1
ATOM 2883 N N . TYR A 1 378 ? 4.601 -14.537 10.511 1.00 98.19 378 TYR A N 1
ATOM 2884 C CA . TYR A 1 378 ? 3.602 -14.616 11.579 1.00 98.19 378 TYR A CA 1
ATOM 2885 C C . TYR A 1 378 ? 3.573 -15.984 12.259 1.00 98.19 378 TYR A C 1
ATOM 2887 O O . TYR A 1 378 ? 2.612 -16.310 12.946 1.00 98.19 378 TYR A O 1
ATOM 2895 N N . HIS A 1 379 ? 4.597 -16.819 12.042 1.00 97.81 379 HIS A N 1
ATOM 2896 C CA . HIS A 1 379 ? 4.854 -18.023 12.837 1.00 97.81 379 HIS A CA 1
ATOM 2897 C C . HIS A 1 379 ? 3.647 -18.983 12.982 1.00 97.81 379 HIS A C 1
ATOM 2899 O O . HIS A 1 379 ? 3.481 -19.627 14.017 1.00 97.81 379 HIS A O 1
ATOM 2905 N N . GLY A 1 380 ? 2.805 -19.082 11.942 1.00 97.31 380 GLY A N 1
ATOM 2906 C CA . GLY A 1 380 ? 1.607 -19.934 11.907 1.00 97.31 380 GLY A CA 1
ATOM 2907 C C . GLY A 1 380 ? 0.307 -19.291 12.417 1.00 97.31 380 GLY A C 1
ATOM 2908 O O . GLY A 1 380 ? -0.706 -19.979 12.502 1.00 97.31 380 GLY A O 1
ATOM 2909 N N . TYR A 1 381 ? 0.294 -17.996 12.752 1.00 98.25 381 TYR A N 1
ATOM 2910 C CA . TYR A 1 381 ? -0.898 -17.310 13.274 1.00 98.25 381 TYR A CA 1
ATOM 2911 C C . TYR A 1 381 ? -1.857 -16.760 12.204 1.00 98.25 381 TYR A C 1
ATOM 2913 O O . TYR A 1 381 ? -2.967 -16.371 12.558 1.00 98.25 381 TYR A O 1
ATOM 2921 N N . VAL A 1 382 ? -1.500 -16.758 10.911 1.00 98.12 382 VAL A N 1
ATOM 2922 C CA . VAL A 1 382 ? -2.320 -16.105 9.862 1.00 98.12 382 VAL A CA 1
ATOM 2923 C C . VAL A 1 382 ? -3.744 -16.664 9.753 1.00 98.12 382 VAL A C 1
ATOM 2925 O O . VAL A 1 382 ? -4.683 -15.887 9.598 1.00 98.12 382 VAL A O 1
ATOM 2928 N N . GLY A 1 383 ? -3.931 -17.978 9.933 1.00 97.62 383 GLY A N 1
ATOM 2929 C CA . GLY A 1 383 ? -5.262 -18.595 10.000 1.00 97.62 383 GLY A CA 1
ATOM 2930 C C . GLY A 1 383 ? -6.094 -18.076 11.179 1.00 97.62 383 GLY A C 1
ATOM 2931 O O . GLY A 1 383 ? -7.252 -17.714 11.002 1.00 97.62 383 GLY A O 1
ATOM 2932 N N . LYS A 1 384 ? -5.479 -17.920 12.360 1.00 97.88 384 LYS A N 1
ATOM 2933 C CA . LYS A 1 384 ? -6.146 -17.358 13.548 1.00 97.88 384 LYS A CA 1
ATOM 2934 C C . LYS A 1 384 ? -6.485 -15.879 13.378 1.00 97.88 384 LYS A C 1
ATOM 2936 O O . LYS A 1 384 ? -7.543 -15.438 13.815 1.00 97.88 384 LYS A O 1
ATOM 2941 N N . PHE A 1 385 ? -5.613 -15.100 12.733 1.00 98.06 385 PHE A N 1
ATOM 2942 C CA . PHE A 1 385 ? -5.931 -13.714 12.382 1.00 98.06 385 PHE A CA 1
ATOM 2943 C C . PHE A 1 385 ? -7.176 -13.660 11.484 1.00 98.06 385 PHE A C 1
ATOM 2945 O O . PHE A 1 385 ? -8.093 -12.884 11.750 1.00 98.06 385 PHE A O 1
ATOM 2952 N N . ALA A 1 386 ? -7.255 -14.541 10.478 1.00 96.81 386 ALA A N 1
ATOM 2953 C CA . ALA A 1 386 ? -8.382 -14.633 9.551 1.00 96.81 386 ALA A CA 1
ATOM 2954 C C . ALA A 1 386 ? -9.731 -14.973 10.219 1.00 96.81 386 ALA A C 1
ATOM 2956 O O . ALA A 1 386 ? -10.777 -14.653 9.653 1.00 96.81 386 ALA A O 1
ATOM 2957 N N . GLU A 1 387 ? -9.747 -15.550 11.424 1.00 96.19 387 GLU A N 1
ATOM 2958 C CA . GLU A 1 387 ? -10.973 -15.750 12.217 1.00 96.19 387 GLU A CA 1
ATOM 2959 C C . GLU A 1 387 ? -11.542 -14.434 12.782 1.00 96.19 387 GLU A C 1
ATOM 2961 O O . GLU A 1 387 ? -12.748 -14.330 12.997 1.00 96.19 387 GLU A O 1
ATOM 2966 N N . LYS A 1 388 ? -10.701 -13.413 13.003 1.00 97.38 388 LYS A N 1
ATOM 2967 C CA . LYS A 1 388 ? -11.067 -12.151 13.678 1.00 97.38 388 LYS A CA 1
ATOM 2968 C C . LYS A 1 388 ? -11.270 -10.959 12.736 1.00 97.38 388 LYS A C 1
ATOM 2970 O O . LYS A 1 388 ? -11.923 -9.981 13.104 1.00 97.38 388 LYS A O 1
ATOM 2975 N N . ILE A 1 389 ? -10.736 -11.028 11.522 1.00 97.44 389 ILE A N 1
ATOM 2976 C CA . ILE A 1 389 ? -10.683 -9.913 10.559 1.00 97.44 389 ILE A CA 1
ATOM 2977 C C . ILE A 1 389 ? -11.599 -10.143 9.350 1.00 97.44 389 ILE A C 1
ATOM 2979 O O . ILE A 1 389 ? -12.019 -11.269 9.070 1.00 97.44 389 ILE A O 1
ATOM 2983 N N . ASN A 1 390 ? -11.908 -9.073 8.621 1.00 97.94 390 ASN A N 1
ATOM 2984 C CA . ASN A 1 390 ? -12.673 -9.126 7.379 1.00 97.94 390 ASN A CA 1
ATOM 2985 C C . ASN A 1 390 ? -11.808 -9.691 6.240 1.00 97.94 390 ASN A C 1
ATOM 2987 O O . ASN A 1 390 ? -12.226 -10.650 5.596 1.00 97.94 390 ASN A O 1
ATOM 2991 N N . TRP A 1 391 ? -10.593 -9.162 6.053 1.00 98.50 391 TRP A N 1
ATOM 2992 C CA . TRP A 1 391 ? -9.588 -9.667 5.109 1.00 98.50 391 TRP A CA 1
ATOM 2993 C C . TRP A 1 391 ? -8.158 -9.236 5.489 1.00 98.50 391 TRP A C 1
ATOM 2995 O O . TRP A 1 391 ? -7.956 -8.409 6.382 1.00 98.50 391 TRP A O 1
ATOM 3005 N N . ILE A 1 392 ? -7.172 -9.808 4.794 1.00 98.81 392 ILE A N 1
ATOM 3006 C CA . ILE A 1 392 ? -5.747 -9.464 4.840 1.00 98.81 392 ILE A CA 1
ATOM 3007 C C . ILE A 1 392 ? -5.350 -8.813 3.513 1.00 98.81 392 ILE A C 1
ATOM 3009 O O . ILE A 1 392 ? -5.515 -9.410 2.451 1.00 98.81 392 ILE A O 1
ATOM 3013 N N . ASN A 1 393 ? -4.767 -7.625 3.584 1.00 98.81 393 ASN A N 1
ATOM 3014 C CA . ASN A 1 393 ? -4.073 -6.947 2.501 1.00 98.81 393 ASN A CA 1
ATOM 3015 C C . ASN A 1 393 ? -2.648 -7.518 2.395 1.00 98.81 393 ASN A C 1
ATOM 3017 O O . ASN A 1 393 ? -1.748 -7.105 3.129 1.00 98.81 393 ASN A O 1
ATOM 3021 N N . VAL A 1 394 ? -2.434 -8.519 1.535 1.00 98.88 394 VAL A N 1
ATOM 3022 C CA . VAL A 1 394 ? -1.119 -9.166 1.417 1.00 98.88 394 VAL A CA 1
ATOM 3023 C C . VAL A 1 394 ? -0.195 -8.289 0.577 1.00 98.88 394 VAL A C 1
ATOM 3025 O O . VAL A 1 394 ? -0.442 -8.060 -0.603 1.00 98.88 394 VAL A O 1
ATOM 3028 N N . MET A 1 395 ? 0.901 -7.834 1.176 1.00 98.75 395 MET A N 1
ATOM 3029 C CA . MET A 1 395 ? 1.946 -7.038 0.536 1.00 98.75 395 MET A CA 1
ATOM 3030 C C . MET A 1 395 ? 2.778 -7.918 -0.408 1.00 98.75 395 MET A C 1
ATOM 3032 O O . MET A 1 395 ? 3.866 -8.384 -0.061 1.00 98.75 395 MET A O 1
ATOM 3036 N N . THR A 1 396 ? 2.226 -8.214 -1.587 1.00 98.69 396 THR A N 1
ATOM 3037 C CA . THR A 1 396 ? 2.858 -9.021 -2.647 1.00 98.69 396 THR A CA 1
ATOM 3038 C C . THR A 1 396 ? 3.746 -8.178 -3.564 1.00 98.69 396 THR A C 1
ATOM 3040 O O . THR A 1 396 ? 3.647 -8.214 -4.789 1.00 98.69 396 THR A O 1
ATOM 3043 N N . TYR A 1 397 ? 4.625 -7.414 -2.928 1.00 98.62 397 TYR A N 1
ATOM 3044 C CA . TYR A 1 397 ? 5.664 -6.567 -3.502 1.00 98.62 397 TYR A CA 1
ATOM 3045 C C . TYR A 1 397 ? 6.880 -6.585 -2.557 1.00 98.62 397 TYR A C 1
ATOM 3047 O O . TYR A 1 397 ? 6.875 -7.312 -1.560 1.00 98.62 397 TYR A O 1
ATOM 3055 N N . ASP A 1 398 ? 7.941 -5.836 -2.864 1.00 97.62 398 ASP A N 1
ATOM 3056 C CA . ASP A 1 398 ? 9.201 -5.843 -2.108 1.00 97.62 398 ASP A CA 1
ATOM 3057 C C . ASP A 1 398 ? 9.856 -7.235 -2.003 1.00 97.62 398 ASP A C 1
ATOM 3059 O O . ASP A 1 398 ? 10.537 -7.564 -1.028 1.00 97.62 398 ASP A O 1
ATOM 3063 N N . TYR A 1 399 ? 9.701 -8.076 -3.030 1.00 97.81 399 TYR A N 1
ATOM 3064 C CA . TYR A 1 399 ? 10.354 -9.388 -3.053 1.00 97.81 399 TYR A CA 1
ATOM 3065 C C . TYR A 1 399 ? 11.862 -9.299 -3.328 1.00 97.81 399 TYR A C 1
ATOM 3067 O O . TYR A 1 399 ? 12.618 -10.123 -2.801 1.00 97.81 399 TYR A O 1
ATOM 3075 N N . ALA A 1 400 ? 12.307 -8.277 -4.066 1.00 96.12 400 ALA A N 1
ATOM 3076 C CA . ALA A 1 400 ? 13.706 -7.869 -4.134 1.00 96.12 400 ALA A CA 1
ATOM 3077 C C . ALA A 1 400 ? 13.878 -6.348 -4.162 1.00 96.12 400 ALA A C 1
ATOM 3079 O O . ALA A 1 400 ? 13.068 -5.628 -4.743 1.00 96.12 400 ALA A O 1
ATOM 3080 N N . GLY A 1 401 ? 14.984 -5.875 -3.589 1.00 95.12 401 GLY A N 1
ATOM 3081 C CA . GLY A 1 401 ? 15.337 -4.459 -3.525 1.00 95.12 401 GLY A CA 1
ATOM 3082 C C . GLY A 1 401 ? 16.823 -4.231 -3.261 1.00 95.12 401 GLY A C 1
ATOM 3083 O O . GLY A 1 401 ? 17.659 -5.084 -3.563 1.00 95.12 401 GLY A O 1
ATOM 3084 N N . SER A 1 402 ? 17.157 -3.088 -2.658 1.00 92.75 402 SER A N 1
ATOM 3085 C CA . SER A 1 402 ? 18.544 -2.672 -2.396 1.00 92.75 402 SER A CA 1
ATOM 3086 C C . SER A 1 402 ? 19.355 -3.673 -1.557 1.00 92.75 402 SER A C 1
ATOM 3088 O O . SER A 1 402 ? 20.576 -3.744 -1.678 1.00 92.75 402 SER A O 1
ATOM 3090 N N . TRP A 1 403 ? 18.668 -4.508 -0.772 1.00 94.19 403 TRP A N 1
ATOM 3091 C CA . TRP A 1 403 ? 19.215 -5.608 0.026 1.00 94.19 403 TRP A CA 1
ATOM 3092 C C . TRP A 1 403 ? 19.640 -6.855 -0.783 1.00 94.19 403 TRP A C 1
ATOM 3094 O O . TRP A 1 403 ? 20.184 -7.797 -0.204 1.00 94.19 403 TRP A O 1
ATOM 3104 N N . ASN A 1 404 ? 19.412 -6.900 -2.101 1.00 96.00 404 ASN A N 1
ATOM 3105 C CA . ASN A 1 404 ? 19.800 -8.012 -2.977 1.00 96.00 404 ASN A CA 1
ATOM 3106 C C . ASN A 1 404 ? 21.021 -7.680 -3.847 1.00 96.00 404 ASN A C 1
ATOM 3108 O O . ASN A 1 404 ? 21.060 -6.653 -4.520 1.00 96.00 404 ASN A O 1
ATOM 3112 N N . SER A 1 405 ? 21.976 -8.615 -3.932 1.00 95.50 405 SER A N 1
ATOM 3113 C CA . SER A 1 405 ? 23.170 -8.497 -4.794 1.00 95.50 405 SER A CA 1
ATOM 3114 C C . SER A 1 405 ? 22.924 -8.791 -6.283 1.00 95.50 405 SER A C 1
ATOM 3116 O O . SER A 1 405 ? 23.833 -8.622 -7.100 1.00 95.50 405 SER A O 1
ATOM 3118 N N . TYR A 1 406 ? 21.726 -9.261 -6.639 1.00 97.94 406 TYR A N 1
ATOM 3119 C CA . TYR A 1 406 ? 21.282 -9.459 -8.018 1.00 97.94 406 TYR A CA 1
ATOM 3120 C C . TYR A 1 406 ? 20.008 -8.656 -8.261 1.00 97.94 406 TYR A C 1
ATOM 3122 O O . TYR A 1 406 ? 19.117 -8.644 -7.409 1.00 97.94 406 TYR A O 1
ATOM 3130 N N . ALA A 1 407 ? 19.902 -8.040 -9.436 1.00 98.06 407 ALA A N 1
ATOM 3131 C CA . ALA A 1 407 ? 18.694 -7.346 -9.860 1.00 98.06 407 ALA A CA 1
ATOM 3132 C C . ALA A 1 407 ? 17.512 -8.324 -9.946 1.00 98.06 407 ALA A C 1
ATOM 3134 O O . ALA A 1 407 ? 17.550 -9.296 -10.708 1.00 98.06 407 ALA A O 1
ATOM 3135 N N . GLY A 1 408 ? 16.494 -8.073 -9.119 1.00 97.38 408 GLY A N 1
ATOM 3136 C CA . GLY A 1 408 ? 15.311 -8.917 -8.963 1.00 97.38 408 GLY A CA 1
ATOM 3137 C C . GLY A 1 408 ? 14.052 -8.317 -9.588 1.00 97.38 408 GLY A C 1
ATOM 3138 O O . GLY A 1 408 ? 14.133 -7.399 -10.406 1.00 97.38 408 GLY A O 1
ATOM 3139 N N . LEU A 1 409 ? 12.888 -8.831 -9.195 1.00 97.94 409 LEU A N 1
ATOM 3140 C CA . LEU A 1 409 ? 11.586 -8.315 -9.609 1.00 97.94 409 LEU A CA 1
ATOM 3141 C C . LEU A 1 409 ? 10.854 -7.789 -8.365 1.00 97.94 409 LEU A C 1
ATOM 3143 O O . LEU A 1 409 ? 10.796 -8.481 -7.355 1.00 97.94 409 LEU A O 1
ATOM 3147 N N . ASN A 1 410 ? 10.301 -6.572 -8.406 1.00 98.06 410 ASN A N 1
ATOM 3148 C CA . ASN A 1 410 ? 9.679 -5.979 -7.212 1.00 98.06 410 ASN A CA 1
ATOM 3149 C C . ASN A 1 410 ? 8.476 -6.813 -6.732 1.00 98.06 410 ASN A C 1
ATOM 3151 O O . ASN A 1 410 ? 8.365 -7.137 -5.552 1.00 98.06 410 ASN A O 1
ATOM 3155 N N . ALA A 1 411 ? 7.598 -7.179 -7.670 1.00 98.12 411 ALA A N 1
ATOM 3156 C CA . ALA A 1 411 ? 6.282 -7.749 -7.392 1.00 98.12 411 ALA A CA 1
ATOM 3157 C C . ALA A 1 411 ? 5.879 -8.911 -8.339 1.00 98.12 411 ALA A C 1
ATOM 3159 O O . ALA A 1 411 ? 4.746 -8.888 -8.817 1.00 98.12 411 ALA A O 1
ATOM 3160 N N . PRO A 1 412 ? 6.746 -9.893 -8.683 1.00 98.19 412 PRO A N 1
ATOM 3161 C CA . PRO A 1 412 ? 6.396 -10.975 -9.614 1.00 98.19 412 PRO A CA 1
ATOM 3162 C C . PRO A 1 412 ? 5.101 -11.683 -9.210 1.00 98.19 412 PRO A C 1
ATOM 3164 O O . PRO A 1 412 ? 4.922 -12.032 -8.046 1.00 98.19 412 PRO A O 1
ATOM 3167 N N . LEU A 1 413 ? 4.202 -11.917 -10.168 1.00 98.56 413 LEU A N 1
ATOM 3168 C CA . LEU A 1 413 ? 2.932 -12.608 -9.934 1.00 98.56 413 LEU A CA 1
ATOM 3169 C C . LEU A 1 413 ? 3.111 -14.130 -9.866 1.00 98.56 413 LEU A C 1
ATOM 3171 O O . LEU A 1 413 ? 2.454 -14.780 -9.058 1.00 98.56 413 LEU A O 1
ATOM 3175 N N . TYR A 1 414 ? 4.024 -14.683 -10.671 1.00 98.31 414 TYR A N 1
ATOM 3176 C CA . TYR A 1 414 ? 4.325 -16.117 -10.713 1.00 98.31 414 TYR A CA 1
ATOM 3177 C C . TYR A 1 414 ? 5.830 -16.414 -10.685 1.00 98.31 414 TYR A C 1
ATOM 3179 O O . TYR A 1 414 ? 6.668 -15.594 -11.072 1.00 98.31 414 TYR A O 1
ATOM 3187 N N . TYR A 1 415 ? 6.161 -17.637 -10.267 1.00 93.56 415 TYR A N 1
ATOM 3188 C CA . TYR A 1 415 ? 7.532 -18.115 -10.118 1.00 93.56 415 TYR A CA 1
ATOM 3189 C C . TYR A 1 415 ? 8.326 -18.075 -11.425 1.00 93.56 415 TYR A C 1
ATOM 3191 O O . TYR A 1 415 ? 7.943 -18.698 -12.415 1.00 93.56 415 TYR A O 1
ATOM 3199 N N . THR A 1 416 ? 9.495 -17.434 -11.397 1.00 87.81 416 THR A N 1
ATOM 3200 C CA . THR A 1 416 ? 10.436 -17.420 -12.524 1.00 87.81 416 THR A CA 1
ATOM 3201 C C . THR A 1 416 ? 11.613 -18.355 -12.262 1.00 87.81 416 THR A C 1
ATOM 3203 O O . THR A 1 416 ? 12.363 -18.196 -11.298 1.00 87.81 416 THR A O 1
ATOM 3206 N N . SER A 1 417 ? 11.790 -19.343 -13.141 1.00 85.12 417 SER A N 1
ATOM 3207 C CA . SER A 1 417 ? 12.875 -20.321 -13.046 1.00 85.12 417 SER A CA 1
ATOM 3208 C C . SER A 1 417 ? 14.250 -19.664 -13.162 1.00 85.12 417 SER A C 1
ATOM 3210 O O . SER A 1 417 ? 14.482 -18.860 -14.064 1.00 85.12 417 SER A O 1
ATOM 3212 N N . GLY A 1 418 ? 15.188 -20.065 -12.302 1.00 87.31 418 GLY A N 1
ATOM 3213 C CA . GLY A 1 418 ? 16.559 -19.546 -12.320 1.00 87.31 418 GLY A CA 1
ATOM 3214 C C . GLY A 1 418 ? 16.750 -18.211 -11.593 1.00 87.31 418 GLY A C 1
ATOM 3215 O O . GLY A 1 418 ? 17.823 -17.620 -11.710 1.00 87.31 418 GLY A O 1
ATOM 3216 N N . ASP A 1 419 ? 15.750 -17.750 -10.832 1.00 92.88 419 ASP A N 1
ATOM 3217 C CA . ASP A 1 419 ? 15.899 -16.606 -9.934 1.00 92.88 419 ASP A CA 1
ATOM 3218 C C . ASP A 1 419 ? 17.061 -16.790 -8.944 1.00 92.88 419 ASP A C 1
ATOM 3220 O O . ASP A 1 419 ? 17.085 -17.738 -8.156 1.00 92.88 419 ASP A O 1
ATOM 3224 N N . LYS A 1 420 ? 18.025 -15.863 -8.960 1.00 95.12 420 LYS A N 1
ATOM 3225 C CA . LYS A 1 420 ? 19.238 -15.940 -8.124 1.00 95.12 420 LYS A CA 1
ATOM 3226 C C . LYS A 1 420 ? 19.040 -15.442 -6.694 1.00 95.12 420 LYS A C 1
ATOM 3228 O O . LYS A 1 420 ? 19.920 -15.642 -5.860 1.00 95.12 420 LYS A O 1
ATOM 3233 N N . ASN A 1 421 ? 17.922 -14.779 -6.416 1.00 94.12 421 ASN A N 1
ATOM 3234 C CA . ASN A 1 421 ? 17.623 -14.179 -5.118 1.00 94.12 421 ASN A CA 1
ATOM 3235 C C . ASN A 1 421 ? 16.765 -15.089 -4.217 1.00 94.12 421 ASN A C 1
ATOM 3237 O O . ASN A 1 421 ? 16.659 -14.818 -3.022 1.00 94.12 421 ASN A O 1
ATOM 3241 N N . GLY A 1 422 ? 16.146 -16.147 -4.756 1.00 92.44 422 GLY A N 1
ATOM 3242 C CA . GLY A 1 422 ? 15.184 -16.968 -4.010 1.00 92.44 422 GLY A CA 1
ATOM 3243 C C . GLY A 1 422 ? 13.919 -16.181 -3.650 1.00 92.44 422 GLY A C 1
ATOM 3244 O O . GLY A 1 422 ? 13.399 -16.285 -2.530 1.00 92.44 422 GLY A O 1
ATOM 3245 N N . GLN A 1 423 ? 13.469 -15.327 -4.571 1.00 92.88 423 GLN A N 1
ATOM 3246 C CA . GLN A 1 423 ? 12.288 -14.484 -4.400 1.00 92.88 423 GLN A CA 1
ATOM 3247 C C . GLN A 1 423 ? 11.017 -15.324 -4.218 1.00 92.88 423 GLN A C 1
ATOM 3249 O O . GLN A 1 423 ? 10.925 -16.467 -4.665 1.00 92.88 423 GLN A O 1
ATOM 3254 N N . TYR A 1 424 ? 10.039 -14.744 -3.520 1.00 94.94 424 TYR A N 1
ATOM 3255 C CA . TYR A 1 424 ? 8.654 -15.205 -3.628 1.00 94.94 424 TYR A CA 1
ATOM 3256 C C . TYR A 1 424 ? 7.989 -14.487 -4.804 1.00 94.94 424 TYR A C 1
ATOM 3258 O O . TYR A 1 424 ? 8.538 -13.531 -5.347 1.00 94.94 424 TYR A O 1
ATOM 3266 N N . ASP A 1 425 ? 6.792 -14.943 -5.135 1.00 98.06 425 ASP A N 1
ATOM 3267 C CA . ASP A 1 425 ? 5.868 -14.311 -6.065 1.00 98.06 425 ASP A CA 1
ATOM 3268 C C . ASP A 1 425 ? 4.456 -14.278 -5.460 1.00 98.06 425 ASP A C 1
ATOM 3270 O O . ASP A 1 425 ? 4.195 -14.913 -4.430 1.00 98.06 425 ASP A O 1
ATOM 3274 N N . GLY A 1 426 ? 3.557 -13.522 -6.089 1.00 98.56 426 GLY A N 1
ATOM 3275 C CA . GLY A 1 426 ? 2.184 -13.318 -5.635 1.00 98.56 426 GLY A CA 1
ATOM 3276 C C . GLY A 1 426 ? 1.392 -14.619 -5.486 1.00 98.56 426 GLY A C 1
ATOM 3277 O O . GLY A 1 426 ? 0.719 -14.807 -4.472 1.00 98.56 426 GLY A O 1
ATOM 3278 N N . ASP A 1 427 ? 1.513 -15.557 -6.429 1.00 98.69 427 ASP A N 1
ATOM 3279 C CA . ASP A 1 427 ? 0.827 -16.849 -6.354 1.00 98.69 427 ASP A CA 1
ATOM 3280 C C . ASP A 1 427 ? 1.377 -17.748 -5.237 1.00 98.69 427 ASP A C 1
ATOM 3282 O O . ASP A 1 427 ? 0.592 -18.336 -4.486 1.00 98.69 427 ASP A O 1
ATOM 3286 N N . GLN A 1 428 ? 2.701 -17.814 -5.061 1.00 98.38 428 GLN A N 1
ATOM 3287 C CA . GLN A 1 428 ? 3.320 -18.481 -3.909 1.00 98.38 428 GLN A CA 1
ATOM 3288 C C . GLN A 1 428 ? 2.864 -17.869 -2.584 1.00 98.38 428 GLN A C 1
ATOM 3290 O O . GLN A 1 428 ? 2.553 -18.607 -1.649 1.00 98.38 428 GLN A O 1
ATOM 3295 N N . SER A 1 429 ? 2.805 -16.539 -2.500 1.00 98.69 429 SER A N 1
ATOM 3296 C CA . SER A 1 429 ? 2.308 -15.824 -1.326 1.00 98.69 429 SER A CA 1
ATOM 3297 C C . SER A 1 429 ? 0.866 -16.203 -1.007 1.00 98.69 429 SER A C 1
ATOM 3299 O O . SER A 1 429 ? 0.607 -16.714 0.081 1.00 98.69 429 SER A O 1
ATOM 3301 N N . ILE A 1 430 ? -0.058 -16.017 -1.951 1.00 98.75 430 ILE A N 1
ATOM 3302 C CA . ILE A 1 430 ? -1.487 -16.290 -1.753 1.00 98.75 430 ILE A CA 1
ATOM 3303 C C . ILE A 1 430 ? -1.726 -17.763 -1.396 1.00 98.75 430 ILE A C 1
ATOM 3305 O O . ILE A 1 430 ? -2.422 -18.040 -0.417 1.00 98.75 430 ILE A O 1
ATOM 3309 N N . ARG A 1 431 ? -1.082 -18.715 -2.089 1.00 98.62 431 ARG A N 1
ATOM 3310 C CA . ARG A 1 431 ? -1.164 -20.140 -1.721 1.00 98.62 431 ARG A CA 1
ATOM 3311 C C . ARG A 1 431 ? -0.637 -20.413 -0.314 1.00 98.62 431 ARG A C 1
ATOM 3313 O O . ARG A 1 431 ? -1.321 -21.077 0.450 1.00 98.62 431 ARG A O 1
ATOM 3320 N N . ALA A 1 432 ? 0.498 -19.836 0.082 1.00 98.56 432 ALA A N 1
ATOM 3321 C CA . ALA A 1 432 ? 1.060 -20.050 1.417 1.00 98.56 432 ALA A CA 1
ATOM 3322 C C . ALA A 1 432 ? 0.191 -19.490 2.567 1.00 98.56 432 ALA A C 1
ATOM 3324 O O . ALA A 1 432 ? 0.342 -19.940 3.708 1.00 98.56 432 ALA A O 1
ATOM 3325 N N . TYR A 1 433 ? -0.693 -18.519 2.301 1.00 98.75 433 TYR A N 1
ATOM 3326 C CA . TYR A 1 433 ? -1.732 -18.081 3.245 1.00 98.75 433 TYR A CA 1
ATOM 3327 C C . TYR A 1 433 ? -2.922 -19.058 3.274 1.00 98.75 433 TYR A C 1
ATOM 3329 O O . TYR A 1 433 ? -3.395 -19.405 4.359 1.00 98.75 433 TYR A O 1
ATOM 3337 N N . ILE A 1 434 ? -3.368 -19.545 2.110 1.00 98.56 434 ILE A N 1
ATOM 3338 C CA . ILE A 1 434 ? -4.448 -20.543 1.989 1.00 98.56 434 ILE A CA 1
ATOM 3339 C C . ILE A 1 434 ? -4.060 -21.863 2.673 1.00 98.56 434 ILE A C 1
ATOM 3341 O O . ILE A 1 434 ? -4.836 -22.396 3.465 1.00 98.56 434 ILE A O 1
ATOM 3345 N N . ASP A 1 435 ? -2.829 -22.335 2.465 1.00 98.25 435 ASP A N 1
ATOM 3346 C CA . ASP A 1 435 ? -2.265 -23.538 3.096 1.00 98.25 435 ASP A CA 1
ATOM 3347 C C . ASP A 1 435 ? -2.176 -23.419 4.635 1.00 98.25 435 ASP A C 1
ATOM 3349 O O . ASP A 1 435 ? -2.088 -24.424 5.340 1.00 98.25 435 ASP A O 1
ATOM 3353 N N . GLN A 1 436 ? -2.227 -22.194 5.175 1.00 97.88 436 GLN A N 1
ATOM 3354 C CA . GLN A 1 436 ? -2.296 -21.895 6.613 1.00 97.88 436 GLN A CA 1
ATOM 3355 C C . GLN A 1 436 ? -3.721 -21.575 7.103 1.00 97.88 436 GLN A C 1
ATOM 3357 O O . GLN A 1 436 ? -3.898 -21.072 8.214 1.00 97.88 436 GLN A O 1
ATOM 3362 N N . GLY A 1 437 ? -4.741 -21.894 6.302 1.00 96.88 437 GLY A N 1
ATOM 3363 C CA . GLY A 1 437 ? -6.151 -21.840 6.686 1.00 96.88 437 GLY A CA 1
ATOM 3364 C C . GLY A 1 437 ? -6.857 -20.508 6.426 1.00 96.88 437 GLY A C 1
ATOM 3365 O O . GLY A 1 437 ? -7.988 -20.346 6.880 1.00 96.88 437 GLY A O 1
ATOM 3366 N N . VAL A 1 438 ? -6.245 -19.558 5.709 1.00 98.31 438 VAL A N 1
ATOM 3367 C CA . VAL A 1 438 ? -6.929 -18.307 5.337 1.00 98.31 438 VAL A CA 1
ATOM 3368 C C . VAL A 1 438 ? -7.809 -18.533 4.098 1.00 98.31 438 VAL A C 1
ATOM 3370 O O . VAL A 1 438 ? -7.284 -18.920 3.054 1.00 98.31 438 VAL A O 1
ATOM 3373 N N . PRO A 1 439 ? -9.132 -18.276 4.149 1.00 97.88 439 PRO A N 1
ATOM 3374 C CA . PRO A 1 439 ? -9.988 -18.394 2.970 1.00 97.88 439 PRO A CA 1
ATOM 3375 C C . PRO A 1 439 ? -9.560 -17.422 1.854 1.00 97.88 439 PRO A C 1
ATOM 3377 O O . PRO A 1 439 ? -9.265 -16.267 2.166 1.00 97.88 439 PRO A O 1
ATOM 3380 N N . PRO A 1 440 ? -9.608 -17.811 0.562 1.00 97.94 440 PRO A N 1
ATOM 3381 C CA . PRO A 1 440 ? -9.316 -16.906 -0.555 1.00 97.94 440 PRO A CA 1
ATOM 3382 C C . PRO A 1 440 ? -10.123 -15.601 -0.503 1.00 97.94 440 PRO A C 1
ATOM 3384 O O . PRO A 1 440 ? -9.552 -14.521 -0.634 1.00 97.94 440 PRO A O 1
ATOM 3387 N N . SER A 1 441 ? -11.416 -15.669 -0.162 1.00 97.81 441 SER A N 1
ATOM 3388 C CA . SER A 1 441 ? -12.283 -14.489 -0.017 1.00 97.81 441 SER A CA 1
ATOM 3389 C C . SER A 1 441 ? -11.977 -13.603 1.204 1.00 97.81 441 SER A C 1
ATOM 3391 O O . SER A 1 441 ? -12.679 -12.621 1.437 1.00 97.81 441 SER A O 1
ATOM 3393 N N . LYS A 1 442 ? -10.918 -13.909 1.969 1.00 98.31 442 LYS A N 1
ATOM 3394 C CA . LYS A 1 442 ? -10.313 -13.051 3.003 1.00 98.31 442 LYS A CA 1
ATOM 3395 C C . LYS A 1 442 ? -8.889 -12.588 2.651 1.00 98.31 442 LYS A C 1
ATOM 3397 O O . LYS A 1 442 ? -8.192 -12.080 3.525 1.00 98.31 442 LYS A O 1
ATOM 3402 N N . LEU A 1 443 ? -8.436 -12.741 1.407 1.00 98.81 443 LEU A N 1
ATOM 3403 C CA . LEU A 1 443 ? -7.121 -12.288 0.938 1.00 98.81 443 LEU A CA 1
ATOM 3404 C C . LEU A 1 443 ? -7.281 -11.241 -0.165 1.00 98.81 443 LEU A C 1
ATOM 3406 O O . LEU A 1 443 ? -7.965 -11.501 -1.148 1.00 98.81 443 LEU A O 1
ATOM 3410 N N . CYS A 1 444 ? -6.616 -10.096 -0.040 1.00 98.75 444 CYS A N 1
ATOM 3411 C CA . CYS A 1 444 ? -6.367 -9.177 -1.149 1.00 98.75 444 CYS A CA 1
ATOM 3412 C C . CYS A 1 444 ? -4.926 -9.363 -1.631 1.00 98.75 444 CYS A C 1
ATOM 3414 O O . CYS A 1 444 ? -4.004 -9.393 -0.812 1.00 98.75 444 CYS A O 1
ATOM 3416 N N . LEU A 1 445 ? -4.727 -9.457 -2.946 1.00 98.81 445 LEU A N 1
ATOM 3417 C CA . LEU A 1 445 ? -3.394 -9.380 -3.553 1.00 98.81 445 LEU A CA 1
ATOM 3418 C C . LEU A 1 445 ? -2.930 -7.914 -3.567 1.00 98.81 445 LEU A C 1
ATOM 3420 O O . LEU A 1 445 ? -3.743 -7.029 -3.829 1.00 98.81 445 LEU A O 1
ATOM 3424 N N . GLY A 1 446 ? -1.652 -7.657 -3.300 1.00 98.62 446 GLY A N 1
ATOM 3425 C CA . GLY A 1 446 ? -1.055 -6.321 -3.293 1.00 98.62 446 GLY A CA 1
ATOM 3426 C C . GLY A 1 446 ? -0.377 -5.954 -4.617 1.00 98.62 446 GLY A C 1
ATOM 3427 O O . GLY A 1 446 ? 0.463 -6.699 -5.124 1.00 98.62 446 GLY A O 1
ATOM 3428 N N . GLY A 1 447 ? -0.701 -4.782 -5.150 1.00 98.19 447 GLY A N 1
ATOM 3429 C CA . GLY A 1 447 ? -0.009 -4.112 -6.246 1.00 98.19 447 GLY A CA 1
ATOM 3430 C C . GLY A 1 447 ? 0.847 -2.952 -5.746 1.00 98.19 447 GLY A C 1
ATOM 3431 O O . GLY A 1 447 ? 0.457 -2.228 -4.830 1.00 98.19 447 GLY A O 1
ATOM 3432 N N . ALA A 1 448 ? 2.001 -2.759 -6.381 1.00 97.94 448 ALA A N 1
ATOM 3433 C CA . ALA A 1 448 ? 2.883 -1.628 -6.131 1.00 97.94 448 ALA A CA 1
ATOM 3434 C C . ALA A 1 448 ? 2.729 -0.588 -7.249 1.00 97.94 448 ALA A C 1
ATOM 3436 O O . ALA A 1 448 ? 2.925 -0.902 -8.418 1.00 97.94 448 ALA A O 1
ATOM 3437 N N . PHE A 1 449 ? 2.457 0.673 -6.914 1.00 98.56 449 PHE A N 1
ATOM 3438 C CA . PHE A 1 449 ? 2.543 1.799 -7.862 1.00 98.56 449 PHE A CA 1
ATOM 3439 C C . PHE A 1 449 ? 3.978 2.353 -7.970 1.00 98.56 449 PHE A C 1
ATOM 3441 O O . PHE A 1 449 ? 4.220 3.467 -8.438 1.00 98.56 449 PHE A O 1
ATOM 3448 N N . TYR A 1 450 ? 4.959 1.541 -7.573 1.00 98.69 450 TYR A N 1
ATOM 3449 C CA . TYR A 1 450 ? 6.382 1.834 -7.610 1.00 98.69 450 TYR A CA 1
ATOM 3450 C C . TYR A 1 450 ? 7.206 0.613 -8.030 1.00 98.69 450 TYR A C 1
ATOM 3452 O O . TYR A 1 450 ? 6.772 -0.541 -7.998 1.00 98.69 450 TYR A O 1
ATOM 3460 N N . GLY A 1 451 ? 8.444 0.895 -8.407 1.00 98.38 451 GLY A N 1
ATOM 3461 C CA . GLY A 1 451 ? 9.482 -0.067 -8.707 1.00 98.38 451 GLY A CA 1
ATOM 3462 C C . GLY A 1 451 ? 10.745 0.146 -7.886 1.00 98.38 451 GLY A C 1
ATOM 3463 O O . GLY A 1 451 ? 10.913 1.161 -7.206 1.00 98.38 451 GLY A O 1
ATOM 3464 N N . ARG A 1 452 ? 11.648 -0.827 -7.988 1.00 98.44 452 ARG A N 1
ATOM 3465 C CA . ARG A 1 452 ? 12.949 -0.877 -7.316 1.00 98.44 452 ARG A CA 1
ATOM 3466 C C . ARG A 1 452 ? 14.076 -0.979 -8.338 1.00 98.44 452 ARG A C 1
ATOM 3468 O O . ARG A 1 452 ? 13.906 -1.606 -9.388 1.00 98.44 452 ARG A O 1
ATOM 3475 N N . ALA A 1 453 ? 15.201 -0.336 -8.042 1.00 98.38 453 ALA A N 1
ATOM 3476 C CA . ALA A 1 453 ? 16.284 -0.112 -8.989 1.00 98.38 453 ALA A CA 1
ATOM 3477 C C . ALA A 1 453 ? 17.643 -0.679 -8.559 1.00 98.38 453 ALA A C 1
ATOM 3479 O O . ALA A 1 453 ? 17.937 -0.842 -7.377 1.00 98.38 453 ALA A O 1
ATOM 3480 N N . TRP A 1 454 ? 18.474 -0.948 -9.565 1.00 98.56 454 TRP A N 1
ATOM 3481 C CA . TRP A 1 454 ? 19.861 -1.385 -9.438 1.00 98.56 454 TRP A CA 1
ATOM 3482 C C . TRP A 1 454 ? 20.698 -0.794 -10.576 1.00 98.56 454 TRP A C 1
ATOM 3484 O O . TRP A 1 454 ? 20.192 -0.599 -11.678 1.00 98.56 454 TRP A O 1
ATOM 3494 N N . GLU A 1 455 ? 21.995 -0.612 -10.361 1.00 98.38 455 GLU A N 1
ATOM 3495 C CA . GLU A 1 455 ? 22.975 -0.506 -11.449 1.00 98.38 455 GLU A CA 1
ATOM 3496 C C . GLU A 1 455 ? 23.574 -1.901 -11.666 1.00 98.38 455 GLU A C 1
ATOM 3498 O O . GLU A 1 455 ? 24.190 -2.464 -10.753 1.00 98.38 455 GLU A O 1
ATOM 3503 N N . VAL A 1 456 ? 23.328 -2.509 -12.831 1.00 98.62 456 VAL A N 1
ATOM 3504 C CA . VAL A 1 456 ? 23.733 -3.899 -13.112 1.00 98.62 456 VAL A CA 1
ATOM 3505 C C . VAL A 1 456 ? 25.034 -3.985 -13.900 1.00 98.62 456 VAL A C 1
ATOM 3507 O O . VAL A 1 456 ? 25.341 -3.149 -14.740 1.00 98.62 456 VAL A O 1
ATOM 3510 N N . THR A 1 457 ? 25.794 -5.059 -13.694 1.00 98.06 457 THR A N 1
ATOM 3511 C CA . THR A 1 457 ? 27.093 -5.269 -14.357 1.00 98.06 457 THR A CA 1
ATOM 3512 C C . THR A 1 457 ? 26.985 -5.811 -15.789 1.00 98.06 457 THR A C 1
ATOM 3514 O O . THR A 1 457 ? 28.006 -6.056 -16.427 1.00 98.06 457 THR A O 1
ATOM 3517 N N . SER A 1 458 ? 25.778 -6.088 -16.293 1.00 98.06 458 SER A N 1
ATOM 3518 C CA . SER A 1 458 ? 25.551 -6.583 -17.658 1.00 98.06 458 SER A CA 1
ATOM 3519 C C . SER A 1 458 ? 24.130 -6.286 -18.134 1.00 98.06 458 SER A C 1
ATOM 3521 O O . SER A 1 458 ? 23.188 -6.328 -17.350 1.00 98.06 458 SER A O 1
ATOM 3523 N N . SER A 1 459 ? 23.958 -6.079 -19.440 1.00 97.75 459 SER A N 1
ATOM 3524 C CA . SER A 1 459 ? 22.650 -5.990 -20.106 1.00 97.75 459 SER A CA 1
ATOM 3525 C C . SER A 1 459 ? 22.035 -7.353 -20.462 1.00 97.75 459 SER A C 1
ATOM 3527 O O . SER A 1 459 ? 20.916 -7.415 -20.981 1.00 97.75 459 SER A O 1
ATOM 3529 N N . THR A 1 460 ? 22.741 -8.455 -20.178 1.00 96.69 460 THR A N 1
ATOM 3530 C CA . THR A 1 460 ? 22.258 -9.829 -20.391 1.00 96.69 460 THR A CA 1
ATOM 3531 C C . THR A 1 460 ? 20.904 -10.035 -19.714 1.00 96.69 460 THR A C 1
ATOM 3533 O O . THR A 1 460 ? 20.699 -9.593 -18.585 1.00 96.69 460 THR A O 1
ATOM 3536 N N . ASN A 1 461 ? 19.970 -10.698 -20.404 1.00 95.00 461 ASN A N 1
ATOM 3537 C CA . ASN A 1 461 ? 18.597 -10.912 -19.927 1.00 95.00 461 ASN A CA 1
ATOM 3538 C C . ASN A 1 461 ? 17.854 -9.608 -19.538 1.00 95.00 461 ASN A C 1
ATOM 3540 O O . ASN A 1 461 ? 17.068 -9.578 -18.593 1.00 95.00 461 ASN A O 1
ATOM 3544 N N . GLY A 1 462 ? 18.155 -8.492 -20.216 1.00 95.88 462 GLY A N 1
ATOM 3545 C CA . GLY A 1 462 ? 17.561 -7.188 -19.898 1.00 95.88 462 GLY A CA 1
ATOM 3546 C C . GLY A 1 462 ? 17.939 -6.666 -18.507 1.00 95.88 462 GLY A C 1
ATOM 3547 O O . GLY A 1 462 ? 17.189 -5.883 -17.933 1.00 95.88 462 GLY A O 1
ATOM 3548 N N . GLY A 1 463 ? 19.065 -7.124 -17.948 1.00 97.50 463 GLY A N 1
ATOM 3549 C CA . GLY A 1 463 ? 19.535 -6.793 -16.600 1.00 97.50 463 GLY A CA 1
ATOM 3550 C C . GLY A 1 463 ? 18.979 -7.688 -15.485 1.00 97.50 463 GLY A C 1
ATOM 3551 O O . GLY A 1 463 ? 19.593 -7.776 -14.423 1.00 97.50 463 GLY A O 1
ATOM 3552 N N . TYR A 1 464 ? 17.889 -8.429 -15.716 1.00 97.19 464 TYR A N 1
ATOM 3553 C CA . TYR A 1 464 ? 17.329 -9.328 -14.702 1.00 97.19 464 TYR A CA 1
ATOM 3554 C C . TYR A 1 464 ? 18.281 -10.506 -14.410 1.00 97.19 464 TYR A C 1
ATOM 3556 O O . TYR A 1 464 ? 18.901 -11.073 -15.320 1.00 97.19 464 TYR A O 1
ATOM 3564 N N . ASN A 1 465 ? 18.412 -10.877 -13.129 1.00 96.69 465 ASN A N 1
ATOM 3565 C CA . ASN A 1 465 ? 19.381 -11.851 -12.605 1.00 96.69 465 ASN A CA 1
ATOM 3566 C C . ASN A 1 465 ? 20.862 -11.505 -12.872 1.00 96.69 465 ASN A C 1
ATOM 3568 O O . ASN A 1 465 ? 21.742 -12.360 -12.701 1.00 96.69 465 ASN A O 1
ATOM 3572 N N . GLN A 1 466 ? 21.182 -10.267 -13.255 1.00 98.06 466 GLN A N 1
ATOM 3573 C CA . GLN A 1 466 ? 22.565 -9.789 -13.303 1.00 98.06 466 GLN A CA 1
ATOM 3574 C C . GLN A 1 466 ? 22.996 -9.276 -11.930 1.00 98.06 466 GLN A C 1
ATOM 3576 O O . GLN A 1 466 ? 22.175 -8.815 -11.136 1.00 98.06 466 GLN A O 1
ATOM 3581 N N . LYS A 1 467 ? 24.291 -9.406 -11.619 1.00 98.25 467 LYS A N 1
ATOM 3582 C CA . LYS A 1 467 ? 24.851 -8.836 -10.388 1.00 98.25 467 LYS A CA 1
ATOM 3583 C C . LYS A 1 467 ? 24.736 -7.314 -10.482 1.00 98.25 467 LYS A C 1
ATOM 3585 O O . LYS A 1 467 ? 24.975 -6.759 -11.552 1.00 98.25 467 LYS A O 1
ATOM 3590 N N . GLY A 1 468 ? 24.375 -6.647 -9.395 1.00 96.62 468 GLY A N 1
ATOM 3591 C CA . GLY A 1 468 ? 24.207 -5.196 -9.401 1.00 96.62 468 GLY A CA 1
ATOM 3592 C C . GLY A 1 468 ? 24.306 -4.577 -8.018 1.00 96.62 468 GLY A C 1
ATOM 3593 O O . GLY A 1 468 ? 24.162 -5.267 -7.007 1.00 96.62 468 GLY A O 1
ATOM 3594 N N . ASN A 1 469 ? 24.562 -3.273 -7.984 1.00 96.56 469 ASN A N 1
ATOM 3595 C CA . ASN A 1 469 ? 24.441 -2.470 -6.776 1.00 96.56 469 ASN A CA 1
ATOM 3596 C C . ASN A 1 469 ? 22.995 -1.974 -6.662 1.00 96.56 469 ASN A C 1
ATOM 3598 O O . ASN A 1 469 ? 22.498 -1.332 -7.582 1.00 96.56 469 ASN A O 1
ATOM 3602 N N . GLY A 1 470 ? 22.338 -2.272 -5.543 1.00 94.88 470 GLY A N 1
ATOM 3603 C CA . GLY A 1 470 ? 20.991 -1.791 -5.241 1.00 94.88 470 GLY A CA 1
ATOM 3604 C C . GLY A 1 470 ? 20.955 -0.503 -4.409 1.00 94.88 470 GLY A C 1
ATOM 3605 O O . GLY A 1 470 ? 19.896 0.096 -4.281 1.00 94.88 470 GLY A O 1
ATOM 3606 N N . ASN A 1 471 ? 22.088 -0.038 -3.865 1.00 95.31 471 ASN A N 1
ATOM 3607 C CA . ASN A 1 471 ? 22.201 1.302 -3.282 1.00 95.31 471 ASN A CA 1
ATOM 3608 C C . ASN A 1 471 ? 22.509 2.307 -4.403 1.00 95.31 471 ASN A C 1
ATOM 3610 O O . ASN A 1 471 ? 23.652 2.736 -4.584 1.00 95.31 471 ASN A O 1
ATOM 3614 N N . VAL A 1 472 ? 21.489 2.608 -5.202 1.00 96.62 472 VAL A N 1
ATOM 3615 C CA . VAL A 1 472 ? 21.541 3.544 -6.331 1.00 96.62 472 VAL A CA 1
ATOM 3616 C C . VAL A 1 472 ? 20.409 4.542 -6.215 1.00 96.62 472 VAL A C 1
ATOM 3618 O O . VAL A 1 472 ? 19.335 4.207 -5.717 1.00 96.62 472 VAL A O 1
ATOM 3621 N N . LYS A 1 473 ? 20.627 5.762 -6.710 1.00 96.38 473 LYS A N 1
ATOM 3622 C CA . LYS A 1 473 ? 19.556 6.750 -6.760 1.00 96.38 473 LYS A CA 1
ATOM 3623 C C . LYS A 1 473 ? 18.427 6.238 -7.654 1.00 96.38 473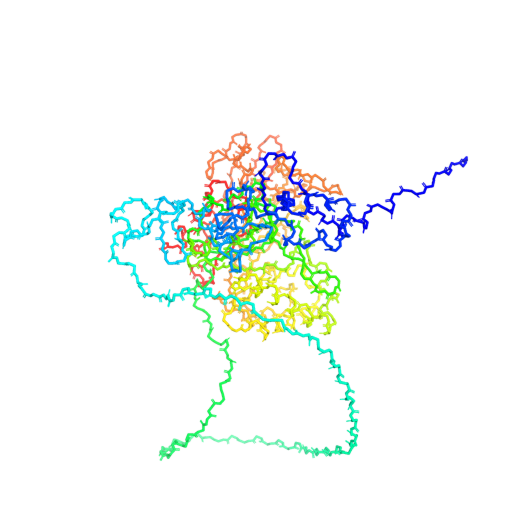 LYS A C 1
ATOM 3625 O O . LYS A 1 473 ? 18.662 5.873 -8.804 1.00 96.38 473 LYS A O 1
ATOM 3630 N N . GLY A 1 474 ? 17.216 6.201 -7.111 1.00 94.88 474 GLY A N 1
ATOM 3631 C CA . GLY A 1 474 ? 15.989 5.991 -7.859 1.00 94.88 474 GLY A CA 1
ATOM 3632 C C . GLY A 1 474 ? 15.645 7.218 -8.706 1.00 94.88 474 GLY A C 1
ATOM 3633 O O . GLY A 1 474 ? 16.454 7.703 -9.495 1.00 94.88 474 GLY A O 1
ATOM 3634 N N . SER A 1 475 ? 14.429 7.722 -8.532 1.00 93.88 475 SER A N 1
ATOM 3635 C CA . SER A 1 475 ? 13.967 8.966 -9.162 1.00 93.88 475 SER A CA 1
ATOM 3636 C C . SER A 1 475 ? 14.787 10.210 -8.784 1.00 93.88 475 SER A C 1
ATOM 3638 O O . SER A 1 475 ? 15.582 10.208 -7.837 1.00 93.88 475 SER A O 1
ATOM 3640 N N . SER A 1 476 ? 14.541 11.333 -9.465 1.00 93.00 476 SER A N 1
ATOM 3641 C CA . SER A 1 476 ? 15.143 12.632 -9.130 1.00 93.00 476 SER A CA 1
ATOM 3642 C C . SER A 1 476 ? 14.943 13.053 -7.664 1.00 93.00 476 SER A C 1
ATOM 3644 O O . SER A 1 476 ? 15.848 13.674 -7.096 1.00 93.00 476 SER A O 1
ATOM 3646 N N . SER A 1 477 ? 13.827 12.663 -7.034 1.00 90.75 477 SER A N 1
ATOM 3647 C CA . SER A 1 477 ? 13.506 12.958 -5.630 1.00 90.75 477 SER A CA 1
ATOM 3648 C C . SER A 1 477 ? 13.849 11.829 -4.646 1.00 90.75 477 SER A C 1
ATOM 3650 O O . SER A 1 477 ? 13.429 11.891 -3.491 1.00 90.75 477 SER A O 1
ATOM 3652 N N . ASP A 1 478 ? 14.576 10.791 -5.069 1.00 93.88 478 ASP A N 1
ATOM 3653 C CA . ASP A 1 478 ? 15.152 9.813 -4.141 1.00 93.88 478 ASP A CA 1
ATOM 3654 C C . ASP A 1 478 ? 16.377 10.432 -3.446 1.00 93.88 478 ASP A C 1
ATOM 3656 O O . ASP A 1 478 ? 17.448 10.605 -4.038 1.00 93.88 478 ASP A O 1
ATOM 3660 N N . GLU A 1 479 ? 16.189 10.844 -2.196 1.00 93.12 479 GLU A N 1
ATOM 3661 C CA . GLU A 1 479 ? 17.223 11.447 -1.357 1.00 93.12 479 GLU A CA 1
ATOM 3662 C C . GLU A 1 479 ? 17.963 10.382 -0.547 1.00 93.12 479 GLU A C 1
ATOM 3664 O O . GLU A 1 479 ? 17.348 9.599 0.178 1.00 93.12 479 GLU A O 1
ATOM 3669 N N . MET A 1 480 ? 19.296 10.408 -0.605 1.00 92.94 480 MET A N 1
ATOM 3670 C CA . MET A 1 480 ? 20.139 9.522 0.194 1.00 92.94 480 MET A CA 1
ATOM 3671 C C . MET A 1 480 ? 19.988 9.835 1.688 1.00 92.94 480 MET A C 1
ATOM 3673 O O . MET A 1 480 ? 20.268 10.952 2.131 1.00 92.94 480 MET A O 1
ATOM 3677 N N . LYS A 1 481 ? 19.598 8.839 2.483 1.00 91.19 481 LYS A N 1
ATOM 3678 C CA . LYS A 1 481 ? 19.411 8.944 3.936 1.00 91.19 481 LYS A CA 1
ATOM 3679 C C . LYS A 1 481 ? 20.332 7.941 4.619 1.00 91.19 481 LYS A C 1
ATOM 3681 O O . LYS A 1 481 ? 20.359 6.771 4.267 1.00 91.19 481 LYS A O 1
ATOM 3686 N N . ASN A 1 482 ? 21.133 8.413 5.574 1.00 91.38 482 ASN A N 1
ATOM 3687 C CA . ASN A 1 482 ? 22.130 7.606 6.295 1.00 91.38 482 ASN A CA 1
ATOM 3688 C C . ASN A 1 482 ? 23.143 6.850 5.397 1.00 91.38 482 ASN A C 1
ATOM 3690 O O . ASN A 1 482 ? 23.698 5.842 5.818 1.00 91.38 482 ASN A O 1
ATOM 3694 N N . GLY A 1 483 ? 23.413 7.352 4.184 1.00 92.12 483 GLY A N 1
ATOM 3695 C CA . GLY A 1 483 ? 24.319 6.719 3.212 1.00 92.12 483 GLY A CA 1
ATOM 3696 C C . GLY A 1 483 ? 23.645 5.741 2.239 1.00 92.12 483 GLY A C 1
ATOM 3697 O O . GLY A 1 483 ? 24.326 5.159 1.395 1.00 92.12 483 GLY A O 1
ATOM 3698 N N . GLU A 1 484 ? 22.323 5.584 2.322 1.00 93.38 484 GLU A N 1
ATOM 3699 C CA . GLU A 1 484 ? 21.543 4.678 1.478 1.00 93.38 484 GLU A CA 1
ATOM 3700 C C . GLU A 1 484 ? 20.454 5.435 0.704 1.00 93.38 484 GLU A C 1
ATOM 3702 O O . GLU A 1 484 ? 19.773 6.312 1.240 1.00 93.38 484 GLU A O 1
ATOM 3707 N N . TYR A 1 485 ? 20.296 5.108 -0.575 1.00 95.31 485 TYR A N 1
ATOM 3708 C CA . TYR A 1 485 ? 19.141 5.489 -1.384 1.00 95.31 485 TYR A CA 1
ATOM 3709 C C . TYR A 1 485 ? 17.993 4.498 -1.177 1.00 95.31 485 TYR A C 1
ATOM 3711 O O . TYR A 1 485 ? 18.223 3.316 -0.910 1.00 95.31 485 TYR A O 1
ATOM 3719 N N . SER A 1 486 ? 16.747 4.943 -1.367 1.00 93.50 486 SER A N 1
ATOM 3720 C CA . SER A 1 486 ? 15.605 4.015 -1.377 1.00 93.50 486 SER A CA 1
ATOM 3721 C C . SER A 1 486 ? 15.562 3.152 -2.644 1.00 93.50 486 SER A C 1
ATOM 3723 O O . SER A 1 486 ? 14.824 2.161 -2.687 1.00 93.50 486 SER A O 1
ATOM 3725 N N . ALA A 1 487 ? 16.309 3.552 -3.684 1.00 97.00 487 ALA A N 1
ATOM 3726 C CA . ALA A 1 487 ? 16.330 2.956 -5.016 1.00 97.00 487 ALA A CA 1
ATOM 3727 C C . ALA A 1 487 ? 14.925 2.815 -5.620 1.00 97.00 487 ALA A C 1
ATOM 3729 O O . ALA A 1 487 ? 14.645 1.884 -6.376 1.00 97.00 487 ALA A O 1
ATOM 3730 N N . THR A 1 488 ? 14.020 3.725 -5.252 1.00 96.81 488 THR A N 1
ATOM 3731 C CA . THR A 1 488 ? 12.591 3.636 -5.562 1.00 96.81 488 THR A CA 1
ATOM 3732 C C . THR A 1 488 ? 12.204 4.570 -6.709 1.00 96.81 488 THR A C 1
ATOM 3734 O O . THR A 1 488 ? 12.641 5.722 -6.794 1.00 96.81 488 THR A O 1
ATOM 3737 N N . TRP A 1 489 ? 11.355 4.054 -7.595 1.00 98.12 489 TRP A N 1
ATOM 3738 C CA . TRP A 1 489 ? 10.756 4.772 -8.718 1.00 98.12 489 TRP A CA 1
ATOM 3739 C C . TRP A 1 489 ? 9.238 4.621 -8.669 1.00 98.12 489 TRP A C 1
ATOM 3741 O O . TRP A 1 489 ? 8.728 3.560 -9.009 1.00 98.12 489 TRP A O 1
ATOM 3751 N N . SER A 1 490 ? 8.501 5.662 -8.288 1.00 97.88 490 SER A N 1
ATOM 3752 C CA . SER A 1 490 ? 7.044 5.676 -8.497 1.00 97.88 490 SER A CA 1
ATOM 3753 C C . SER A 1 490 ? 6.705 5.651 -9.990 1.00 97.88 490 SER A C 1
ATOM 3755 O O . SER A 1 490 ? 7.461 6.176 -10.816 1.00 97.88 490 SER A O 1
ATOM 3757 N N . TYR A 1 491 ? 5.545 5.103 -10.348 1.00 98.50 491 TYR A N 1
ATOM 3758 C CA . TYR A 1 491 ? 5.037 5.165 -11.719 1.00 98.50 491 TYR A CA 1
ATOM 3759 C C . TYR A 1 491 ? 4.844 6.626 -12.176 1.00 98.50 491 TYR A C 1
ATOM 3761 O O . TYR A 1 491 ? 5.218 6.984 -13.298 1.00 98.50 491 TYR A O 1
ATOM 3769 N N . TYR A 1 492 ? 4.423 7.507 -11.261 1.00 97.62 492 TYR A N 1
ATOM 3770 C CA . TYR A 1 492 ? 4.439 8.961 -11.417 1.00 97.62 492 TYR A CA 1
ATOM 3771 C C . TYR A 1 492 ? 5.804 9.482 -11.884 1.00 97.62 492 TYR A C 1
ATOM 3773 O O . TYR A 1 492 ? 5.863 10.196 -12.881 1.00 97.62 492 TYR A O 1
ATOM 3781 N N . GLN A 1 493 ? 6.906 9.128 -11.213 1.00 97.88 493 GLN A N 1
ATOM 3782 C CA . GLN A 1 493 ? 8.254 9.568 -11.604 1.00 97.88 493 GLN A CA 1
ATOM 3783 C C . GLN A 1 493 ? 8.700 8.948 -12.928 1.00 97.88 493 GLN A C 1
ATOM 3785 O O . GLN A 1 493 ? 9.254 9.666 -13.757 1.00 97.88 493 GLN A O 1
ATOM 3790 N N . LEU A 1 494 ? 8.411 7.664 -13.177 1.00 98.62 494 LEU A N 1
ATOM 3791 C CA . LEU A 1 494 ? 8.734 7.025 -14.459 1.00 98.62 494 LEU A CA 1
ATOM 3792 C C . LEU A 1 494 ? 8.110 7.790 -15.636 1.00 98.62 494 LEU A C 1
ATOM 3794 O O . LEU A 1 494 ? 8.763 7.989 -16.662 1.00 98.62 494 LEU A O 1
ATOM 3798 N N . ARG A 1 495 ? 6.876 8.276 -15.476 1.00 98.06 495 ARG A N 1
ATOM 3799 C CA . ARG A 1 495 ? 6.176 9.085 -16.482 1.00 98.06 495 ARG A CA 1
ATOM 3800 C C . ARG A 1 495 ? 6.609 10.550 -16.503 1.00 98.06 495 ARG A C 1
ATOM 3802 O O . ARG A 1 495 ? 6.886 11.089 -17.573 1.00 98.06 495 ARG A O 1
ATOM 3809 N N . ASN A 1 496 ? 6.706 11.197 -15.346 1.00 97.00 496 ASN A N 1
ATOM 3810 C CA . ASN A 1 496 ? 7.033 12.619 -15.220 1.00 97.00 496 ASN A CA 1
ATOM 3811 C C . ASN A 1 496 ? 8.480 12.929 -15.647 1.00 97.00 496 ASN A C 1
ATOM 3813 O O . ASN A 1 496 ? 8.727 13.926 -16.324 1.00 97.00 496 ASN A O 1
ATOM 3817 N N . GLU A 1 497 ? 9.430 12.053 -15.313 1.00 97.75 497 GLU A N 1
ATOM 3818 C CA . GLU A 1 497 ? 10.847 12.167 -15.697 1.00 97.75 497 GLU A CA 1
ATOM 3819 C C . GLU A 1 497 ? 11.130 11.572 -17.089 1.00 97.75 497 GLU A C 1
ATOM 3821 O O . GLU A 1 497 ? 12.278 11.526 -17.527 1.00 97.75 497 GLU A O 1
ATOM 3826 N N . LYS A 1 498 ? 10.080 11.158 -17.818 1.00 97.50 498 LYS A N 1
ATOM 3827 C CA . LYS A 1 498 ? 10.145 10.615 -19.185 1.00 97.50 498 LYS A CA 1
ATOM 3828 C C . LYS A 1 498 ? 11.052 9.387 -19.320 1.00 97.50 498 LYS A C 1
ATOM 3830 O O . LYS A 1 498 ? 11.644 9.177 -20.374 1.00 97.50 498 LYS A O 1
ATOM 3835 N N . VAL A 1 499 ? 11.126 8.540 -18.293 1.00 98.50 499 VAL A N 1
ATOM 3836 C CA . VAL A 1 499 ? 11.629 7.160 -18.438 1.00 98.50 499 VAL A CA 1
ATOM 3837 C C . VAL A 1 499 ? 10.644 6.350 -19.293 1.00 98.50 499 VAL A C 1
ATOM 3839 O O . VAL A 1 499 ? 11.041 5.591 -20.179 1.00 98.50 499 VAL A O 1
ATOM 3842 N N . LEU A 1 500 ? 9.349 6.590 -19.080 1.00 98.62 500 LEU A N 1
ATOM 3843 C CA . LEU A 1 500 ? 8.230 6.136 -19.895 1.00 98.62 500 LEU A CA 1
ATOM 3844 C C . LEU A 1 500 ? 7.557 7.343 -20.576 1.00 98.62 500 LEU A C 1
ATOM 3846 O O . LEU A 1 500 ? 7.218 8.326 -19.920 1.00 98.62 500 LEU A O 1
ATOM 3850 N N . THR A 1 501 ? 7.322 7.262 -21.886 1.00 98.19 501 THR A N 1
ATOM 3851 C CA . THR A 1 501 ? 6.568 8.257 -22.681 1.00 98.19 501 THR A CA 1
ATOM 3852 C C . THR A 1 501 ? 5.093 7.898 -22.857 1.00 98.19 501 THR A C 1
ATOM 3854 O O . THR A 1 501 ? 4.302 8.740 -23.276 1.00 98.19 501 THR A O 1
ATOM 3857 N N . GLY A 1 502 ? 4.709 6.667 -22.524 1.00 97.62 502 GLY A N 1
ATOM 3858 C CA . GLY A 1 502 ? 3.338 6.163 -22.564 1.00 97.62 502 GLY A CA 1
ATOM 3859 C C . GLY A 1 502 ? 3.166 4.991 -21.599 1.00 97.62 502 GLY A C 1
ATOM 3860 O O . GLY A 1 502 ? 4.129 4.590 -20.946 1.00 97.62 502 GLY A O 1
ATOM 3861 N N . ARG A 1 503 ? 1.951 4.433 -21.506 1.00 97.62 503 ARG A N 1
ATOM 3862 C CA . ARG A 1 503 ? 1.568 3.499 -20.424 1.00 97.62 503 ARG A CA 1
ATOM 3863 C C . ARG A 1 503 ? 2.456 2.252 -20.308 1.00 97.62 503 ARG A C 1
ATOM 3865 O O . ARG A 1 503 ? 2.647 1.740 -19.215 1.00 97.62 503 ARG A O 1
ATOM 3872 N N . THR A 1 504 ? 3.050 1.817 -21.417 1.00 98.12 504 THR A N 1
ATOM 3873 C CA . THR A 1 504 ? 4.048 0.733 -21.479 1.00 98.12 504 THR A CA 1
ATOM 3874 C C . THR A 1 504 ? 5.244 1.093 -22.375 1.00 98.12 504 THR A C 1
ATOM 3876 O O . THR A 1 504 ? 5.991 0.210 -22.800 1.00 98.12 504 THR A O 1
ATOM 3879 N N . THR A 1 505 ? 5.411 2.371 -22.734 1.00 98.50 505 THR A N 1
ATOM 3880 C CA . THR A 1 505 ? 6.343 2.805 -23.792 1.00 98.50 505 THR A CA 1
ATOM 3881 C C . THR A 1 505 ? 7.571 3.475 -23.178 1.00 98.50 505 THR A C 1
ATOM 3883 O O . THR A 1 505 ? 7.421 4.558 -22.613 1.00 98.50 505 THR A O 1
ATOM 3886 N N . PRO A 1 506 ? 8.777 2.889 -23.277 1.00 98.44 506 PRO A N 1
ATOM 3887 C CA . PRO A 1 506 ? 10.001 3.511 -22.780 1.00 98.44 506 PRO A CA 1
ATOM 3888 C C . PRO A 1 506 ? 10.475 4.651 -23.692 1.00 98.44 506 PRO A C 1
ATOM 3890 O O . PRO A 1 506 ? 10.308 4.600 -24.912 1.00 98.44 506 PRO A O 1
ATOM 3893 N N . ALA A 1 507 ? 11.118 5.663 -23.111 1.00 98.31 507 ALA A N 1
ATOM 3894 C CA . ALA A 1 507 ? 11.910 6.627 -23.872 1.00 98.31 507 ALA A CA 1
ATOM 3895 C C . ALA A 1 507 ? 13.294 6.053 -24.194 1.00 98.31 507 ALA A C 1
ATOM 3897 O O . ALA A 1 507 ? 13.877 5.368 -23.363 1.00 98.31 507 ALA A O 1
ATOM 3898 N N . SER A 1 508 ? 13.888 6.407 -25.336 1.00 97.25 508 SER A N 1
ATOM 3899 C CA . SER A 1 508 ? 15.322 6.153 -25.558 1.00 97.25 508 SER A CA 1
ATOM 3900 C C . SER A 1 508 ? 16.158 6.862 -24.474 1.00 97.25 508 SER A C 1
ATOM 3902 O O . SER A 1 508 ? 15.862 8.024 -24.183 1.00 97.25 508 SER A O 1
ATOM 3904 N N . PRO A 1 509 ? 17.182 6.228 -23.862 1.00 97.75 509 PRO A N 1
ATOM 3905 C CA . PRO A 1 509 ? 17.796 4.927 -24.179 1.00 97.75 509 PRO A CA 1
ATOM 3906 C C . PRO A 1 509 ? 17.273 3.741 -23.333 1.00 97.75 509 PRO A C 1
ATOM 3908 O O . PRO A 1 509 ? 17.949 2.719 -23.198 1.00 97.75 509 PRO A O 1
ATOM 3911 N N . TRP A 1 510 ? 16.105 3.866 -22.702 1.00 98.62 510 TRP A N 1
ATOM 3912 C CA . TRP A 1 510 ? 15.491 2.791 -21.926 1.00 98.62 510 TRP A CA 1
ATOM 3913 C C . TRP A 1 510 ? 14.861 1.729 -22.828 1.00 98.62 510 TRP A C 1
ATOM 3915 O O . TRP A 1 510 ? 14.245 2.020 -23.854 1.00 98.62 510 TRP A O 1
ATOM 3925 N N . LYS A 1 511 ? 14.959 0.471 -22.399 1.00 98.69 511 LYS A N 1
ATOM 3926 C CA . LYS A 1 511 ? 14.300 -0.678 -23.019 1.00 98.69 511 LYS A CA 1
ATOM 3927 C C . LYS A 1 511 ? 13.400 -1.370 -22.001 1.00 98.69 511 LYS A C 1
ATOM 3929 O O . LYS A 1 511 ? 13.897 -1.879 -20.998 1.00 98.69 511 LYS A O 1
ATOM 3934 N N . ARG A 1 512 ? 12.094 -1.439 -22.287 1.00 98.56 512 ARG A N 1
ATOM 3935 C CA . ARG A 1 512 ? 11.144 -2.278 -21.541 1.00 98.56 512 ARG A CA 1
ATOM 3936 C C . ARG A 1 512 ? 11.351 -3.745 -21.920 1.00 98.56 512 ARG A C 1
ATOM 3938 O O . ARG A 1 512 ? 11.471 -4.065 -23.102 1.00 98.56 512 ARG A O 1
ATOM 3945 N N . THR A 1 513 ? 11.363 -4.623 -20.926 1.00 98.25 513 THR A N 1
ATOM 3946 C CA . THR A 1 513 ? 11.322 -6.082 -21.085 1.00 98.25 513 THR A CA 1
ATOM 3947 C C . THR A 1 513 ? 10.122 -6.605 -20.305 1.00 98.25 513 THR A C 1
ATOM 3949 O O . THR A 1 513 ? 9.906 -6.191 -19.171 1.00 98.25 513 THR A O 1
ATOM 3952 N N . TRP A 1 514 ? 9.327 -7.480 -20.914 1.00 98.06 514 TRP A N 1
ATOM 3953 C CA . TRP A 1 514 ? 8.242 -8.194 -20.241 1.00 98.06 514 TRP A CA 1
ATOM 3954 C C . TRP A 1 514 ? 8.754 -9.575 -19.835 1.00 98.06 514 TRP A C 1
ATOM 3956 O O . TRP A 1 514 ? 9.327 -10.271 -20.676 1.00 98.06 514 TRP A O 1
ATOM 3966 N N . HIS A 1 515 ? 8.596 -9.950 -18.565 1.00 96.62 515 HIS A N 1
ATOM 3967 C CA . HIS A 1 515 ? 9.061 -11.242 -18.057 1.00 96.62 515 HIS A CA 1
ATOM 3968 C C . HIS A 1 515 ? 7.880 -12.187 -17.876 1.00 96.62 515 HIS A C 1
ATOM 3970 O O . HIS A 1 515 ? 7.046 -11.998 -16.991 1.00 96.62 515 HIS A O 1
ATOM 3976 N N . GLU A 1 516 ? 7.843 -13.234 -18.694 1.00 95.31 516 GLU A N 1
ATOM 3977 C CA . GLU A 1 516 ? 6.966 -14.389 -18.505 1.00 95.31 516 GLU A CA 1
ATOM 3978 C C . GLU A 1 516 ? 7.778 -15.545 -17.897 1.00 95.31 516 GLU A C 1
ATOM 3980 O O . GLU A 1 516 ? 8.930 -15.751 -18.286 1.00 95.31 516 GLU A O 1
ATOM 3985 N N . PRO A 1 517 ? 7.224 -16.289 -16.924 1.00 95.31 517 PRO A N 1
ATOM 3986 C CA . PRO A 1 517 ? 5.838 -16.234 -16.451 1.00 95.31 517 PRO A CA 1
ATOM 3987 C C . PRO A 1 517 ? 5.554 -15.149 -15.394 1.00 95.31 517 PRO A C 1
ATOM 3989 O O . PRO A 1 517 ? 4.417 -15.060 -14.953 1.00 95.31 517 PRO A O 1
ATOM 3992 N N . ALA A 1 518 ? 6.529 -14.331 -14.969 1.00 97.38 518 ALA A N 1
ATOM 3993 C CA . ALA A 1 518 ? 6.368 -13.387 -13.850 1.00 97.38 518 ALA A CA 1
ATOM 3994 C C . ALA A 1 518 ? 5.193 -12.397 -13.966 1.00 97.38 518 ALA A C 1
ATOM 3996 O O . ALA A 1 518 ? 4.729 -11.903 -12.941 1.00 97.38 518 ALA A O 1
ATOM 3997 N N . MET A 1 519 ? 4.747 -12.072 -15.184 1.00 98.25 519 MET A N 1
ATOM 3998 C CA . MET A 1 519 ? 3.796 -10.991 -15.479 1.00 98.25 519 MET A CA 1
ATOM 3999 C C . MET A 1 519 ? 4.240 -9.647 -14.883 1.00 98.25 519 MET A C 1
ATOM 4001 O O . MET A 1 519 ? 3.460 -8.915 -14.262 1.00 98.25 519 MET A O 1
ATOM 4005 N N . SER A 1 520 ? 5.530 -9.339 -15.044 1.00 97.69 520 SER A N 1
ATOM 4006 C CA . SER A 1 520 ? 6.149 -8.108 -14.548 1.00 97.69 520 SER A CA 1
ATOM 4007 C C . SER A 1 520 ? 7.041 -7.456 -15.607 1.00 97.69 520 SER A C 1
ATOM 4009 O O . SER A 1 520 ? 7.834 -8.148 -16.259 1.00 97.69 520 SER A O 1
ATOM 4011 N N . PRO A 1 521 ? 6.965 -6.126 -15.769 1.00 98.62 521 PRO A N 1
ATOM 4012 C CA . PRO A 1 521 ? 7.860 -5.380 -16.628 1.00 98.62 521 PRO A CA 1
ATOM 4013 C C . PRO A 1 521 ? 9.162 -5.000 -15.902 1.00 98.62 521 PRO A C 1
ATOM 4015 O O . PRO A 1 521 ? 9.220 -4.788 -14.687 1.00 98.62 521 PRO A O 1
ATOM 4018 N N . THR A 1 522 ? 10.229 -4.851 -16.680 1.00 98.75 522 THR A N 1
ATOM 4019 C CA . THR A 1 522 ? 11.463 -4.183 -16.255 1.00 98.75 522 THR A CA 1
ATOM 4020 C C . THR A 1 522 ? 11.889 -3.160 -17.294 1.00 98.75 522 THR A C 1
ATOM 4022 O O . THR A 1 522 ? 11.519 -3.253 -18.465 1.00 98.75 522 THR A O 1
ATOM 4025 N N . LEU A 1 523 ? 12.689 -2.186 -16.878 1.00 98.88 523 LEU A N 1
ATOM 4026 C CA . LEU A 1 523 ? 13.333 -1.194 -17.729 1.00 98.88 523 LEU A CA 1
ATOM 4027 C C . LEU A 1 523 ? 14.844 -1.309 -17.545 1.00 98.88 523 LEU A C 1
ATOM 4029 O O . LEU A 1 523 ? 15.313 -1.413 -16.416 1.00 98.88 523 LEU A O 1
ATOM 4033 N N . LEU A 1 524 ? 15.603 -1.265 -18.638 1.00 98.81 524 LEU A N 1
ATOM 4034 C CA . LEU A 1 524 ? 17.062 -1.150 -18.607 1.00 98.81 524 LEU A CA 1
ATOM 4035 C C . LEU A 1 524 ? 17.500 0.029 -19.475 1.00 98.81 524 LEU A C 1
ATOM 4037 O O . LEU A 1 524 ? 17.161 0.082 -20.657 1.00 98.81 524 LEU A O 1
ATOM 4041 N N . ASN A 1 525 ? 18.275 0.946 -18.909 1.00 98.56 525 ASN A N 1
ATOM 4042 C CA . ASN A 1 525 ? 18.941 2.016 -19.641 1.00 98.56 525 ASN A CA 1
ATOM 4043 C C . ASN A 1 525 ? 20.229 1.481 -20.285 1.00 98.56 525 ASN A C 1
ATOM 4045 O O . ASN A 1 525 ? 21.123 1.002 -19.584 1.00 98.56 525 ASN A O 1
ATOM 4049 N N . SER A 1 526 ? 20.352 1.553 -21.614 1.00 96.62 526 SER A N 1
ATOM 4050 C CA . SER A 1 526 ? 21.519 0.986 -22.308 1.00 96.62 526 SER A CA 1
ATOM 4051 C C . SER A 1 526 ? 22.831 1.741 -22.078 1.00 96.62 526 SER A C 1
ATOM 4053 O O . SER A 1 526 ? 23.888 1.189 -22.372 1.00 96.62 526 SER A O 1
ATOM 4055 N N . ASN A 1 527 ? 22.785 2.982 -21.585 1.00 96.88 527 ASN A N 1
ATOM 4056 C CA . ASN A 1 527 ? 23.964 3.850 -21.500 1.00 96.88 527 ASN A CA 1
ATOM 4057 C C . ASN A 1 527 ? 24.713 3.706 -20.169 1.00 96.88 527 ASN A C 1
ATOM 4059 O O . ASN A 1 527 ? 25.927 3.877 -20.138 1.00 96.88 527 ASN A O 1
ATOM 4063 N N . ASN A 1 528 ? 23.998 3.416 -19.080 1.00 96.69 528 ASN A N 1
ATOM 4064 C CA . ASN A 1 528 ? 24.556 3.304 -17.727 1.00 96.69 528 ASN A CA 1
ATOM 4065 C C . ASN A 1 528 ? 24.156 2.010 -16.997 1.00 96.69 528 ASN A C 1
ATOM 4067 O O . ASN A 1 528 ? 24.490 1.852 -15.831 1.00 96.69 528 ASN A O 1
ATOM 4071 N N . LEU A 1 529 ? 23.444 1.091 -17.662 1.00 98.31 529 LEU A N 1
ATOM 4072 C CA . LEU A 1 529 ? 22.956 -0.164 -17.079 1.00 98.31 529 LEU A CA 1
ATOM 4073 C C . LEU A 1 529 ? 22.080 0.026 -15.825 1.00 98.31 529 LEU A C 1
ATOM 4075 O O . LEU A 1 529 ? 21.983 -0.866 -14.981 1.00 98.31 529 LEU A O 1
ATOM 4079 N N . HIS A 1 530 ? 21.388 1.165 -15.725 1.00 98.38 530 HIS A N 1
ATOM 4080 C CA . HIS A 1 530 ? 20.370 1.374 -14.701 1.00 98.38 530 HIS A CA 1
ATOM 4081 C C . HIS A 1 530 ? 19.149 0.504 -15.008 1.00 98.38 530 HIS A C 1
ATOM 4083 O O . HIS A 1 530 ? 18.502 0.659 -16.047 1.00 98.38 530 HIS A O 1
ATOM 4089 N N . TYR A 1 531 ? 18.855 -0.429 -14.112 1.00 98.75 531 TYR A N 1
ATOM 4090 C CA . TYR A 1 531 ? 17.759 -1.386 -14.182 1.00 98.75 531 TYR A CA 1
ATOM 4091 C C . TYR A 1 531 ? 16.661 -0.996 -13.190 1.00 98.75 531 TYR A C 1
ATOM 4093 O O . TYR A 1 531 ? 16.953 -0.613 -12.058 1.00 98.75 531 TYR A O 1
ATOM 4101 N N . ILE A 1 532 ? 15.399 -1.133 -13.592 1.00 98.81 532 ILE A N 1
ATOM 4102 C CA . ILE A 1 532 ? 14.221 -0.896 -12.751 1.00 98.81 532 ILE A CA 1
ATOM 4103 C C . ILE A 1 532 ? 13.247 -2.059 -12.953 1.00 98.81 532 ILE A C 1
ATOM 4105 O O . ILE A 1 532 ? 12.859 -2.338 -14.086 1.00 98.81 532 ILE A O 1
ATOM 4109 N N . SER A 1 533 ? 12.806 -2.711 -11.878 1.00 98.62 533 SER A N 1
ATOM 4110 C CA . SER A 1 533 ? 11.608 -3.561 -11.901 1.00 98.62 533 SER A CA 1
ATOM 4111 C C . SER A 1 533 ? 10.458 -2.811 -11.251 1.00 98.62 533 SER A C 1
ATOM 4113 O O . SER A 1 533 ? 10.633 -2.264 -10.168 1.00 98.62 533 SER A O 1
ATOM 4115 N N . TYR A 1 534 ? 9.307 -2.769 -11.910 1.00 98.81 534 TYR A N 1
ATOM 4116 C CA . TYR A 1 534 ? 8.158 -1.939 -11.551 1.00 98.81 534 TYR A CA 1
ATOM 4117 C C . TYR A 1 534 ? 6.866 -2.633 -12.000 1.00 98.81 534 TYR A C 1
ATOM 4119 O O . TYR A 1 534 ? 6.926 -3.744 -12.523 1.00 98.81 534 TYR A O 1
ATOM 4127 N N . ASP A 1 535 ? 5.722 -1.978 -11.826 1.00 98.75 535 ASP A N 1
ATOM 4128 C CA . ASP A 1 535 ? 4.457 -2.384 -12.436 1.00 98.75 535 ASP A CA 1
ATOM 4129 C C . ASP A 1 535 ? 3.909 -1.302 -13.379 1.00 98.75 535 ASP A C 1
ATOM 4131 O O . ASP A 1 535 ? 4.120 -0.105 -13.176 1.00 98.75 535 ASP A O 1
ATOM 4135 N N . ASP A 1 536 ? 3.204 -1.738 -14.423 1.00 98.56 536 ASP A N 1
ATOM 4136 C CA . ASP A 1 536 ? 2.467 -0.883 -15.354 1.00 98.56 536 ASP A CA 1
ATOM 4137 C C . ASP A 1 536 ? 1.059 -1.428 -15.617 1.00 98.56 536 ASP A C 1
ATOM 4139 O O . ASP A 1 536 ? 0.641 -2.423 -15.025 1.00 98.56 536 ASP A O 1
ATOM 4143 N N . ILE A 1 537 ? 0.308 -0.782 -16.516 1.00 98.00 537 ILE A N 1
ATOM 4144 C CA . ILE A 1 537 ? -1.066 -1.196 -16.819 1.00 98.00 537 ILE A CA 1
ATOM 4145 C C . ILE A 1 537 ? -1.180 -2.677 -17.196 1.00 98.00 537 ILE A C 1
ATOM 4147 O O . ILE A 1 537 ? -2.154 -3.310 -16.811 1.00 98.00 537 ILE A O 1
ATOM 4151 N N . GLN A 1 538 ? -0.200 -3.258 -17.904 1.00 98.44 538 GLN A N 1
ATOM 4152 C CA . GLN A 1 538 ? -0.271 -4.650 -18.353 1.00 98.44 538 GLN A CA 1
ATOM 4153 C C . GLN A 1 538 ? -0.187 -5.597 -17.155 1.00 98.44 538 GLN A C 1
ATOM 4155 O O . GLN A 1 538 ? -0.940 -6.562 -17.071 1.00 98.44 538 GLN A O 1
ATOM 4160 N N . SER A 1 539 ? 0.710 -5.309 -16.215 1.00 98.69 539 SER A N 1
ATOM 4161 C CA . SER A 1 539 ? 0.915 -6.138 -15.032 1.00 98.69 539 SER A CA 1
ATOM 4162 C C . SER A 1 539 ? -0.177 -5.941 -13.974 1.00 98.69 539 SER A C 1
ATOM 4164 O O . SER A 1 539 ? -0.512 -6.892 -13.261 1.00 98.69 539 SER A O 1
ATOM 4166 N N . MET A 1 540 ? -0.808 -4.765 -13.934 1.00 98.56 540 MET A N 1
ATOM 4167 C CA . MET A 1 540 ? -2.030 -4.528 -13.159 1.00 98.56 540 MET A CA 1
ATOM 4168 C C . MET A 1 540 ? -3.209 -5.369 -13.674 1.00 98.56 540 MET A C 1
ATOM 4170 O O . MET A 1 540 ? -3.857 -6.025 -12.855 1.00 98.56 540 MET A O 1
ATOM 4174 N N . ARG A 1 541 ? -3.421 -5.467 -15.001 1.00 98.25 541 ARG A N 1
ATOM 4175 C CA . ARG A 1 541 ? -4.471 -6.336 -15.586 1.00 98.25 541 ARG A CA 1
ATOM 4176 C C . ARG A 1 541 ? -4.346 -7.783 -15.118 1.00 98.25 541 ARG A C 1
ATOM 4178 O O . ARG A 1 541 ? -5.298 -8.369 -14.608 1.00 98.25 541 ARG A O 1
ATOM 4185 N N . GLU A 1 542 ? -3.146 -8.354 -15.245 1.00 98.62 542 GLU A N 1
ATOM 4186 C CA . GLU A 1 542 ? -2.880 -9.753 -14.876 1.00 98.62 542 GLU A CA 1
ATOM 4187 C C . GLU A 1 542 ? -3.101 -10.017 -13.377 1.00 98.62 542 GLU A C 1
ATOM 4189 O O . GLU A 1 542 ? -3.591 -11.083 -12.998 1.00 98.62 542 GLU A O 1
ATOM 4194 N N . ARG A 1 543 ? -2.803 -9.037 -12.512 1.00 98.56 543 ARG A N 1
ATOM 4195 C CA . ARG A 1 543 ? -3.056 -9.125 -11.062 1.00 98.56 543 ARG A CA 1
ATOM 4196 C C . ARG A 1 543 ? -4.543 -9.067 -10.732 1.00 98.56 543 ARG A C 1
ATOM 4198 O O . ARG A 1 543 ? -5.015 -9.894 -9.957 1.00 98.56 543 ARG A O 1
ATOM 4205 N N . VAL A 1 544 ? -5.296 -8.153 -11.340 1.00 98.31 544 VAL A N 1
ATOM 4206 C CA . VAL A 1 544 ? -6.753 -8.070 -11.149 1.00 98.31 544 VAL A CA 1
ATOM 4207 C C . VAL A 1 544 ? -7.446 -9.329 -11.674 1.00 98.31 544 VAL A C 1
ATOM 4209 O O . VAL A 1 544 ? -8.282 -9.911 -10.977 1.00 98.31 544 VAL A O 1
ATOM 4212 N N . LYS A 1 545 ? -7.031 -9.826 -12.844 1.00 98.19 545 LYS A N 1
ATOM 4213 C CA . LYS A 1 545 ? -7.482 -11.111 -13.384 1.00 98.19 545 LYS A CA 1
ATOM 4214 C C . LYS A 1 545 ? -7.196 -12.264 -12.414 1.00 98.19 545 LYS A C 1
ATOM 4216 O O . LYS A 1 545 ? -8.106 -13.033 -12.113 1.00 98.19 545 LYS A O 1
ATOM 4221 N N . TYR A 1 546 ? -5.980 -12.348 -11.866 1.00 98.50 546 TYR A N 1
ATOM 4222 C CA . TYR A 1 546 ? -5.621 -13.342 -10.848 1.00 98.50 546 TYR A CA 1
ATOM 4223 C C . TYR A 1 546 ? -6.541 -13.275 -9.620 1.00 98.50 546 TYR A C 1
ATOM 4225 O O . TYR A 1 546 ? -7.008 -14.314 -9.150 1.00 98.50 546 TYR A O 1
ATOM 4233 N N . CYS A 1 547 ? -6.844 -12.073 -9.115 1.00 98.31 547 CYS A N 1
ATOM 4234 C CA . CYS A 1 547 ? -7.754 -11.896 -7.981 1.00 98.31 547 CYS A CA 1
ATOM 4235 C C . CYS A 1 547 ? -9.134 -12.508 -8.250 1.00 98.31 547 CYS A C 1
ATOM 4237 O O . CYS A 1 547 ? -9.666 -13.230 -7.404 1.00 98.31 547 CYS A O 1
ATOM 4239 N N . LYS A 1 548 ? -9.691 -12.248 -9.437 1.00 96.31 548 LYS A N 1
ATOM 4240 C CA . LYS A 1 548 ? -11.011 -12.739 -9.857 1.00 96.31 548 LYS A CA 1
ATOM 4241 C C . LYS A 1 548 ? -10.996 -14.256 -10.061 1.00 96.31 548 LYS A C 1
ATOM 4243 O O . LYS A 1 548 ? -11.812 -14.952 -9.460 1.00 96.31 548 LYS A O 1
ATOM 4248 N N . ASP A 1 549 ? -10.012 -14.779 -10.796 1.00 97.06 549 ASP A N 1
ATOM 4249 C CA . ASP A 1 549 ? -9.844 -16.218 -11.065 1.00 97.06 549 ASP A CA 1
ATOM 4250 C C . ASP A 1 549 ? -9.689 -17.058 -9.782 1.00 97.06 549 ASP A C 1
ATOM 4252 O O . ASP A 1 549 ? -10.104 -18.218 -9.734 1.00 97.06 549 ASP A O 1
ATOM 4256 N N . LYS A 1 550 ? -9.079 -16.493 -8.731 1.00 97.38 550 LYS A N 1
ATOM 4257 C CA . LYS A 1 550 ? -8.847 -17.167 -7.439 1.00 97.38 550 LYS A CA 1
ATOM 4258 C C . LYS A 1 550 ? -9.946 -16.906 -6.401 1.00 97.38 550 LYS A C 1
ATOM 4260 O O . LYS A 1 550 ? -9.859 -17.446 -5.298 1.00 97.38 550 LYS A O 1
ATOM 4265 N N . GLY A 1 551 ? -10.959 -16.095 -6.718 1.00 97.19 551 GLY A N 1
ATOM 4266 C CA . GLY A 1 551 ? -12.034 -15.736 -5.786 1.00 97.19 551 GLY A CA 1
ATOM 4267 C C . GLY A 1 551 ? -11.546 -14.945 -4.567 1.00 97.19 551 GLY A C 1
ATOM 4268 O O . GLY A 1 551 ? -12.005 -15.192 -3.448 1.00 97.19 551 GLY A O 1
ATOM 4269 N N . LEU A 1 552 ? -10.586 -14.039 -4.772 1.00 98.50 552 LEU A N 1
ATOM 4270 C CA . LEU A 1 552 ? -9.995 -13.219 -3.716 1.00 98.50 552 LEU A CA 1
ATOM 4271 C C . LEU A 1 552 ? -10.980 -12.187 -3.140 1.00 98.50 552 LEU A C 1
ATOM 4273 O O . LEU A 1 552 ? -12.019 -11.883 -3.728 1.00 98.50 552 LEU A O 1
ATOM 4277 N N . ALA A 1 553 ? -10.648 -11.629 -1.976 1.00 97.88 553 ALA A N 1
ATOM 4278 C CA . ALA A 1 553 ? -11.410 -10.548 -1.351 1.00 97.88 553 ALA A CA 1
ATOM 4279 C C . ALA A 1 553 ? -11.356 -9.248 -2.169 1.00 97.88 553 ALA A C 1
ATOM 4281 O O . ALA A 1 553 ? -12.336 -8.508 -2.199 1.00 97.88 553 ALA A O 1
ATOM 4282 N N . GLY A 1 554 ? -10.219 -8.966 -2.809 1.00 97.94 554 GLY A N 1
ATOM 4283 C CA . GLY A 1 554 ? -9.944 -7.675 -3.435 1.00 97.94 554 GLY A CA 1
ATOM 4284 C C . GLY A 1 554 ? -8.565 -7.582 -4.079 1.00 97.94 554 GLY A C 1
ATOM 4285 O O . GLY A 1 554 ? -7.784 -8.538 -4.072 1.00 97.94 554 GLY A O 1
ATOM 4286 N N . PHE A 1 555 ? -8.265 -6.399 -4.603 1.00 98.69 555 PHE A N 1
ATOM 4287 C CA . PHE A 1 555 ? -6.922 -5.985 -4.997 1.00 98.69 555 PHE A CA 1
ATOM 4288 C C . PHE A 1 555 ? -6.548 -4.729 -4.205 1.00 98.69 555 PHE A C 1
ATOM 4290 O O . PHE A 1 555 ? -7.307 -3.762 -4.178 1.00 98.69 555 PHE A O 1
ATOM 4297 N N . MET A 1 556 ? -5.408 -4.772 -3.521 1.00 98.56 556 MET A N 1
ATOM 4298 C CA . MET A 1 556 ? -4.903 -3.691 -2.679 1.00 98.56 556 MET A CA 1
ATOM 4299 C C . MET A 1 556 ? -3.739 -2.980 -3.365 1.00 98.56 556 MET A C 1
ATOM 4301 O O . MET A 1 556 ? -2.907 -3.634 -3.982 1.00 98.56 556 MET A O 1
ATOM 4305 N N . ILE A 1 557 ? -3.658 -1.656 -3.248 1.00 98.56 557 ILE A N 1
ATOM 4306 C CA . ILE A 1 557 ? -2.618 -0.838 -3.880 1.00 98.56 557 ILE A CA 1
ATOM 4307 C C . ILE A 1 557 ? -1.820 -0.048 -2.842 1.00 98.56 557 ILE A C 1
ATOM 4309 O O . ILE A 1 557 ? -2.389 0.745 -2.084 1.00 98.56 557 ILE A O 1
ATOM 4313 N N . TRP A 1 558 ? -0.492 -0.179 -2.905 1.00 98.44 558 TRP A N 1
ATOM 4314 C CA . TRP A 1 558 ? 0.457 0.746 -2.288 1.00 98.44 558 TRP A CA 1
ATOM 4315 C C . TRP A 1 558 ? 1.219 1.541 -3.366 1.00 98.44 558 TRP A C 1
ATOM 4317 O O . TRP A 1 558 ? 2.008 0.976 -4.119 1.00 98.44 558 TRP A O 1
ATOM 4327 N N . GLU A 1 559 ? 1.050 2.854 -3.493 1.00 97.44 559 GLU A N 1
ATOM 4328 C CA . GLU A 1 559 ? 0.030 3.708 -2.869 1.00 97.44 559 GLU A CA 1
ATOM 4329 C C . GLU A 1 559 ? -0.463 4.764 -3.866 1.00 97.44 559 GLU A C 1
ATOM 4331 O O . GLU A 1 559 ? 0.194 5.038 -4.874 1.00 97.44 559 GLU A O 1
ATOM 4336 N N . LEU A 1 560 ? -1.653 5.318 -3.623 1.00 97.19 560 LEU A N 1
ATOM 4337 C CA . LEU A 1 560 ? -2.425 6.038 -4.641 1.00 97.19 560 LEU A CA 1
ATOM 4338 C C . LEU A 1 560 ? -1.708 7.266 -5.231 1.00 97.19 560 LEU A C 1
ATOM 4340 O O . LEU A 1 560 ? -1.916 7.606 -6.396 1.00 97.19 560 LEU A O 1
ATOM 4344 N N . SER A 1 561 ? -0.853 7.924 -4.447 1.00 96.06 561 SER A N 1
ATOM 4345 C CA . SER A 1 561 ? -0.126 9.142 -4.825 1.00 96.06 561 SER A CA 1
ATOM 4346 C C . SER A 1 561 ? 1.003 8.906 -5.835 1.00 96.06 561 SER A C 1
ATOM 4348 O O . SER A 1 561 ? 1.497 9.850 -6.456 1.00 96.06 561 SER A O 1
ATOM 4350 N N . GLN A 1 562 ? 1.378 7.642 -6.043 1.00 97.31 562 GLN A N 1
ATOM 4351 C CA . GLN A 1 562 ? 2.424 7.216 -6.972 1.00 97.31 562 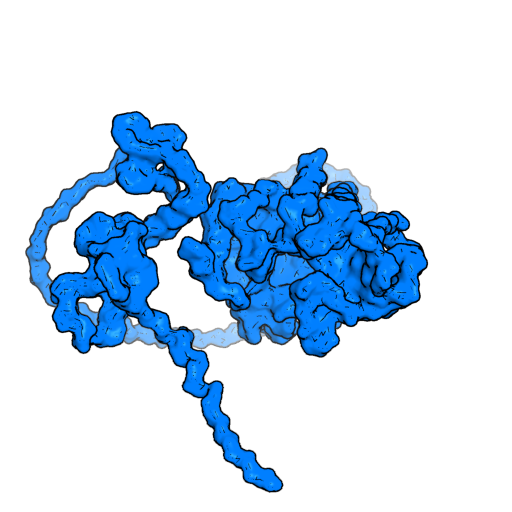GLN A CA 1
ATOM 4352 C C . GLN A 1 562 ? 1.917 6.936 -8.389 1.00 97.31 562 GLN A C 1
ATOM 4354 O O . GLN A 1 562 ? 2.731 6.623 -9.257 1.00 97.31 562 GLN A O 1
ATOM 4359 N N . ASP A 1 563 ? 0.614 7.063 -8.654 1.00 97.50 563 ASP A N 1
ATOM 4360 C CA . ASP A 1 563 ? 0.064 6.947 -10.006 1.00 97.50 563 ASP A CA 1
ATOM 4361 C C . ASP A 1 563 ? 0.314 8.216 -10.844 1.00 97.50 563 ASP A C 1
ATOM 4363 O O . ASP A 1 563 ? 0.378 9.337 -10.333 1.00 97.50 563 ASP A O 1
ATOM 4367 N N . TYR A 1 564 ? 0.411 8.058 -12.162 1.00 96.50 564 TYR A N 1
ATOM 4368 C CA . TYR A 1 564 ? 0.475 9.164 -13.110 1.00 96.50 564 TYR A CA 1
ATOM 4369 C C . TYR A 1 564 ? -0.896 9.362 -13.752 1.00 96.50 564 TYR A C 1
ATOM 4371 O O . TYR A 1 564 ? -1.340 8.514 -14.518 1.00 96.50 564 TYR A O 1
ATOM 4379 N N . ASN A 1 565 ? -1.560 10.489 -13.477 1.00 94.56 565 ASN A N 1
ATOM 4380 C CA . ASN A 1 565 ? -2.852 10.851 -14.080 1.00 94.56 565 ASN A CA 1
ATOM 4381 C C . ASN A 1 565 ? -3.908 9.722 -14.030 1.00 94.56 565 ASN A C 1
ATOM 4383 O O . ASN A 1 565 ? -4.640 9.530 -14.997 1.00 94.56 565 ASN A O 1
ATOM 4387 N N . ARG A 1 566 ? -3.962 8.984 -12.910 1.00 96.19 566 ARG A N 1
ATOM 4388 C CA . ARG A 1 566 ? -4.862 7.839 -12.662 1.00 96.19 566 ARG A CA 1
ATOM 4389 C C . ARG A 1 566 ? -4.721 6.651 -13.632 1.00 96.19 566 ARG A C 1
ATOM 4391 O O . ARG A 1 566 ? -5.610 5.809 -13.694 1.00 96.19 566 ARG A O 1
ATOM 4398 N N . GLU A 1 567 ? -3.639 6.550 -14.401 1.00 97.94 567 GLU A N 1
ATOM 4399 C CA . GLU A 1 567 ? -3.534 5.523 -15.443 1.00 97.94 567 GLU A CA 1
ATOM 4400 C C . GLU A 1 567 ? -3.490 4.084 -14.920 1.00 97.94 567 GLU A C 1
ATOM 4402 O O . GLU A 1 567 ? -3.987 3.196 -15.616 1.00 97.94 567 GLU A O 1
ATOM 4407 N N . LEU A 1 568 ? -2.889 3.833 -13.752 1.00 98.56 568 LEU A N 1
ATOM 4408 C CA . LEU A 1 568 ? -2.875 2.497 -13.153 1.00 98.56 568 LEU A CA 1
ATOM 4409 C C . LEU A 1 568 ? -4.189 2.203 -12.425 1.00 98.56 568 LEU A C 1
ATOM 4411 O O . LEU A 1 568 ? -4.748 1.121 -12.603 1.00 98.56 568 LEU A O 1
ATOM 4415 N N . ILE A 1 569 ? -4.706 3.153 -11.639 1.00 98.12 569 ILE A N 1
ATOM 4416 C CA . ILE A 1 569 ? -5.946 2.949 -10.879 1.00 98.12 569 ILE A CA 1
ATOM 4417 C C . ILE A 1 569 ? -7.168 2.818 -11.796 1.00 98.12 569 ILE A C 1
ATOM 4419 O O . ILE A 1 569 ? -8.018 1.979 -11.528 1.00 98.12 569 ILE A O 1
ATOM 4423 N N . GLU A 1 570 ? -7.256 3.570 -12.899 1.00 97.81 570 GLU A N 1
ATOM 4424 C CA . GLU A 1 570 ? -8.367 3.444 -13.855 1.00 97.81 570 GLU A CA 1
ATOM 4425 C C . GLU A 1 570 ? -8.362 2.086 -14.559 1.00 97.81 570 GLU A C 1
ATOM 4427 O O . GLU A 1 570 ? -9.428 1.521 -14.793 1.00 97.81 570 GLU A O 1
ATOM 4432 N N . GLU A 1 571 ? -7.184 1.529 -14.856 1.00 98.06 571 GLU A N 1
ATOM 4433 C CA . GLU A 1 571 ? -7.089 0.181 -15.420 1.00 98.06 571 GLU A CA 1
ATOM 4434 C C . GLU A 1 571 ? -7.504 -0.884 -14.397 1.00 98.06 571 GLU A C 1
ATOM 4436 O O . GLU A 1 571 ? -8.275 -1.780 -14.731 1.00 98.06 571 GLU A O 1
ATOM 4441 N N . VAL A 1 572 ? -7.075 -0.744 -13.136 1.00 98.44 572 VAL A N 1
ATOM 4442 C CA . VAL A 1 572 ? -7.512 -1.621 -12.039 1.00 98.44 572 VAL A CA 1
ATOM 4443 C C . VAL A 1 572 ? -9.028 -1.564 -11.858 1.00 98.44 572 VAL A C 1
ATOM 4445 O O . VAL A 1 572 ? -9.670 -2.610 -11.833 1.00 98.44 572 VAL A O 1
ATOM 4448 N N . ILE A 1 573 ? -9.606 -0.364 -11.753 1.00 97.88 573 ILE A N 1
ATOM 4449 C CA . ILE A 1 573 ? -11.050 -0.160 -11.571 1.00 97.88 573 ILE A CA 1
ATOM 4450 C C . ILE A 1 573 ? -11.822 -0.774 -12.738 1.00 97.88 573 ILE A C 1
ATOM 4452 O O . ILE A 1 573 ? -12.808 -1.474 -12.513 1.00 97.88 573 ILE A O 1
ATOM 4456 N N . LYS A 1 574 ? -11.379 -0.541 -13.976 1.00 96.56 574 LYS A N 1
ATOM 4457 C CA . LYS A 1 574 ? -11.998 -1.114 -15.173 1.00 96.56 574 LYS A CA 1
ATOM 4458 C C . LYS A 1 574 ? -11.984 -2.642 -15.120 1.00 96.56 574 LYS A C 1
ATOM 4460 O O . LYS A 1 574 ? -13.044 -3.259 -15.120 1.00 96.56 574 LYS A O 1
ATOM 4465 N N . ASP A 1 575 ? -10.806 -3.248 -15.002 1.00 95.38 575 ASP A N 1
ATOM 4466 C CA . ASP A 1 575 ? -10.656 -4.705 -15.068 1.00 95.38 575 ASP A CA 1
ATOM 4467 C C . ASP A 1 575 ? -11.294 -5.427 -13.868 1.00 95.38 575 ASP A C 1
ATOM 4469 O O . ASP A 1 575 ? -11.604 -6.619 -13.953 1.00 95.38 575 ASP A O 1
ATOM 4473 N N . TYR A 1 576 ? -11.497 -4.736 -12.739 1.00 92.56 576 TYR A N 1
ATOM 4474 C CA . TYR A 1 576 ? -12.179 -5.293 -11.568 1.00 92.56 576 TYR A CA 1
ATOM 4475 C C . TYR A 1 576 ? -13.708 -5.303 -11.737 1.00 92.56 576 TYR A C 1
ATOM 4477 O O . TYR A 1 576 ? -14.360 -6.207 -11.217 1.00 92.56 576 TYR A O 1
ATOM 4485 N N . ASN A 1 577 ? -14.263 -4.339 -12.484 1.00 85.69 577 ASN A N 1
ATOM 4486 C CA . ASN A 1 577 ? -15.707 -4.173 -12.705 1.00 85.69 577 ASN A CA 1
ATOM 4487 C C . ASN A 1 577 ? -16.243 -4.815 -14.005 1.00 85.69 577 ASN A C 1
ATOM 4489 O O . ASN A 1 577 ? -17.454 -5.015 -14.107 1.00 85.69 577 ASN A O 1
ATOM 4493 N N . GLU A 1 578 ? -15.378 -5.119 -14.982 1.00 77.44 578 GLU A N 1
ATOM 4494 C CA . GLU A 1 578 ? -15.693 -5.960 -16.163 1.00 77.44 578 GLU A CA 1
ATOM 4495 C C . GLU A 1 578 ? -15.920 -7.447 -15.816 1.00 77.44 578 GLU A C 1
ATOM 4497 O O . GLU A 1 578 ? -16.547 -8.159 -16.629 1.00 77.44 578 GLU A O 1
#

pLDDT: mean 78.55, std 25.39, range [23.25, 98.88]

Secondary structure (DSSP, 8-state):
---------SSSSSSTTS--PPEEPSSTTB--SSEEPPBPTTTGGGTTT--TTGGG-GGGBPEE-TTSBEESSHHHHSTT--SSSPPTTHHHHHHHHHHHHHTT-SSB--SSSPPSTT-EE-TTSBEESSHHHHSS--------------------------------------------------------------------------SPPPTTSSEEEEEEEHHHHTTT--TTT---TT--EEEEEEEEE-TTS-EEES-TTSSS-STTS-HHHIIIIIIHHHSTT-EEEEEEE-TTTGGGHHHHHTSHHHHHHHHHHHHHHHHHTT-SEEEEE-S---SHHHHHHHHHHHHHHHHHH-SSSEEEEEEESSGGGGTT-HHHHHHHSSEEEEE---SSSTT-SB---SS-SS--TT-SS----HHHHHHHHHTTT--GGGEEEEEESEEEEEEES--GGGGTT-BEE--S--STT---BTTB---EEEHHHHHHTTSEEETTEEPTTEEEEEETTTTEEEEEETTT-EEEE---HHHHHHHHHHHHHTT-SEEEEE-GGGSSTTHHHHHHHHHHH-

InterPro domains:
  IPR001002 Chitin-binding, type 1 [PF00187] (114-137)
  IPR001002 Chitin-binding, type 1 [PS50941] (28-88)
  IPR001002 Chitin-binding, type 1 [PS50941] (110-146)
  IPR001002 Chitin-binding, type 1 [SM00270] (30-86)
  IPR001002 Chitin-binding, type 1 [SM00270] (108-142)
  IPR001223 Glycoside hydrolase family 18, catalytic domain [PF00704] (220-563)
  IPR001223 Glycoside hydrolase family 18, catalytic domain [PS51910] (218-578)
  IPR001579 Glycosyl hydrolase family 18, active site [PS01095] (331-339)
  IPR011583 Chitinase II/V-like, catalytic domain [SM00636] (218-563)
  IPR017853 Glycoside hydrolase superfamily [SSF51445] (209-566)
  IPR018371 Chitin-binding, type 1, conserved site [PS00026] (115-134)
  IPR029070 Chitinase insertion domain superfamily [G3DSA:3.10.50.10] (451-534)
  IPR036861 Endochitinase-like superfamily [G3DSA:3.30.60.10] (29-101)
  IPR036861 Endochitinase-like superfamily [G3DSA:3.30.60.10] (106-136)
  IPR036861 Endochitinase-like superfamily [SSF57016] (59-90)
  IPR036861 Endochitinase-like superfamily [SSF57016] (110-139)
  IPR050314 Glycosyl hydrolase family 18 [PTHR11177] (220-569)

Foldseek 3Di:
DDDDDDDDDDPDPPPPVPDLQQAADPDDFFAALRHFHAFDPVCNVVPVPDDPVSSVDLQRTFWQALRRGGHNDCNRQPALTRTHNHDPPRNVNVLLAVLQVLQVPVQFADPSGAGPPPFAQAPVGGTDDDCNRVPPPDDDDDDDDDDDDDDDDDDDDDDDDDDDDDDDDDDDDDDDDDDDDDDDDDDDDDDDDDDDDDDDDDDDDDDAPPPQDFQQQQAEEFEDEPVLCVPFDPLSPDDCVLHQEYAYDAWAQDLQLATDDPDPQACADDVGGGPLCCVQVRVCVVPVNYAYEHEYAPPVRQVNLLNQLVDPVSLLVNLVNQLVVCVVRRGLYYEYEHPAQPDQVSLVSVLVSLQSNLVSNDDRGFYEYEDELACVRSVLCLQSSLRRGSAYEYAQFCQDAQPDQADAAGHFQDDDPPQPSPGDHQVNSLVNSVVSNHAQLRYAGEAEQKKHKWQFPDCPPPRGRGGTRRQDAAAPPQDQDPNGTRRMAGVQRCCVVQCDVDQQHGDPPKDWDQDPPRLWIKIARPPRRMIITHDTLRSLLVSLVVSVVRSHNYYYYDHDSSDHPCRNVVSNSVSNVD

Sequence (578 aa):
MKFKVLPLFFALFEVILANQEFHESPGEGRCNAFFRCPLKDEYADLAKTLSKDERLDESYYKCCSFYGSCGETDEYCGEGCQNGDCLPGAAATTNTLILCSSYKLLGKCDEDCPCPNGQCCSKYGYCGTGEAYCGSTTTKKTTTTKKTTTTTTKKSTTSKKVTTTKRTSTIRSTVTVTTTITTKKTSVATKTTTKTSTTKASATKTNTLQATPPPGAAGVVVYLPYYGLYSKINLMEYDFSGIDVINYAFLRLDDKGVPYSSDTNLENSWNGVGVIPYMNNVLKKKYPHLRTVISIGGASGSKNFGTILKSSRLLKTAATNVVNFCNKHGFDGVDIDWEFPADSVESGYYYDFISEIRDLLGDDKLLTLAAAGKPKKYHGYVGKFAEKINWINVMTYDYAGSWNSYAGLNAPLYYTSGDKNGQYDGDQSIRAYIDQGVPPSKLCLGGAFYGRAWEVTSSTNGGYNQKGNGNVKGSSSDEMKNGEYSATWSYYQLRNEKVLTGRTTPASPWKRTWHEPAMSPTLLNSNNLHYISYDDIQSMRERVKYCKDKGLAGFMIWELSQDYNRELIEEVIKDYNE

Radius of gyration: 31.28 Å; chains: 1; bounding box: 89×101×80 Å